Protein 4OOP (pdb70)

Solvent-accessible surface area: 16364 Å² total; per-residue (Å²): 184,99,62,67,0,51,0,70,70,74,41,171,101,5,64,44,3,77,74,27,9,78,56,4,0,2,2,12,1,7,0,5,46,104,41,106,0,52,33,59,21,74,17,92,0,48,0,34,1,4,1,2,2,17,131,26,6,0,0,24,6,0,12,23,30,5,20,0,78,132,75,6,3,9,15,1,11,6,22,19,38,0,40,83,80,21,90,2,22,0,8,0,1,1,16,23,117,65,90,19,116,1,110,118,36,14,52,2,0,21,0,0,0,1,65,2,19,41,15,122,38,67,88,35,125,117,21,107,166,46,132,95,118,180,90,58,64,0,65,0,70,72,76,43,178,96,3,58,65,3,75,56,52,46,118,51,4,0,4,0,22,1,9,0,6,47,100,44,106,0,50,36,57,18,55,9,71,0,50,1,34,1,5,2,4,3,16,136,30,7,0,0,26,5,0,13,59,64,28,24,0,118,125,60,6,3,11,16,0,13,5,21,18,17,0,3,60,60,21,88,2,25,0,8,0,0,1,14,25,112,65,80,19,120,1,110,104,36,36,118,2,0,24,0,0,0,1,63,4,18,43,20,122,40,79,99,32,129,109,29,83,170,38,126,38,18,102,19,25,65,23,70,53,32,110,146,68,61,0,67,0,63,82,76,34,181,106,6,71,42,4,84,74,60,11,84,58,6,0,2,4,13,2,11,1,2,50,98,28,120,0,51,32,55,19,52,7,67,0,49,1,29,4,5,3,2,4,18,128,28,9,0,0,25,8,0,14,68,71,37,25,0,96,147,61,5,3,9,17,1,14,6,24,12,16,2,1,19,32,1,71,3,16,0,2,0,2,1,12,20,115,64,93,37,106,1,132,108,36,54,112,2,0,23,0,0,0,1,66,5,16,32,18,124,41,81,99,30,134,110,11,134

Organism: Arabidopsis thaliana (NCBI:txid3702)

CATH classification: 2.70.40.10

GO terms:
  GO:0000287 magnesium ion binding (F, IDA)
  GO:0042802 identical protein binding (F, IPI)
  GO:0005739 mitochondrion (C, IDA)
  GO:0009507 chloroplast (C, IDA)
  GO:0046104 thymidine metabolic process (P, IMP)
  GO:0006281 DNA repair (P, IMP)

Secondary structure (DSSP, 8-state):
-----EEEESSTT----EESSTT-S-EEEE-SS-EEE-TT-EEEEE--EEEE--TTEEEEEE--HHHHHHH-EEEE--EE-TT--S--EEEEEE-SSS-EEE-TT-EEEEEEEEEEE-PPEEE-S-PPP----/----EEEEESSTT----EE-STT-SEEEEE-SS-EEE-TT-EEEEE--EEEE--TTEEEEEE--HHHHHHH-EEEE--EE-TT--S--EEEEEE-SSS-EEE-TT-EEEEEEEEEEE-PPEEE-S-----SSTT--SSTT--/---EEEEESSTT----EESSTT-S-EEEE-SS-EEE-TT-EEEEE--EEEE--TTEEEEEE--HHHHHHH-EEEE--EE-TT--S--EEEEEE-SSS-EEE-TT-EEEEEEEEEEE-PPPEE-SS--

Sequence (402 aa):
PSPFFKVKKLSEKAVIPTRGSPLSAGYDLSSAVDSKVPARGKALIPTDLSIAVPEGTYARIAPRSGLAWKHSIDVGAGVIDADYRGPVGVILFNHSDADFEVKFGDRIAQLIIEKIVTPDVVEVDDLDETVRGPSPFFKVKKLSEKAVIPTRGSPLSAGYDLSSAVDSKVPARGKALIPTDLSIAVPEGTYARIAPRSGLAWKHSIDVGAGVIDADYRGPVGVILFNHSDADFEVKFGDRIAQLIIEKIVTPDVVEVDDLDETVRGDGGFGSTGVSPFFKVKKLSEKAVIPTRGSPLSAGYDLSSAVDSKVPARGKALIPTDLSIAVPEGTYARIAPRSGLAWKHSIDVGAGVIDADYRGPVGVILFNHSDADFEVKFGDRIAQLIIEKIVTPDVVEVDDLD

Nearest PDB structures (foldseek):
  4oop-assembly1_B  TM=9.960E-01  e=3.495E-22  Arabidopsis thaliana
  2pc5-assembly1_A  TM=9.986E-01  e=9.217E-22  Arabidopsis thaliana
  7dlv-assembly1_A  TM=9.645E-01  e=3.192E-17  Penaeus vannamei
  3f4f-assembly1_C  TM=9.889E-01  e=1.228E-16  Saccharomyces cerevisiae
  6ljj-assembly1_A  TM=9.857E-01  e=5.857E-16  Sus scrofa

B-factor: mean 20.66, std 8.0, range [10.13, 52.8]

Structure (mmCIF, N/CA/C/O backbone):
data_4OOP
#
_entry.id   4OOP
#
_cell.length_a   70.089
_cell.length_b   70.680
_cell.length_c   75.064
_cell.angle_alpha   90.00
_cell.angle_beta   90.00
_cell.angle_gamma   90.00
#
_symmetry.space_group_name_H-M   'P 21 21 21'
#
loop_
_entity.id
_entity.type
_entity.pdbx_description
1 polymer "Deoxyuridine 5'-triphosphate nucleotidohydrolase"
2 non-polymer "2'-DEOXYURIDINE 5'-ALPHA,BETA-IMIDO-TRIPHOSPHATE"
3 non-polymer 'MAGNESIUM ION'
4 water water
#
loop_
_atom_site.group_PDB
_atom_site.id
_atom_site.type_symbol
_atom_site.label_atom_id
_atom_site.label_alt_id
_atom_site.label_comp_id
_atom_site.label_asym_id
_atom_site.label_entity_id
_atom_site.label_seq_id
_atom_site.pdbx_PDB_ins_code
_atom_site.Cartn_x
_atom_site.Cartn_y
_atom_site.Cartn_z
_atom_site.occupancy
_atom_site.B_iso_or_equiv
_atom_site.auth_seq_id
_atom_site.auth_comp_id
_atom_site.auth_asym_id
_atom_site.auth_atom_id
_atom_site.pdbx_PDB_model_num
ATOM 1 N N . PRO A 1 25 ? -40.604 -1.203 13.568 1.00 44.29 25 PRO A N 1
ATOM 2 C CA . PRO A 1 25 ? -40.464 0.136 14.150 1.00 41.74 25 PRO A CA 1
ATOM 3 C C . PRO A 1 25 ? -40.729 1.209 13.101 1.00 40.46 25 PRO A C 1
ATOM 4 O O . PRO A 1 25 ? -40.195 1.125 11.993 1.00 43.47 25 PRO A O 1
ATOM 8 N N . SER A 1 26 ? -41.547 2.199 13.445 1.00 36.66 26 SER A N 1
ATOM 9 C CA . SER A 1 26 ? -41.899 3.260 12.509 1.00 29.07 26 SER A CA 1
ATOM 10 C C . SER A 1 26 ? -40.668 4.042 12.075 1.00 26.54 26 SER A C 1
ATOM 11 O O . SER A 1 26 ? -39.802 4.359 12.894 1.00 27.13 26 SER A O 1
ATOM 14 N N . PRO A 1 27 ? -40.586 4.355 10.778 1.00 20.41 27 PRO A N 1
ATOM 15 C CA . PRO A 1 27 ? -39.433 5.115 10.298 1.00 19.17 27 PRO A CA 1
ATOM 16 C C . PRO A 1 27 ? -39.446 6.523 10.844 1.00 19.34 27 PRO A C 1
ATOM 17 O O . PRO A 1 27 ? -40.480 7.024 11.281 1.00 20.10 27 PRO A O 1
ATOM 21 N N . PHE A 1 28 ? -38.278 7.146 10.822 1.00 15.64 28 PHE A N 1
ATOM 22 C CA . PHE A 1 28 ? -38.108 8.515 11.262 1.00 15.40 28 PHE A CA 1
ATOM 23 C C . PHE A 1 28 ? -37.022 9.199 10.444 1.00 14.52 28 PHE A C 1
ATOM 24 O O . PHE A 1 28 ? -36.242 8.545 9.735 1.00 14.75 28 PHE A O 1
ATOM 32 N N . PHE A 1 29 ? -36.983 10.518 10.562 1.00 14.69 29 PHE A N 1
ATOM 33 C CA . PHE A 1 29 ? -35.964 11.345 9.943 1.00 14.03 29 PHE A CA 1
ATOM 34 C C . PHE A 1 29 ? -35.763 12.496 10.915 1.00 16.46 29 PHE A C 1
ATOM 35 O O . PHE A 1 29 ? -36.570 13.426 10.965 1.00 16.29 29 PHE A O 1
ATOM 43 N N . LYS A 1 30 ? -34.719 12.385 11.731 1.00 14.55 30 LYS A N 1
ATOM 44 C CA . LYS A 1 30 ? -34.390 13.408 12.715 1.00 14.95 30 LYS A CA 1
ATOM 45 C C . LYS A 1 30 ? -33.361 14.359 12.150 1.00 14.07 30 LYS A C 1
ATOM 46 O O . LYS A 1 30 ? -32.395 13.938 11.497 1.00 15.14 30 LYS A O 1
ATOM 52 N N . VAL A 1 31 ? -33.548 15.641 12.421 1.00 13.79 31 VAL A N 1
ATOM 53 C CA . VAL A 1 31 ? -32.695 16.681 11.886 1.00 15.06 31 VAL A CA 1
ATOM 54 C C . VAL A 1 31 ? -32.315 17.664 12.982 1.00 16.78 31 VAL A C 1
ATOM 55 O O . VAL A 1 31 ? -33.174 18.106 13.745 1.00 16.90 31 VAL A O 1
ATOM 59 N N . LYS A 1 32 ? -31.026 17.976 13.073 1.00 15.18 32 LYS A N 1
ATOM 60 C CA . LYS A 1 32 ? -30.532 18.989 13.995 1.00 15.84 32 LYS A CA 1
ATOM 61 C C . LYS A 1 32 ? -29.841 20.092 13.212 1.00 18.36 32 LYS A C 1
ATOM 62 O O . LYS A 1 32 ? -28.924 19.831 12.432 1.00 18.02 32 LYS A O 1
ATOM 68 N N . LYS A 1 33 ? -30.282 21.327 13.406 1.00 17.33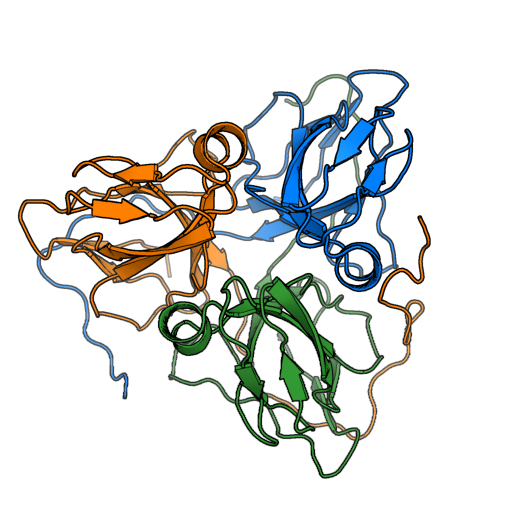 33 LYS A N 1
ATOM 69 C CA . LYS A 1 33 ? -29.639 22.461 12.766 1.00 18.27 33 LYS A CA 1
ATOM 70 C C . LYS A 1 33 ? -28.349 22.797 13.497 1.00 17.80 33 LYS A C 1
ATOM 71 O O . LYS A 1 33 ? -28.333 22.920 14.727 1.00 21.72 33 LYS A O 1
ATOM 77 N N . LEU A 1 34 ? -27.274 22.956 12.740 1.00 16.83 34 LEU A N 1
ATOM 78 C CA . LEU A 1 34 ? -25.985 23.302 13.317 1.00 18.62 34 LEU A CA 1
ATOM 79 C C . LEU A 1 34 ? -25.751 24.815 13.322 1.00 21.91 34 LEU A C 1
ATOM 80 O O . LEU A 1 34 ? -24.841 25.306 13.992 1.00 24.71 34 LEU A O 1
ATOM 85 N N . SER A 1 35 ? -26.575 25.551 12.579 1.00 18.20 35 SER A N 1
ATOM 86 C CA . SER A 1 35 ? -26.495 27.008 12.532 1.00 20.89 35 SER A CA 1
ATOM 87 C C . SER A 1 35 ? -27.853 27.551 12.114 1.00 22.10 35 SER A C 1
ATOM 88 O O . SER A 1 35 ? -28.723 26.784 11.693 1.00 19.98 35 SER A O 1
ATOM 91 N N . GLU A 1 36 ? -28.032 28.866 12.203 1.00 23.56 36 GLU A N 1
ATOM 92 C CA . GLU A 1 36 ? -29.284 29.477 11.752 1.00 26.26 36 GLU A CA 1
ATOM 93 C C . GLU A 1 36 ? -29.379 29.557 10.228 1.00 23.69 36 GLU A C 1
ATOM 94 O O . GLU A 1 36 ? -30.408 29.955 9.686 1.00 25.67 36 GLU A O 1
ATOM 100 N N . LYS A 1 37 ? -28.310 29.159 9.540 1.00 22.35 37 LYS A N 1
ATOM 101 C CA . LYS A 1 37 ? -28.307 29.121 8.080 1.00 21.98 37 LYS A CA 1
ATOM 102 C C . LYS A 1 37 ? -28.858 27.799 7.550 1.00 18.51 37 LYS A C 1
ATOM 103 O O . LYS A 1 37 ? -29.133 27.670 6.361 1.00 20.75 37 LYS A O 1
ATOM 109 N N . ALA A 1 38 ? -29.002 26.817 8.433 1.00 15.54 38 ALA A N 1
ATOM 110 C CA . ALA A 1 38 ? -29.570 25.534 8.032 1.00 15.51 38 ALA A CA 1
ATOM 111 C C . ALA A 1 38 ? -31.053 25.693 7.731 1.00 17.56 38 ALA A C 1
ATOM 112 O O . ALA A 1 38 ? -31.733 26.522 8.337 1.00 19.77 38 ALA A O 1
ATOM 114 N N . VAL A 1 39 ? -31.547 24.883 6.805 1.00 14.74 39 VAL A N 1
ATOM 115 C CA . VAL A 1 39 ? -32.973 24.860 6.468 1.00 16.40 39 VAL A CA 1
ATOM 116 C C . VAL A 1 39 ? -33.524 23.437 6.643 1.00 15.84 39 VAL A C 1
ATOM 117 O O . VAL A 1 39 ? -32.921 22.472 6.179 1.00 14.64 39 VAL A O 1
ATOM 121 N N . ILE A 1 40 ? -34.667 23.297 7.309 1.00 15.79 40 ILE A N 1
ATOM 122 C CA . ILE A 1 40 ? -35.288 21.983 7.429 1.00 13.98 40 ILE A CA 1
ATOM 123 C C . ILE A 1 40 ? -35.628 21.455 6.035 1.00 14.77 40 ILE A C 1
ATOM 124 O O . ILE A 1 40 ? -36.321 22.134 5.270 1.00 17.09 40 ILE A O 1
ATOM 129 N N . PRO A 1 41 ? -35.124 20.256 5.688 1.00 13.05 41 PRO A N 1
ATOM 130 C CA . PRO A 1 41 ? -35.422 19.675 4.371 1.00 13.89 41 PRO A CA 1
ATOM 131 C C . PRO A 1 41 ? -36.914 19.464 4.151 1.00 14.93 41 PRO A C 1
ATOM 132 O O . PRO A 1 41 ? -37.627 19.036 5.060 1.00 16.98 41 PRO A O 1
ATOM 136 N N . THR A 1 42 ? -37.365 19.759 2.937 1.00 17.46 42 THR A N 1
ATOM 137 C CA . THR A 1 42 ? -38.781 19.698 2.604 1.00 18.10 42 THR A CA 1
ATOM 138 C C . THR A 1 42 ? -39.048 18.888 1.350 1.00 16.63 42 THR A C 1
ATOM 139 O O . THR A 1 42 ? -38.254 18.868 0.411 1.00 18.65 42 THR A O 1
ATOM 143 N N . ARG A 1 43 ? -40.219 18.275 1.320 1.00 17.01 43 ARG A N 1
ATOM 144 C CA . ARG A 1 43 ? -40.638 17.531 0.152 1.00 17.35 43 ARG A CA 1
ATOM 145 C C . ARG A 1 43 ? -41.164 18.489 -0.911 1.00 20.26 43 ARG A C 1
ATOM 146 O O . ARG A 1 43 ? -41.927 19.406 -0.605 1.00 20.56 43 ARG A O 1
ATOM 154 N N . GLY A 1 44 ? -40.733 18.288 -2.156 1.00 18.73 44 GLY A N 1
ATOM 155 C CA . GLY A 1 44 ? -41.092 19.173 -3.251 1.00 17.49 44 GLY A CA 1
ATOM 156 C C . GLY A 1 44 ? -42.495 18.949 -3.780 1.00 19.05 44 GLY A C 1
ATOM 157 O O . GLY A 1 44 ? -43.065 19.822 -4.438 1.00 21.12 44 GLY A O 1
ATOM 158 N N . SER A 1 45 ? -43.038 17.767 -3.506 1.00 21.02 45 SER A N 1
ATOM 159 C CA . SER A 1 45 ? -44.415 17.439 -3.845 1.00 21.94 45 SER A CA 1
ATOM 160 C C . SER A 1 45 ? -44.949 16.461 -2.803 1.00 19.54 45 SER A C 1
ATOM 161 O O . SER A 1 45 ? -44.182 15.851 -2.058 1.00 20.58 45 SER A O 1
ATOM 164 N N . PRO A 1 46 ? -46.277 16.322 -2.715 1.00 18.07 46 PRO A N 1
ATOM 165 C CA . PRO A 1 46 ? -46.833 15.485 -1.645 1.00 22.37 46 PRO A CA 1
ATOM 166 C C . PRO A 1 46 ? -46.328 14.037 -1.568 1.00 23.67 46 PRO A C 1
ATOM 167 O O . PRO A 1 46 ? -46.241 13.506 -0.457 1.00 26.85 46 PRO A O 1
ATOM 171 N N . LEU A 1 47 ? -45.984 13.422 -2.698 1.00 18.22 47 LEU A N 1
ATOM 172 C CA . LEU A 1 47 ? -45.497 12.044 -2.701 1.00 23.00 47 LEU A CA 1
ATOM 173 C C . LEU A 1 47 ? -44.066 11.961 -3.204 1.00 18.55 47 LEU A C 1
ATOM 174 O O . LEU A 1 47 ? -43.643 10.921 -3.709 1.00 19.80 47 LEU A O 1
ATOM 179 N N . SER A 1 48 ? -43.328 13.058 -3.066 1.00 17.90 48 SER A N 1
ATOM 180 C CA . SER A 1 48 ? -41.940 13.109 -3.522 1.00 16.52 48 SER A CA 1
ATOM 181 C C . SER A 1 48 ? -41.087 12.025 -2.871 1.00 17.91 48 SER A C 1
ATOM 182 O O . SER A 1 48 ? -41.334 11.624 -1.740 1.00 17.62 48 SER A O 1
ATOM 185 N N . ALA A 1 49 ? -40.074 11.565 -3.595 1.00 13.95 49 ALA A N 1
ATOM 186 C CA . ALA A 1 49 ? -39.168 10.565 -3.065 1.00 16.71 49 ALA A CA 1
ATOM 187 C C . ALA A 1 49 ? -38.288 11.198 -2.023 1.00 14.13 49 ALA A C 1
ATOM 188 O O . ALA A 1 49 ? -37.875 10.529 -1.070 1.00 20.77 49 ALA A O 1
ATOM 190 N N . GLY A 1 50 ? -37.999 12.480 -2.214 1.00 15.98 50 GLY A N 1
ATOM 191 C CA . GLY A 1 50 ? -36.918 13.120 -1.490 1.00 21.60 50 GLY A CA 1
ATOM 192 C C . GLY A 1 50 ? -37.263 14.395 -0.753 1.00 17.69 50 GLY A C 1
ATOM 193 O O . GLY A 1 50 ? -38.342 14.969 -0.922 1.00 17.77 50 GLY A O 1
ATOM 194 N N . TYR A 1 51 ? -36.312 14.833 0.064 1.00 13.77 51 TYR A N 1
ATOM 195 C CA . TYR A 1 51 ? -36.436 16.073 0.819 1.00 14.15 51 TYR A CA 1
ATOM 196 C C . TYR A 1 51 ? -35.371 17.014 0.282 1.00 14.08 51 TYR A C 1
ATOM 197 O O . TYR A 1 51 ? -34.188 16.676 0.277 1.00 14.27 51 TYR A O 1
ATOM 206 N N . ASP A 1 52 ? -35.766 18.198 -0.160 1.00 13.53 52 ASP A N 1
ATOM 207 C CA . ASP A 1 52 ? -34.792 19.111 -0.744 1.00 14.52 52 ASP A CA 1
ATOM 208 C C . ASP A 1 52 ? -33.825 19.680 0.289 1.00 15.09 52 ASP A C 1
ATOM 209 O O . ASP A 1 52 ? -34.226 20.064 1.390 1.00 14.36 52 ASP A O 1
ATOM 214 N N . LEU A 1 53 ? -32.547 19.721 -0.078 1.00 13.43 53 LEU A N 1
ATOM 215 C CA . LEU A 1 53 ? -31.484 20.236 0.783 1.00 12.70 53 LEU A CA 1
ATOM 216 C C . LEU A 1 53 ? -31.026 21.616 0.333 1.00 13.00 53 LEU A C 1
ATOM 217 O O . LEU A 1 53 ? -30.731 21.830 -0.851 1.00 14.98 53 LEU A O 1
ATOM 222 N N . SER A 1 54 ? -30.938 22.547 1.280 1.00 12.89 54 SER A N 1
ATOM 223 C CA . SER A 1 54 ? -30.545 23.918 0.965 1.00 13.00 54 SER A CA 1
ATOM 224 C C . SER A 1 54 ? -29.100 24.208 1.361 1.00 14.90 54 SER A C 1
ATOM 225 O O . SER A 1 54 ? -28.631 23.765 2.407 1.00 16.19 54 SER A O 1
ATOM 228 N N . SER A 1 55 ? -28.413 24.989 0.542 1.00 14.37 55 SER A N 1
ATOM 229 C CA . SER A 1 55 ? -27.074 25.441 0.893 1.00 14.08 55 SER A CA 1
ATOM 230 C C . SER A 1 55 ? -27.102 26.370 2.095 1.00 14.95 55 SER A C 1
ATOM 231 O O . SER A 1 55 ? -27.937 27.267 2.178 1.00 16.17 55 SER A O 1
ATOM 234 N N . ALA A 1 56 ? -26.157 26.169 3.006 1.00 15.28 56 ALA A N 1
ATOM 235 C CA . ALA A 1 56 ? -26.015 27.051 4.153 1.00 14.68 56 ALA A CA 1
ATOM 236 C C . ALA A 1 56 ? -25.020 28.157 3.839 1.00 19.59 56 ALA A C 1
ATOM 237 O O . ALA A 1 56 ? -24.723 28.987 4.696 1.00 22.72 56 ALA A O 1
ATOM 239 N N . VAL A 1 57 ? -24.494 28.170 2.616 1.00 17.28 57 VAL A N 1
ATOM 240 C CA . VAL A 1 57 ? -23.418 29.094 2.260 1.00 18.04 57 VAL A CA 1
ATOM 241 C C . VAL A 1 57 ? -23.589 29.734 0.886 1.00 18.05 57 VAL A C 1
ATOM 242 O O . VAL A 1 57 ? -24.319 29.225 0.030 1.00 17.17 57 VAL A O 1
ATOM 246 N N . ASP A 1 58 ? -22.901 30.856 0.681 1.00 18.85 58 ASP A N 1
ATOM 247 C CA . ASP A 1 58 ? -22.662 31.383 -0.653 1.00 19.12 58 ASP A CA 1
ATOM 248 C C . ASP A 1 58 ? -21.395 30.712 -1.150 1.00 20.26 58 ASP A C 1
ATOM 249 O O . ASP A 1 58 ? -20.370 30.753 -0.479 1.00 22.09 58 ASP A O 1
ATOM 254 N N . SER A 1 59 ? -21.454 30.104 -2.326 1.00 16.80 59 SER A N 1
ATOM 255 C CA . SER A 1 59 ? -20.287 29.422 -2.860 1.00 16.53 59 SER A CA 1
ATOM 256 C C . SER A 1 59 ? -20.416 29.316 -4.364 1.00 17.33 59 SER A C 1
ATOM 257 O O . SER A 1 59 ? -21.177 30.054 -4.989 1.00 17.86 59 SER A O 1
ATOM 260 N N . LYS A 1 60 ? -19.648 28.408 -4.949 1.00 19.26 60 LYS A N 1
ATOM 261 C CA . LYS A 1 60 ? -19.770 28.131 -6.370 1.00 19.42 60 L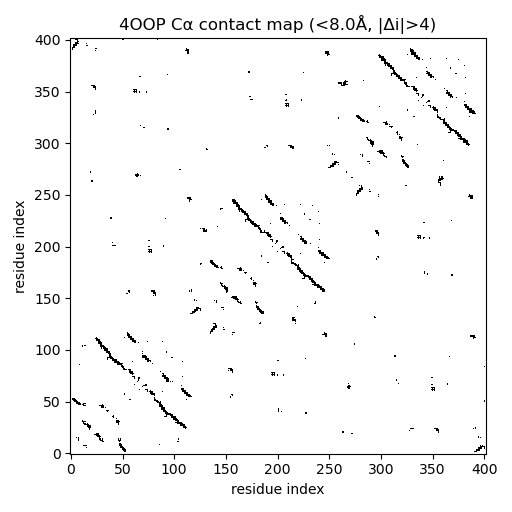YS A CA 1
ATOM 262 C C . LYS A 1 60 ? -19.205 26.764 -6.700 1.00 19.79 60 LYS A C 1
ATOM 263 O O . LYS A 1 60 ? -18.370 26.222 -5.964 1.00 19.00 60 LYS A O 1
ATOM 269 N N . VAL A 1 61 ? -19.680 26.200 -7.804 1.00 14.83 61 VAL A N 1
ATOM 270 C CA . VAL A 1 61 ? -19.087 24.991 -8.346 1.00 16.52 61 VAL A CA 1
ATOM 271 C C . VAL A 1 61 ? -18.411 25.385 -9.646 1.00 15.76 61 VAL A C 1
ATOM 272 O O . VAL A 1 61 ? -19.071 25.739 -10.616 1.00 16.42 61 VAL A O 1
ATOM 276 N N . PRO A 1 62 ? -17.073 25.366 -9.663 1.00 16.42 62 PRO A N 1
ATOM 277 C CA . PRO A 1 62 ? -16.400 25.866 -10.858 1.00 15.61 62 PRO A CA 1
ATOM 278 C C . PRO A 1 62 ? -16.657 24.991 -12.070 1.00 15.55 62 PRO A C 1
ATOM 279 O O . PRO A 1 62 ? -16.868 23.788 -11.926 1.00 14.76 62 PRO A O 1
ATOM 283 N N . ALA A 1 63 ? -16.658 25.604 -13.250 1.00 16.61 63 ALA A N 1
ATOM 284 C CA . ALA A 1 63 ? -16.716 24.859 -14.498 1.00 16.28 63 ALA A CA 1
ATOM 285 C C . ALA A 1 63 ? -15.746 23.690 -14.500 1.00 15.35 63 ALA A C 1
ATOM 286 O O . ALA A 1 63 ? -14.552 23.856 -14.194 1.00 17.06 63 ALA A O 1
ATOM 288 N N . ARG A 1 64 ? -16.260 22.516 -14.867 1.00 16.25 64 ARG A N 1
ATOM 289 C CA . ARG A 1 64 ? -15.461 21.294 -14.957 1.00 15.37 64 ARG A CA 1
ATOM 290 C C . ARG A 1 64 ? -14.804 20.913 -13.641 1.00 16.74 64 ARG A C 1
ATOM 291 O O . ARG A 1 64 ? -13.850 20.134 -13.620 1.00 16.86 64 ARG A O 1
ATOM 299 N N . GLY A 1 65 ? -15.359 21.418 -12.542 1.00 14.14 65 GLY A N 1
ATOM 300 C CA . GLY A 1 65 ? -14.811 21.204 -11.216 1.00 14.68 65 GLY A CA 1
ATOM 301 C C . GLY A 1 65 ? -15.825 20.672 -10.222 1.00 15.90 65 GLY A C 1
ATOM 302 O O . GLY A 1 65 ? -16.812 20.021 -10.592 1.00 14.84 65 GLY A O 1
ATOM 303 N N . LYS A 1 66 ? -15.577 20.945 -8.947 1.00 15.50 66 LYS A N 1
ATOM 304 C CA . LYS A 1 66 ? -16.375 20.377 -7.874 1.00 14.35 66 LYS A CA 1
ATOM 305 C C . LYS A 1 66 ? -16.392 21.322 -6.690 1.00 16.34 66 LYS A C 1
ATOM 306 O O . LYS A 1 66 ? -15.578 22.238 -6.604 1.00 20.06 66 LYS A O 1
ATOM 312 N N . ALA A 1 67 ? -17.343 21.099 -5.790 1.00 14.21 67 ALA A N 1
ATOM 313 C CA . ALA A 1 67 ? -17.394 21.834 -4.533 1.00 14.57 67 ALA A CA 1
ATOM 314 C C . ALA A 1 67 ? -18.085 20.981 -3.497 1.00 14.64 67 ALA A C 1
ATOM 315 O O . ALA A 1 67 ? -18.949 20.169 -3.836 1.00 16.32 67 ALA A O 1
ATOM 317 N N . LEU A 1 68 ? -17.708 21.148 -2.236 1.00 14.43 68 LEU A N 1
ATOM 318 C CA . LEU A 1 68 ? -18.472 20.575 -1.143 1.00 16.20 68 LEU A CA 1
ATOM 319 C C . LEU A 1 68 ? -19.274 21.717 -0.549 1.00 13.12 68 LEU A C 1
ATOM 320 O O . LEU A 1 68 ? -18.727 22.731 -0.103 1.00 16.07 68 LEU A O 1
ATOM 325 N N . ILE A 1 69 ? -20.592 21.560 -0.565 1.00 11.97 69 ILE A N 1
ATOM 326 C CA . ILE A 1 69 ? -21.489 22.601 -0.083 1.00 14.98 69 ILE A CA 1
ATOM 327 C C . ILE A 1 69 ? -22.097 22.168 1.248 1.00 13.34 69 ILE A C 1
ATOM 328 O O . ILE A 1 69 ? -22.827 21.180 1.312 1.00 14.12 69 ILE A O 1
ATOM 333 N N . PRO A 1 70 ? -21.804 22.903 2.323 1.00 14.69 70 PRO A N 1
ATOM 334 C CA . PRO A 1 70 ? -22.387 22.541 3.616 1.00 13.50 70 PRO A CA 1
ATOM 335 C C . PRO A 1 70 ? -23.889 22.813 3.681 1.00 13.40 70 PRO A C 1
ATOM 336 O O . PRO A 1 70 ? -24.375 23.780 3.093 1.00 14.75 70 PRO A O 1
ATOM 340 N N . THR A 1 71 ? -24.604 21.934 4.372 1.00 12.04 71 THR A N 1
ATOM 341 C CA . THR A 1 71 ? -26.014 22.146 4.702 1.00 11.80 71 THR A CA 1
ATOM 342 C C . THR A 1 71 ? -26.207 22.668 6.122 1.00 13.97 71 THR A C 1
ATOM 343 O O . THR A 1 71 ? -27.296 23.134 6.471 1.00 13.96 71 THR A O 1
ATOM 347 N N . ASP A 1 72 ? -25.160 22.574 6.938 1.00 13.07 72 ASP A N 1
ATOM 348 C CA . ASP A 1 72 ? -25.261 22.867 8.368 1.00 13.81 72 ASP A CA 1
ATOM 349 C C . ASP A 1 72 ? -26.354 22.039 9.060 1.00 15.71 72 ASP A C 1
ATOM 350 O O . ASP A 1 72 ? -26.973 22.492 10.034 1.00 15.50 72 ASP A O 1
ATOM 355 N N . LEU A 1 73 ? -26.576 20.826 8.560 1.00 12.52 73 LEU A N 1
ATOM 356 C CA . LEU A 1 73 ? -27.458 19.851 9.189 1.00 13.45 73 LEU A CA 1
ATOM 357 C C . LEU A 1 73 ? -26.697 18.642 9.706 1.00 14.47 73 LEU A C 1
ATOM 358 O O . LEU A 1 73 ? -25.742 18.183 9.077 1.00 14.53 73 LEU A O 1
ATOM 363 N N . SER A 1 74 ? -27.139 18.122 10.842 1.00 14.49 74 SER A N 1
ATOM 364 C CA . SER A 1 74 ? -26.839 16.758 11.223 1.00 14.64 74 SER A CA 1
ATOM 365 C C . SER A 1 74 ? -28.149 15.996 11.251 1.00 15.31 74 SER A C 1
ATOM 366 O O . SER A 1 74 ? -29.210 16.580 11.509 1.00 13.60 74 SER A O 1
ATOM 369 N N . ILE A 1 75 ? -28.099 14.704 10.953 1.00 12.27 75 ILE A N 1
ATOM 370 C CA . ILE A 1 75 ? -29.324 13.930 10.780 1.00 12.67 75 ILE A CA 1
ATOM 371 C C . ILE A 1 75 ? -29.205 12.534 11.361 1.00 14.17 75 ILE A C 1
ATOM 372 O O . ILE A 1 75 ? -28.115 12.084 11.714 1.00 15.34 75 ILE A O 1
ATOM 377 N N . ALA A 1 76 ? -30.347 11.866 11.478 1.00 14.00 76 ALA A N 1
ATOM 378 C CA . ALA A 1 76 ? -30.407 10.457 11.826 1.00 12.32 76 ALA A CA 1
ATOM 379 C C . ALA A 1 76 ? -31.577 9.817 11.101 1.00 14.52 76 ALA A C 1
ATOM 380 O O . ALA A 1 76 ? -32.676 10.384 11.050 1.00 15.52 76 ALA A O 1
ATOM 382 N N . VAL A 1 77 ? -31.332 8.645 10.527 1.00 14.30 77 VAL A N 1
ATOM 383 C CA . VAL A 1 77 ? -32.366 7.851 9.873 1.00 12.61 77 VAL A CA 1
ATOM 384 C C . VAL A 1 77 ? -32.286 6.424 10.437 1.00 12.75 77 VAL A C 1
ATOM 385 O O . VAL A 1 77 ? -31.315 6.085 11.127 1.00 13.33 77 VAL A O 1
ATOM 389 N N . PRO A 1 78 ? -33.304 5.590 10.179 1.00 13.17 78 PRO A N 1
ATOM 390 C CA . PRO A 1 78 ? -33.348 4.307 10.891 1.00 14.14 78 PRO A CA 1
ATOM 391 C C . PRO A 1 78 ? -32.369 3.240 10.402 1.00 14.78 78 PRO A C 1
ATOM 392 O O . PRO A 1 78 ? -31.910 3.244 9.252 1.00 13.24 78 PRO A O 1
ATOM 396 N N . GLU A 1 79 ? -32.022 2.327 11.307 1.00 16.04 79 GLU A N 1
ATOM 397 C CA . GLU A 1 79 ? -31.404 1.072 10.910 1.00 15.73 79 GLU A CA 1
ATOM 398 C C . GLU A 1 79 ? -32.210 0.444 9.769 1.00 15.66 79 GLU A C 1
ATOM 399 O O . GLU A 1 79 ? -33.438 0.433 9.800 1.00 17.50 79 GLU A O 1
ATOM 405 N N . GLY A 1 80 ? -31.501 -0.048 8.756 1.00 15.63 80 GLY A N 1
ATOM 406 C CA . GLY A 1 80 ? -32.133 -0.632 7.589 1.00 15.56 80 GLY A CA 1
ATOM 407 C C . GLY A 1 80 ? -32.390 0.384 6.497 1.00 14.07 80 GLY A C 1
ATOM 408 O O . GLY A 1 80 ? -33.042 0.063 5.503 1.00 12.87 80 GLY A O 1
ATOM 409 N N . THR A 1 81 ? -31.882 1.599 6.687 1.00 14.23 81 THR A N 1
ATOM 410 C CA . THR A 1 81 ? -31.913 2.631 5.653 1.00 13.42 81 THR A CA 1
ATOM 411 C C . THR A 1 81 ? -30.571 3.347 5.595 1.00 13.58 81 THR A C 1
ATOM 412 O O . THR A 1 81 ? -29.716 3.191 6.475 1.00 13.42 81 THR A O 1
ATOM 416 N N . TYR A 1 82 ? -30.379 4.122 4.536 1.00 12.04 82 TYR A N 1
ATOM 417 C CA . TYR A 1 82 ? -29.376 5.175 4.554 1.00 10.13 82 TYR A CA 1
ATOM 418 C C . TYR A 1 82 ? -29.984 6.387 3.875 1.00 12.18 82 TYR A C 1
ATOM 419 O O . TYR A 1 82 ? -31.004 6.275 3.176 1.00 12.48 82 TYR A O 1
ATOM 428 N N . ALA A 1 83 ? -29.366 7.548 4.073 1.00 11.10 83 ALA A N 1
ATOM 429 C CA . ALA A 1 83 ? -29.816 8.756 3.389 1.00 12.59 83 ALA A CA 1
ATOM 430 C C . ALA A 1 83 ? -28.949 8.994 2.168 1.00 12.76 83 ALA A C 1
ATOM 431 O O . ALA A 1 83 ? -27.728 9.167 2.289 1.00 12.55 83 ALA A O 1
ATOM 433 N N . ARG A 1 84 ? -29.579 8.989 0.993 1.00 12.37 84 ARG A N 1
ATOM 434 C CA . ARG A 1 84 ? -28.859 9.235 -0.252 1.00 12.39 84 ARG A CA 1
ATOM 435 C C . ARG A 1 84 ? -29.003 10.676 -0.708 1.00 11.58 84 ARG A C 1
ATOM 436 O O . ARG A 1 84 ? -30.115 11.180 -0.889 1.00 12.51 84 ARG A O 1
ATOM 444 N N . ILE A 1 85 ? -27.876 11.357 -0.878 1.00 11.10 85 ILE A N 1
ATOM 445 C CA . ILE A 1 85 ? -27.902 12.677 -1.500 1.00 11.73 85 ILE A CA 1
ATOM 446 C C . ILE A 1 85 ? -27.972 12.464 -3.003 1.00 12.06 85 ILE A C 1
ATOM 447 O O . ILE A 1 85 ? -27.101 11.807 -3.570 1.00 13.46 85 ILE A O 1
ATOM 452 N N . ALA A 1 86 ? -29.028 12.991 -3.626 1.00 11.97 86 ALA A N 1
ATOM 453 C CA . ALA A 1 86 ? -29.339 12.745 -5.028 1.00 12.74 86 ALA A CA 1
ATOM 454 C C . ALA A 1 86 ? -29.499 14.059 -5.781 1.00 12.91 86 ALA A C 1
ATOM 455 O O . ALA A 1 86 ? -29.867 15.078 -5.197 1.00 11.92 86 ALA A O 1
ATOM 457 N N . PRO A 1 87 ? -29.227 14.047 -7.091 1.00 12.01 87 PRO A N 1
ATOM 458 C CA . PRO A 1 87 ? -29.302 15.283 -7.884 1.00 12.38 87 PRO A CA 1
ATOM 459 C C . PRO A 1 87 ? -30.730 15.696 -8.244 1.00 11.17 87 PRO A C 1
ATOM 460 O O . PRO A 1 87 ? -31.577 14.832 -8.500 1.00 13.77 87 PRO A O 1
ATOM 464 N N . ARG A 1 88 ? -30.981 17.005 -8.241 1.00 11.14 88 ARG A N 1
ATOM 465 C CA . ARG A 1 88 ? -32.205 17.580 -8.807 1.00 13.51 88 ARG A CA 1
ATOM 466 C C . ARG A 1 88 ? -32.096 17.672 -10.328 1.00 11.57 88 ARG A C 1
ATOM 467 O O . ARG A 1 88 ? -31.024 17.931 -10.877 1.00 13.37 88 ARG A O 1
ATOM 475 N N . SER A 1 89 ? -33.219 17.463 -11.014 1.00 12.52 89 SER A N 1
ATOM 476 C CA . SER A 1 89 ? -33.224 17.455 -12.476 1.00 13.17 89 SER A CA 1
ATOM 477 C C . SER A 1 89 ? -33.090 18.834 -13.124 1.00 12.59 89 SER A C 1
ATOM 478 O O . SER A 1 89 ? -32.476 18.961 -14.169 1.00 13.45 89 SER A O 1
ATOM 481 N N . GLY A 1 90 ? -33.668 19.869 -12.510 1.00 12.69 90 GLY A N 1
ATOM 482 C CA . GLY A 1 90 ? -33.492 21.217 -13.019 1.00 14.18 90 GLY A CA 1
ATOM 483 C C . GLY A 1 90 ? -32.034 21.634 -13.076 1.00 13.90 90 GLY A C 1
ATOM 484 O O . GLY A 1 90 ? -31.542 22.105 -14.105 1.00 13.54 90 GLY A O 1
ATOM 485 N N . LEU A 1 91 ? -31.324 21.433 -11.974 1.00 13.86 91 LEU A N 1
ATOM 486 C CA . LEU A 1 91 ? -29.906 21.765 -11.942 1.00 13.40 91 LEU A CA 1
ATOM 487 C C . LEU A 1 91 ? -29.104 20.884 -12.891 1.00 11.29 91 LEU A C 1
ATOM 488 O O . LEU A 1 91 ? -28.131 21.349 -13.494 1.00 12.23 91 LEU A O 1
ATOM 493 N N . ALA A 1 92 ? -29.488 19.615 -13.013 1.00 11.82 92 ALA A N 1
ATOM 494 C CA . ALA A 1 92 ? -28.804 18.713 -13.936 1.00 10.91 92 ALA A CA 1
ATOM 495 C C . ALA A 1 92 ? -28.918 19.206 -15.372 1.00 12.02 92 ALA A C 1
ATOM 496 O O . ALA A 1 92 ? -27.932 19.274 -16.106 1.00 13.56 92 ALA A O 1
ATOM 498 N N . TRP A 1 93 ? -30.132 19.548 -15.789 1.00 12.73 93 TRP A N 1
ATOM 499 C CA . TRP A 1 93 ? -30.312 19.956 -17.167 1.00 13.55 93 TRP A CA 1
ATOM 500 C C . TRP A 1 93 ? -29.855 21.386 -17.454 1.00 13.31 93 TRP A C 1
ATOM 501 O O . TRP A 1 93 ? -29.176 21.647 -18.450 1.00 17.16 93 TRP A O 1
ATOM 512 N N . LYS A 1 94 ? -30.210 22.320 -16.583 1.00 13.55 94 LYS A N 1
ATOM 513 C CA . LYS A 1 94 ? -29.878 23.721 -16.837 1.00 13.68 94 LYS A CA 1
ATOM 514 C C . LYS A 1 94 ? -28.410 24.049 -16.635 1.00 14.60 94 LYS A C 1
ATOM 515 O O . LYS A 1 94 ? -27.877 24.915 -17.321 1.00 17.09 94 LYS A O 1
ATOM 521 N N . HIS A 1 95 ? -27.756 23.354 -15.708 1.00 14.54 95 HIS A N 1
ATOM 522 C CA . HIS A 1 95 ? -26.411 23.750 -15.289 1.00 14.52 95 HIS A CA 1
ATOM 523 C C . HIS A 1 95 ? -25.389 22.601 -15.332 1.00 14.46 95 HIS A C 1
ATOM 524 O O . HIS A 1 95 ? -24.229 22.789 -14.949 1.00 15.00 95 HIS A O 1
ATOM 531 N N . SER A 1 96 ? -25.813 21.417 -15.784 1.00 13.84 96 SER A N 1
ATOM 532 C CA . SER A 1 96 ? -24.933 20.235 -15.844 1.00 13.23 96 SER A CA 1
ATOM 533 C C . SER A 1 96 ? -24.379 19.859 -14.472 1.00 13.88 96 SER A C 1
ATOM 534 O O . SER A 1 96 ? -23.267 19.341 -14.356 1.00 13.17 96 SER A O 1
ATOM 537 N N . ILE A 1 97 ? -25.161 20.113 -13.429 1.00 13.89 97 ILE A N 1
ATOM 538 C CA . ILE A 1 97 ? -24.771 19.755 -12.074 1.00 11.51 97 ILE A CA 1
ATOM 539 C C . ILE A 1 97 ? -25.124 18.305 -11.731 1.00 12.46 97 ILE A C 1
ATOM 540 O O . ILE A 1 97 ? -26.214 17.833 -12.047 1.00 12.35 97 ILE A O 1
ATOM 545 N N . ASP A 1 98 ? -24.185 17.602 -11.102 1.00 11.72 98 ASP A N 1
ATOM 546 C CA . ASP A 1 98 ? -24.424 16.249 -10.635 1.00 11.25 98 ASP A CA 1
ATOM 547 C C . ASP A 1 98 ? -23.915 16.131 -9.204 1.00 12.95 98 ASP A C 1
ATOM 548 O O . ASP A 1 98 ? -23.094 16.934 -8.769 1.00 14.28 98 ASP A O 1
ATOM 553 N N . VAL A 1 99 ? -24.443 15.158 -8.470 1.00 12.64 99 VAL A N 1
ATOM 554 C CA . VAL A 1 99 ? -24.081 14.935 -7.079 1.00 11.54 99 VAL A CA 1
ATOM 555 C C . VAL A 1 99 ? -23.114 13.763 -6.979 1.00 13.07 99 VAL A C 1
ATOM 556 O O . VAL A 1 99 ? -23.429 12.654 -7.411 1.00 15.07 99 VAL A O 1
ATOM 560 N N . GLY A 1 100 ? -21.939 14.005 -6.407 1.00 10.76 100 GLY A N 1
ATOM 561 C CA . GLY A 1 100 ? -20.996 12.935 -6.152 1.00 12.27 100 GLY A CA 1
ATOM 562 C C . GLY A 1 100 ? -21.219 12.351 -4.772 1.00 13.33 100 GLY A C 1
ATOM 563 O O . GLY A 1 100 ? -22.045 12.855 -3.999 1.00 12.97 100 GLY A O 1
ATOM 564 N N . ALA A 1 101 ? -20.485 11.303 -4.498 1.00 12.27 101 ALA A N 1
ATOM 565 C CA . ALA A 1 101 ? -20.567 10.685 -3.198 1.00 12.78 101 ALA A CA 1
ATOM 566 C C . ALA A 1 101 ? -22.014 10.394 -2.771 1.00 11.66 101 ALA A C 1
ATOM 567 O O . ALA A 1 101 ? -22.681 9.702 -3.416 1.00 12.19 101 ALA A O 1
ATOM 569 N N . GLY A 1 102 ? -22.468 10.944 -1.653 1.00 11.84 102 GLY A N 1
ATOM 570 C CA . GLY A 1 102 ? -23.891 10.936 -1.343 1.00 12.00 102 GLY A CA 1
ATOM 571 C C . GLY A 1 102 ? -24.414 9.846 -0.429 1.00 12.05 102 GLY A C 1
ATOM 572 O O . GLY A 1 102 ? -25.625 9.788 -0.194 1.00 12.74 102 GLY A O 1
ATOM 573 N N . VAL A 1 103 ? -23.543 8.986 0.091 1.00 10.76 103 VAL A N 1
ATOM 574 C CA . VAL A 1 103 ? -23.996 7.916 0.974 1.00 11.26 103 VAL A CA 1
ATOM 575 C C . VAL A 1 103 ? -23.882 8.340 2.435 1.00 11.85 103 VAL A C 1
ATOM 576 O O . VAL A 1 103 ? -22.791 8.289 3.008 1.00 14.00 103 VAL A O 1
ATOM 580 N N . ILE A 1 104 ? -25.000 8.761 3.034 1.00 11.85 104 ILE A N 1
ATOM 581 C CA . ILE A 1 104 ? -24.999 9.137 4.456 1.00 12.53 104 ILE A CA 1
ATOM 582 C C . ILE A 1 104 ? -25.450 7.963 5.313 1.00 12.29 104 ILE A C 1
ATOM 583 O O . ILE A 1 104 ? -26.577 7.497 5.210 1.00 12.23 104 ILE A O 1
ATOM 588 N N . ASP A 1 105 ? -24.549 7.467 6.149 1.00 12.32 105 ASP A N 1
ATOM 589 C CA . ASP A 1 105 ? -24.857 6.346 7.016 1.00 12.35 105 ASP A CA 1
ATOM 590 C C . ASP A 1 105 ? -25.889 6.706 8.087 1.00 13.31 105 ASP A C 1
ATOM 591 O O . ASP A 1 105 ? -25.919 7.838 8.588 1.00 13.82 105 ASP A O 1
ATOM 596 N N . ALA A 1 106 ? -26.732 5.740 8.427 1.00 12.55 106 ALA A N 1
ATOM 597 C CA . ALA A 1 106 ? -27.805 5.960 9.391 1.00 12.95 106 ALA A CA 1
ATOM 598 C C . ALA A 1 106 ? -27.288 6.369 10.773 1.00 15.37 106 ALA A C 1
ATOM 599 O O . ALA A 1 106 ? -28.024 6.988 11.544 1.00 15.61 106 ALA A O 1
ATOM 601 N N . ASP A 1 107 ? -26.041 6.016 11.087 1.00 15.14 107 ASP A N 1
ATOM 602 C CA . ASP A 1 107 ? -25.459 6.370 12.384 1.00 16.81 107 ASP A CA 1
ATOM 603 C C . ASP A 1 107 ? -24.462 7.515 12.332 1.00 19.53 107 ASP A C 1
ATOM 604 O O . ASP A 1 107 ? -23.774 7.790 13.313 1.00 18.81 107 ASP A O 1
ATOM 609 N N . TYR A 1 108 ? -24.398 8.196 11.191 1.00 14.27 108 TYR A N 1
ATOM 610 C CA . TYR A 1 108 ? -23.531 9.357 11.030 1.00 12.39 108 TYR A CA 1
ATOM 611 C C . TYR A 1 108 ? -24.128 10.581 11.702 1.00 14.01 108 TYR A C 1
ATOM 612 O O . TYR A 1 108 ? -25.268 10.953 11.426 1.00 14.57 108 TYR A O 1
ATOM 621 N N . ARG A 1 109 ? -23.348 11.216 12.569 1.00 16.05 109 ARG A N 1
ATOM 622 C CA . ARG A 1 109 ? -23.830 12.380 13.307 1.00 16.87 109 ARG A CA 1
ATOM 623 C C . ARG A 1 109 ? -23.013 13.652 13.061 1.00 15.17 109 ARG A C 1
ATOM 624 O O . ARG A 1 109 ? -23.174 14.647 13.781 1.00 18.99 109 ARG A O 1
ATOM 632 N N . GLY A 1 110 ? -22.160 13.640 12.044 1.00 13.09 110 GLY A N 1
ATOM 633 C CA . GLY A 1 110 ? -21.430 14.836 11.660 1.00 14.58 110 GLY A CA 1
ATOM 634 C C . GLY A 1 110 ? -22.225 15.731 10.730 1.00 12.62 110 GLY A C 1
ATOM 635 O O . GLY A 1 110 ? -23.407 15.481 10.465 1.00 13.88 110 GLY A O 1
ATOM 636 N N . PRO A 1 111 ? -21.591 16.785 10.215 1.00 13.43 111 PRO A N 1
ATOM 637 C CA . PRO A 1 111 ? -22.286 17.695 9.306 1.00 13.81 111 PRO A CA 1
ATOM 638 C C . PRO A 1 111 ? -22.513 17.047 7.944 1.00 14.49 111 PRO A C 1
ATOM 639 O O . PRO A 1 111 ? -21.652 16.309 7.470 1.00 14.93 111 PRO A O 1
ATOM 643 N N . VAL A 1 112 ? -23.669 17.294 7.335 1.00 13.17 112 VAL A N 1
ATOM 644 C CA . VAL A 1 112 ? -23.985 16.704 6.041 1.00 12.44 112 VAL A CA 1
ATOM 645 C C . VAL A 1 112 ? -23.563 17.644 4.928 1.00 13.65 112 VAL A C 1
ATOM 646 O O . VAL A 1 112 ? -24.047 18.777 4.837 1.00 14.54 112 VAL A O 1
ATOM 650 N N . GLY A 1 113 ? -22.634 17.180 4.095 1.00 13.76 113 GLY A N 1
ATOM 651 C CA . GLY A 1 113 ? -22.136 17.976 2.990 1.00 12.93 113 GLY A CA 1
ATOM 652 C C . GLY A 1 113 ? -22.593 17.452 1.645 1.00 11.93 113 GLY A C 1
ATOM 653 O O . GLY A 1 113 ? -22.707 16.243 1.446 1.00 14.56 113 GLY A O 1
ATOM 654 N N . VAL A 1 114 ? -22.886 18.366 0.733 1.00 10.87 114 VAL A N 1
ATOM 655 C CA . VAL A 1 114 ? -23.268 17.984 -0.614 1.00 13.78 114 VAL A CA 1
ATOM 656 C C . VAL A 1 114 ? -22.094 18.193 -1.555 1.00 14.32 114 VAL A C 1
ATOM 657 O O . VAL A 1 114 ? -21.562 19.302 -1.663 1.00 15.39 114 VAL A O 1
ATOM 661 N N . ILE A 1 115 ? -21.679 17.123 -2.227 1.00 12.89 115 ILE A N 1
ATOM 662 C CA . ILE A 1 115 ? -20.570 17.216 -3.161 1.00 14.15 115 ILE A CA 1
ATOM 663 C C . ILE A 1 115 ? -21.134 17.321 -4.568 1.00 12.51 115 ILE A C 1
ATOM 664 O O . ILE A 1 115 ? -21.833 16.428 -5.038 1.00 13.22 115 ILE A O 1
ATOM 669 N N . LEU A 1 116 ? -20.857 18.445 -5.211 1.00 13.67 116 LEU A N 1
ATOM 670 C CA . LEU A 1 116 ? -21.378 18.702 -6.544 1.00 12.29 116 LEU A CA 1
ATOM 671 C C . LEU A 1 116 ? -20.256 18.683 -7.564 1.00 13.47 116 LEU A C 1
ATOM 672 O O . LEU A 1 116 ? -19.192 19.260 -7.332 1.00 13.95 116 LEU A O 1
ATOM 677 N N . PHE A 1 117 ? -20.510 18.033 -8.698 1.00 12.09 117 PHE A N 1
ATOM 678 C CA . PHE A 1 117 ? -19.659 18.152 -9.889 1.00 13.66 117 PHE A CA 1
ATOM 679 C C . PHE A 1 117 ? -20.372 19.028 -10.912 1.00 12.69 117 PHE A C 1
ATOM 680 O O . PHE A 1 117 ? -21.598 18.949 -11.072 1.00 13.71 117 PHE A O 1
ATOM 688 N N . ASN A 1 118 ? -19.600 19.828 -11.641 1.00 12.16 118 ASN A N 1
ATOM 689 C CA . ASN A 1 118 ? -20.143 20.681 -12.698 1.00 12.60 118 ASN A CA 1
ATOM 690 C C . ASN A 1 118 ? -19.586 20.222 -14.039 1.00 12.41 118 ASN A C 1
ATOM 691 O O . ASN A 1 118 ? -18.412 20.431 -14.336 1.00 14.77 118 ASN A O 1
ATOM 696 N N . HIS A 1 119 ? -20.440 19.621 -14.844 1.00 12.80 119 HIS A N 1
ATOM 697 C CA . HIS A 1 119 ? -20.035 19.048 -16.108 1.00 13.36 119 HIS A CA 1
ATOM 698 C C . HIS A 1 119 ? -20.263 19.961 -17.281 1.00 16.30 119 HIS A C 1
ATOM 699 O O . HIS A 1 119 ? -20.596 19.535 -18.335 1.00 18.36 119 HIS A O 1
ATOM 706 N N . SER A 1 120 ? -20.032 21.230 -17.055 1.00 15.32 120 SER A N 1
ATOM 707 C CA . SER A 1 120 ? -20.147 22.218 -18.116 1.00 16.38 120 SER A CA 1
ATOM 708 C C . SER A 1 120 ? -18.971 23.173 -18.041 1.00 15.21 120 SER A C 1
ATOM 709 O O . SER A 1 120 ? -18.180 23.139 -17.101 1.00 15.81 120 SER A O 1
ATOM 712 N N . ASP A 1 121 ? -18.895 24.053 -19.031 1.00 19.55 121 ASP A N 1
ATOM 713 C CA . ASP A 1 121 ? -17.843 25.048 -19.087 1.00 19.38 121 ASP A CA 1
ATOM 714 C C . ASP A 1 121 ? -18.236 26.353 -18.405 1.00 19.14 121 ASP A C 1
ATOM 715 O O . ASP A 1 121 ? -17.525 27.345 -18.505 1.00 20.39 121 ASP A O 1
ATOM 720 N N . ALA A 1 122 ? -19.362 26.352 -17.697 1.00 16.93 122 ALA A N 1
ATOM 721 C CA . ALA A 1 122 ? -19.815 27.558 -17.012 1.00 17.21 122 ALA A CA 1
ATOM 722 C C . ALA A 1 122 ? -19.858 27.367 -15.501 1.00 16.70 122 ALA A C 1
ATOM 723 O O . ALA A 1 122 ? -20.426 26.382 -15.029 1.00 17.39 122 ALA A O 1
ATOM 725 N N . ASP A 1 123 ? -19.258 28.296 -14.750 1.00 17.54 123 ASP A N 1
ATOM 726 C CA . ASP A 1 123 ? -19.347 28.271 -13.285 1.00 17.57 123 ASP A CA 1
ATOM 727 C C . ASP A 1 123 ? -20.805 28.276 -12.845 1.00 16.50 123 ASP A C 1
ATOM 728 O O . ASP A 1 123 ? -21.652 28.896 -13.485 1.00 20.85 123 ASP A O 1
ATOM 733 N N . PHE A 1 124 ? -21.086 27.576 -11.752 1.00 14.76 124 PHE A N 1
ATOM 734 C CA . PHE A 1 124 ? -22.429 27.528 -11.180 1.00 17.57 124 PHE A CA 1
ATOM 735 C C . PHE A 1 124 ? -22.443 28.190 -9.812 1.00 15.94 124 PHE A C 1
ATOM 736 O O . PHE A 1 124 ? -21.783 27.735 -8.884 1.00 15.97 124 PHE A O 1
ATOM 744 N N . GLU A 1 125 ? -23.212 29.267 -9.699 1.00 15.20 125 GLU A N 1
ATOM 745 C CA . GLU A 1 125 ? -23.293 30.017 -8.454 1.00 18.04 125 GLU A CA 1
ATOM 746 C C . GLU A 1 125 ? -24.220 29.337 -7.451 1.00 16.93 125 GLU A C 1
ATOM 747 O O . GLU A 1 125 ? -25.301 28.858 -7.804 1.00 20.35 125 GLU A O 1
ATOM 753 N N . VAL A 1 126 ? -23.782 29.279 -6.198 1.00 17.65 126 VAL A N 1
ATOM 754 C CA . VAL A 1 126 ? -24.628 28.821 -5.110 1.00 19.49 126 VAL A CA 1
ATOM 755 C C . VAL A 1 126 ? -24.854 29.945 -4.101 1.00 18.02 126 VAL A C 1
ATOM 756 O O . VAL A 1 126 ? -23.898 30.492 -3.559 1.00 17.98 126 VAL A O 1
ATOM 760 N N . LYS A 1 127 ? -26.116 30.303 -3.885 1.00 19.29 127 LYS A N 1
ATOM 761 C CA . LYS A 1 127 ? -26.485 31.291 -2.865 1.00 20.58 127 LYS A CA 1
ATOM 762 C C . LYS A 1 127 ? -27.045 30.589 -1.636 1.00 17.32 127 LYS A C 1
ATOM 763 O O . LYS A 1 127 ? -27.641 29.517 -1.739 1.00 16.34 127 LYS A O 1
ATOM 769 N N . PHE A 1 128 ? -26.881 31.182 -0.459 1.00 18.29 128 PHE A N 1
ATOM 770 C CA . PHE A 1 128 ? -27.428 30.510 0.710 1.00 19.00 128 PHE A CA 1
ATOM 771 C C . PHE A 1 128 ? -28.939 30.395 0.574 1.00 20.06 128 PHE A C 1
ATOM 772 O O . PHE A 1 128 ? -29.607 31.314 0.093 1.00 21.78 128 PHE A O 1
ATOM 780 N N . GLY A 1 129 ? -29.448 29.221 0.919 1.00 17.37 129 GLY A N 1
ATOM 781 C CA . GLY A 1 129 ? -30.861 28.936 0.774 1.00 17.51 129 GLY A CA 1
ATOM 782 C C . GLY A 1 129 ? -31.233 28.235 -0.518 1.00 18.07 129 GLY A C 1
ATOM 783 O O . GLY A 1 129 ? -32.340 27.711 -0.627 1.00 17.60 129 GLY A O 1
ATOM 784 N N . ASP A 1 130 ? -30.333 28.232 -1.500 1.00 16.27 130 ASP A N 1
ATOM 785 C CA . ASP A 1 130 ? -30.618 27.545 -2.756 1.00 15.53 130 ASP A CA 1
ATOM 786 C C . ASP A 1 130 ? -30.757 26.044 -2.518 1.00 16.55 130 ASP A C 1
ATOM 787 O O . ASP A 1 130 ? -29.942 25.442 -1.823 1.00 15.05 130 ASP A O 1
ATOM 792 N N . ARG A 1 131 ? -31.791 25.438 -3.094 1.00 14.46 131 ARG A N 1
ATOM 793 C CA . ARG A 1 131 ? -31.969 23.990 -2.974 1.00 14.15 131 ARG A CA 1
ATOM 794 C C . ARG A 1 131 ? -31.126 23.279 -4.025 1.00 15.66 131 ARG A C 1
ATOM 795 O O . ARG A 1 131 ? -31.423 23.350 -5.219 1.00 17.86 131 ARG A O 1
ATOM 803 N N . ILE A 1 132 ? -30.056 22.628 -3.575 1.00 14.26 132 ILE A N 1
ATOM 804 C CA . ILE A 1 132 ? -29.007 22.150 -4.475 1.00 13.84 132 ILE A CA 1
ATOM 805 C C . ILE A 1 132 ? -28.913 20.635 -4.609 1.00 14.20 132 ILE A C 1
ATOM 806 O O . ILE A 1 132 ? -28.047 20.127 -5.324 1.00 12.46 132 ILE A O 1
ATOM 811 N N . ALA A 1 133 ? -29.780 19.916 -3.910 1.00 11.81 133 ALA A N 1
ATOM 812 C CA . ALA A 1 133 ? -29.820 18.460 -3.994 1.00 11.98 133 ALA A CA 1
ATOM 813 C C . ALA A 1 133 ? -31.085 17.995 -3.293 1.00 13.74 133 ALA A C 1
ATOM 814 O O . ALA A 1 133 ? -31.822 18.824 -2.776 1.00 13.14 133 ALA A O 1
ATOM 816 N N . GLN A 1 134 ? -31.342 16.690 -3.284 1.00 12.51 134 GLN A N 1
ATOM 817 C CA . GLN A 1 134 ? -32.442 16.134 -2.503 1.00 12.63 134 GLN A CA 1
ATOM 818 C C . GLN A 1 134 ? -31.958 14.898 -1.764 1.00 14.33 134 GLN A C 1
ATOM 819 O O . GLN A 1 134 ? -31.061 14.196 -2.233 1.00 16.33 134 GLN A O 1
ATOM 825 N N . LEU A 1 135 ? -32.553 14.642 -0.609 1.00 12.07 135 LEU A N 1
ATOM 826 C CA . LEU A 1 135 ? -32.167 13.517 0.217 1.00 11.24 135 LEU A CA 1
ATOM 827 C C . LEU A 1 135 ? -33.249 12.457 0.162 1.00 12.28 135 LEU A C 1
ATOM 828 O O . LEU A 1 135 ? -34.420 12.755 0.393 1.00 12.80 135 LEU A O 1
ATOM 833 N N . ILE A 1 136 ? -32.863 11.227 -0.165 1.00 11.91 136 ILE A N 1
ATOM 834 C CA . ILE A 1 136 ? -33.822 10.125 -0.241 1.00 10.56 136 ILE A CA 1
ATOM 835 C C . ILE A 1 136 ? -33.442 9.069 0.788 1.00 11.74 136 ILE A C 1
ATOM 836 O O . ILE A 1 136 ? -32.292 8.635 0.826 1.00 12.69 136 ILE A O 1
ATOM 841 N N . ILE A 1 137 ? -34.394 8.657 1.625 1.00 11.90 137 ILE A N 1
ATOM 842 C CA . ILE A 1 137 ? -34.122 7.647 2.644 1.00 11.64 137 ILE A CA 1
ATOM 843 C C . ILE A 1 137 ? -34.411 6.280 2.047 1.00 12.66 137 ILE A C 1
ATOM 844 O O . ILE A 1 137 ? -35.549 5.820 1.997 1.00 12.93 137 ILE A O 1
ATOM 849 N N . GLU A 1 138 ? -33.344 5.650 1.563 1.00 12.45 138 GLU A N 1
ATOM 850 C CA . GLU A 1 138 ? -33.408 4.398 0.825 1.00 11.23 138 GLU A CA 1
ATOM 851 C C . GLU A 1 138 ? -33.419 3.198 1.762 1.00 12.49 138 GLU A C 1
ATOM 852 O O . GLU A 1 138 ? -32.596 3.111 2.676 1.00 12.91 138 GLU A O 1
ATOM 858 N N . LYS A 1 139 ? -34.315 2.249 1.515 1.00 12.73 139 LYS A N 1
ATOM 859 C CA . LYS A 1 139 ? -34.322 1.001 2.265 1.00 13.41 139 LYS A CA 1
ATOM 860 C C . LYS A 1 139 ? -33.260 0.036 1.751 1.00 13.46 139 LYS A C 1
ATOM 861 O O . LYS A 1 139 ? -33.090 -0.147 0.533 1.00 12.34 139 LYS A O 1
ATOM 867 N N . ILE A 1 140 ? -32.548 -0.584 2.691 1.00 12.41 140 ILE A N 1
ATOM 868 C CA . ILE A 1 140 ? -31.468 -1.515 2.386 1.00 12.18 140 ILE A CA 1
ATOM 869 C C . ILE A 1 140 ? -31.509 -2.716 3.312 1.00 13.09 140 ILE A C 1
ATOM 870 O O . ILE A 1 140 ? -32.288 -2.747 4.269 1.00 13.45 140 ILE A O 1
ATOM 875 N N . VAL A 1 141 ? -30.651 -3.694 3.023 1.00 13.00 141 VAL A N 1
ATOM 876 C CA . VAL A 1 141 ? -30.348 -4.761 3.974 1.00 13.01 141 VAL A CA 1
ATOM 877 C C . VAL A 1 141 ? -28.849 -4.735 4.237 1.00 12.25 141 VAL A C 1
ATOM 878 O O . VAL A 1 141 ? -28.068 -4.325 3.380 1.00 13.95 141 VAL A O 1
ATOM 882 N N . THR A 1 142 ? -28.448 -5.141 5.440 1.00 14.56 142 THR A N 1
ATOM 883 C CA . THR A 1 142 ? -27.025 -5.154 5.803 1.00 15.45 142 THR A CA 1
ATOM 884 C C . THR A 1 142 ? -26.625 -6.470 6.470 1.00 17.23 142 THR A C 1
ATOM 885 O O . THR A 1 142 ? -26.144 -6.481 7.607 1.00 18.06 142 THR A O 1
ATOM 889 N N . PRO A 1 143 ? -26.792 -7.586 5.753 1.00 14.52 143 PRO A N 1
ATOM 890 C CA . PRO A 1 143 ? -26.421 -8.885 6.326 1.00 17.63 143 PRO A CA 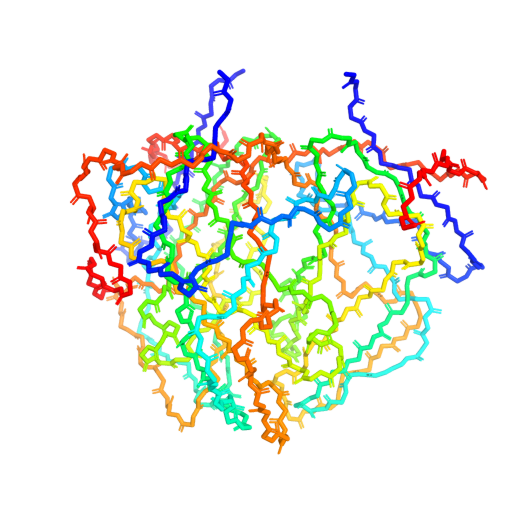1
ATOM 891 C C . PRO A 1 143 ? -24.922 -9.015 6.531 1.00 18.06 143 PRO A C 1
ATOM 892 O O . PRO A 1 143 ? -24.129 -8.324 5.893 1.00 18.57 143 PRO A O 1
ATOM 896 N N . ASP A 1 144 ? -24.536 -9.901 7.436 1.00 17.89 144 ASP A N 1
ATOM 897 C CA . ASP A 1 144 ? -23.124 -10.154 7.665 1.00 17.62 144 ASP A CA 1
ATOM 898 C C . ASP A 1 144 ? -22.528 -10.846 6.449 1.00 17.48 144 ASP A C 1
ATOM 899 O O . ASP A 1 144 ? -23.039 -11.876 6.011 1.00 21.30 144 ASP A O 1
ATOM 904 N N . VAL A 1 145 ? -21.456 -10.277 5.902 1.00 16.78 145 VAL A N 1
ATOM 905 C CA . VAL A 1 145 ? -20.843 -10.817 4.695 1.00 18.12 145 VAL A CA 1
ATOM 906 C C . VAL A 1 145 ? -20.142 -12.145 4.983 1.00 17.05 145 VAL A C 1
ATOM 907 O O . VAL A 1 145 ? -19.506 -12.312 6.025 1.00 16.97 145 VAL A O 1
ATOM 911 N N . VAL A 1 146 ? -20.298 -13.102 4.075 1.00 18.67 146 VAL A N 1
ATOM 912 C CA . VAL A 1 146 ? -19.654 -14.403 4.231 1.00 18.76 146 VAL A CA 1
ATOM 913 C C . VAL A 1 146 ? -18.920 -14.807 2.954 1.00 21.91 146 VAL A C 1
ATOM 914 O O . VAL A 1 146 ? -19.467 -14.696 1.856 1.00 20.37 146 VAL A O 1
ATOM 918 N N . GLU A 1 147 ? -17.670 -15.238 3.089 1.00 18.11 147 GLU A N 1
ATOM 919 C CA . GLU A 1 147 ? -16.946 -15.821 1.965 1.00 18.04 147 GLU A CA 1
ATOM 920 C C . GLU A 1 147 ? -17.365 -17.279 1.782 1.00 20.76 147 GLU A C 1
ATOM 921 O O . GLU A 1 147 ? -17.468 -18.033 2.752 1.00 21.80 147 GLU A O 1
ATOM 927 N N . VAL A 1 148 ? -17.616 -17.665 0.534 1.00 21.88 148 VAL A N 1
ATOM 928 C CA . VAL A 1 148 ? -17.979 -19.044 0.207 1.00 23.23 148 VAL A CA 1
ATOM 929 C C . VAL A 1 148 ? -17.080 -19.588 -0.896 1.00 21.99 148 VAL A C 1
ATOM 930 O O . VAL A 1 148 ? -16.451 -18.829 -1.638 1.00 20.34 148 VAL A O 1
ATOM 934 N N . ASP A 1 149 ? -17.004 -20.911 -0.997 1.00 27.47 149 ASP A N 1
ATOM 935 C CA . ASP A 1 149 ? -16.223 -21.530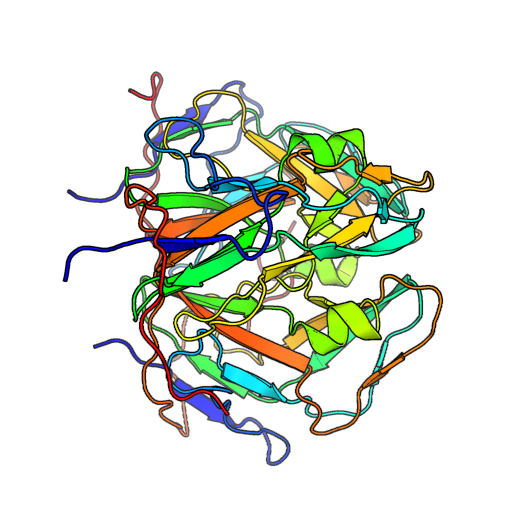 -2.059 1.00 29.02 149 ASP A CA 1
ATOM 936 C C . ASP A 1 149 ? -17.031 -21.626 -3.350 1.00 29.46 149 ASP A C 1
ATOM 937 O O . ASP A 1 149 ? -16.472 -21.622 -4.447 1.00 34.22 149 ASP A O 1
ATOM 942 N N . ASP A 1 150 ? -18.348 -21.705 -3.206 1.00 29.91 150 ASP A N 1
ATOM 943 C CA . ASP A 1 150 ? -19.239 -21.790 -4.357 1.00 31.22 150 ASP A CA 1
ATOM 944 C C . ASP A 1 150 ? -20.563 -21.069 -4.119 1.00 31.67 150 ASP A C 1
ATOM 945 O O . ASP A 1 150 ? -21.214 -21.253 -3.090 1.00 31.65 150 ASP A O 1
ATOM 950 N N . LEU A 1 151 ? -20.952 -20.253 -5.092 1.00 30.47 151 LEU A N 1
ATOM 951 C CA . LEU A 1 151 ? -22.225 -19.554 -5.058 1.00 29.10 151 LEU A CA 1
ATOM 952 C C . LEU A 1 151 ? -23.288 -20.416 -5.713 1.00 28.65 151 LEU A C 1
ATOM 953 O O . LEU A 1 151 ? -22.977 -21.266 -6.547 1.00 33.43 151 LEU A O 1
ATOM 958 N N . ASP A 1 152 ? -24.543 -20.193 -5.344 1.00 27.77 152 ASP A N 1
ATOM 959 C CA . ASP A 1 152 ? -25.630 -20.886 -6.012 1.00 31.36 152 ASP A CA 1
ATOM 960 C C . ASP A 1 152 ? -25.662 -20.425 -7.467 1.00 31.26 152 ASP A C 1
ATOM 961 O O . ASP A 1 152 ? -25.326 -19.277 -7.774 1.00 30.36 152 ASP A O 1
ATOM 966 N N . GLU A 1 153 ? -26.027 -21.335 -8.361 1.00 27.98 153 GLU A N 1
ATOM 967 C CA . GLU A 1 153 ? -26.047 -21.048 -9.794 1.00 24.72 153 GLU A CA 1
ATOM 968 C C . GLU A 1 153 ? -27.384 -20.445 -10.210 1.00 26.82 153 GLU A C 1
ATOM 969 O O . GLU A 1 153 ? -28.419 -20.735 -9.612 1.00 26.40 153 GLU A O 1
ATOM 975 N N . THR A 1 154 ? -27.353 -19.608 -11.242 1.00 25.96 154 THR A N 1
ATOM 976 C CA . THR A 1 154 ? -28.563 -18.964 -11.736 1.00 26.91 154 THR A CA 1
ATOM 977 C C . THR A 1 154 ? -28.622 -19.081 -13.244 1.00 24.83 154 THR A C 1
ATOM 978 O O . THR A 1 154 ? -27.587 -19.151 -13.905 1.00 26.99 154 THR A O 1
ATOM 982 N N . VAL A 1 155 ? -29.837 -19.091 -13.786 1.00 23.78 155 VAL A N 1
ATOM 983 C CA . VAL A 1 155 ? -30.016 -19.060 -15.229 1.00 29.29 155 VAL A CA 1
ATOM 984 C C . VAL A 1 155 ? -30.027 -17.617 -15.693 1.00 36.09 155 VAL A C 1
ATOM 985 O O . VAL A 1 155 ? -31.026 -16.911 -15.523 1.00 36.12 155 VAL A O 1
ATOM 989 N N . ARG A 1 156 ? -28.925 -17.171 -16.280 1.00 34.43 156 ARG A N 1
ATOM 990 C CA . ARG A 1 156 ? -28.852 -15.794 -16.746 1.00 36.57 156 ARG A CA 1
ATOM 991 C C . ARG A 1 156 ? -28.261 -15.704 -18.153 1.00 40.28 156 ARG A C 1
ATOM 992 O O . ARG A 1 156 ? -27.050 -15.859 -18.348 1.00 41.59 156 ARG A O 1
ATOM 1000 N N . GLY A 1 157 ? -29.130 -15.450 -19.128 1.00 40.09 157 GLY A N 1
ATOM 1001 C CA . GLY A 1 157 ? -28.739 -15.421 -20.524 1.00 31.19 157 GLY A CA 1
ATOM 1002 C C . GLY A 1 157 ? -28.756 -16.809 -21.138 1.00 32.11 157 GLY A C 1
ATOM 1003 O O . GLY A 1 157 ? -28.162 -17.752 -20.604 1.00 33.96 157 GLY A O 1
ATOM 1004 N N . PRO B 1 25 ? -37.187 -14.914 3.263 1.00 47.52 25 PRO B N 1
ATOM 1005 C CA . PRO B 1 25 ? -36.052 -15.430 4.037 1.00 46.10 25 PRO B CA 1
ATOM 1006 C C . PRO B 1 25 ? -35.155 -14.328 4.587 1.00 46.43 25 PRO B C 1
ATOM 1007 O O . PRO B 1 25 ? -35.298 -13.165 4.206 1.00 45.22 25 PRO B O 1
ATOM 1011 N N . SER B 1 26 ? -34.250 -14.706 5.485 1.00 38.32 26 SER B N 1
ATOM 1012 C CA . SER B 1 26 ? -33.230 -13.801 5.996 1.00 37.96 26 SER B CA 1
ATOM 1013 C C . SER B 1 26 ? -32.353 -13.302 4.855 1.00 30.36 26 SER B C 1
ATOM 1014 O O . SER B 1 26 ? -31.986 -14.076 3.970 1.00 33.35 26 SER B O 1
ATOM 1017 N N . PRO B 1 27 ? -32.013 -12.003 4.868 1.00 28.30 27 PRO B N 1
ATOM 1018 C CA . PRO B 1 27 ? -31.118 -11.502 3.822 1.00 23.72 27 PRO B CA 1
ATOM 1019 C C . PRO B 1 27 ? -29.728 -12.094 3.969 1.00 23.32 27 PRO B C 1
ATOM 1020 O O . PRO B 1 27 ? -29.369 -12.588 5.041 1.00 24.08 27 PRO B O 1
ATOM 1024 N N . PHE B 1 28 ? -28.957 -12.048 2.891 1.00 20.09 28 PHE B N 1
ATOM 1025 C CA . PHE B 1 28 ? -27.609 -12.586 2.896 1.00 18.99 28 PHE B CA 1
ATOM 1026 C C . PHE B 1 28 ? -26.748 -11.795 1.934 1.00 17.79 28 PHE B C 1
ATOM 1027 O O . PHE B 1 28 ? -27.267 -11.069 1.072 1.00 18.82 28 PHE B O 1
ATOM 1035 N N . PHE B 1 29 ? -25.437 -11.948 2.085 1.00 19.59 29 PHE B N 1
ATOM 1036 C CA . PHE B 1 29 ? -24.456 -11.391 1.168 1.00 16.54 29 PHE B CA 1
ATOM 1037 C C . PHE B 1 29 ? -23.302 -12.376 1.140 1.00 16.82 29 PHE B C 1
ATOM 1038 O O . PHE B 1 29 ? -22.523 -12.455 2.090 1.00 16.93 29 PHE B O 1
ATOM 1046 N N . LYS B 1 30 ? -23.215 -13.139 0.058 1.00 17.67 30 LYS B N 1
ATOM 1047 C CA . LYS B 1 30 ? -22.178 -14.151 -0.099 1.00 17.22 30 LYS B CA 1
ATOM 1048 C C . LYS B 1 30 ? -21.182 -13.715 -1.165 1.00 16.91 30 LYS B C 1
ATOM 1049 O O . LYS B 1 30 ? -21.573 -13.215 -2.224 1.00 18.49 30 LYS B O 1
ATOM 1055 N N . VAL B 1 31 ? -19.893 -13.900 -0.888 1.00 17.52 31 VAL B N 1
ATOM 1056 C CA . VAL B 1 31 ? -18.854 -13.547 -1.849 1.00 16.78 31 VAL B CA 1
ATOM 1057 C C . VAL B 1 31 ? -17.928 -14.716 -2.120 1.00 19.04 31 VAL B C 1
ATOM 1058 O O . VAL B 1 31 ? -17.609 -15.486 -1.213 1.00 19.69 31 VAL B O 1
ATOM 1062 N N . LYS B 1 32 ? -17.525 -14.853 -3.377 1.00 16.97 32 LYS B N 1
ATOM 1063 C CA . LYS B 1 32 ? -16.554 -15.863 -3.784 1.00 18.35 32 LYS B CA 1
ATOM 1064 C C . LYS B 1 32 ? -15.342 -15.195 -4.395 1.00 17.44 32 LYS B C 1
ATOM 1065 O O . LYS B 1 32 ? -15.463 -14.403 -5.332 1.00 18.91 32 LYS B O 1
ATOM 1071 N N . LYS B 1 33 ? -14.164 -15.501 -3.861 1.00 18.39 33 LYS B N 1
ATOM 1072 C CA . LYS B 1 33 ? -12.941 -14.914 -4.378 1.00 16.72 33 LYS B CA 1
ATOM 1073 C C . LYS B 1 33 ? -12.512 -15.618 -5.664 1.00 17.25 33 LYS B C 1
ATOM 1074 O O . LYS B 1 33 ? -12.503 -16.852 -5.731 1.00 23.27 33 LYS B O 1
ATOM 1080 N N . LEU B 1 34 ? -12.159 -14.827 -6.674 1.00 16.80 34 LEU B N 1
ATOM 1081 C CA . LEU B 1 34 ? -11.740 -15.362 -7.971 1.00 18.47 34 LEU B CA 1
ATOM 1082 C C . LEU B 1 34 ? -10.225 -15.374 -8.122 1.00 21.10 34 LEU B C 1
ATOM 1083 O O . LEU B 1 34 ? -9.698 -15.929 -9.086 1.00 22.60 34 LEU B O 1
ATOM 1088 N N . SER B 1 35 ? -9.535 -14.744 -7.175 1.00 19.35 35 SER B N 1
ATOM 1089 C CA . SER B 1 35 ? -8.080 -14.798 -7.084 1.00 21.43 35 SER B CA 1
ATOM 1090 C C . SER B 1 35 ? -7.692 -14.456 -5.660 1.00 20.21 35 SER B C 1
ATOM 1091 O O . SER B 1 35 ? -8.533 -14.015 -4.881 1.00 21.08 35 SER B O 1
ATOM 1094 N N . GLU B 1 36 ? -6.421 -14.662 -5.326 1.00 24.14 36 GLU B N 1
ATOM 1095 C CA . GLU B 1 36 ? -5.882 -14.296 -4.019 1.00 25.36 36 GLU B CA 1
ATOM 1096 C C . GLU B 1 36 ? -5.946 -12.798 -3.749 1.00 20.78 36 GLU B C 1
ATOM 1097 O O . GLU B 1 36 ? -5.898 -12.365 -2.592 1.00 21.45 36 GLU B O 1
ATOM 1103 N N . LYS B 1 37 ? -6.030 -12.010 -4.818 1.00 18.96 37 LYS B N 1
ATOM 1104 C CA . LYS B 1 37 ? -5.990 -10.556 -4.710 1.00 22.45 37 LYS B CA 1
ATOM 1105 C C . LYS B 1 37 ? -7.326 -9.980 -4.256 1.00 18.34 37 LYS B C 1
ATOM 1106 O O . LYS B 1 37 ? -7.386 -8.838 -3.811 1.00 19.70 37 LYS B O 1
ATOM 1112 N N . ALA B 1 38 ? -8.386 -10.774 -4.365 1.00 16.65 38 ALA B N 1
ATOM 1113 C CA . ALA B 1 38 ? -9.700 -10.327 -3.914 1.00 15.73 38 ALA B CA 1
ATOM 1114 C C . ALA B 1 38 ? -9.701 -10.088 -2.400 1.00 18.56 38 ALA B C 1
ATOM 1115 O O . ALA B 1 38 ? -9.003 -10.775 -1.657 1.00 18.08 38 ALA B O 1
ATOM 1117 N N . VAL B 1 39 ? -10.483 -9.104 -1.959 1.00 16.12 39 VAL B N 1
ATOM 1118 C CA . VAL B 1 39 ? -10.628 -8.782 -0.543 1.00 14.64 39 VAL B CA 1
ATOM 1119 C C . VAL B 1 39 ? -12.094 -8.877 -0.164 1.00 15.74 39 VAL B C 1
ATOM 1120 O O . VAL B 1 39 ? -12.966 -8.367 -0.886 1.00 16.22 39 VAL B O 1
ATOM 1124 N N . ILE B 1 40 ? -12.376 -9.540 0.950 1.00 16.26 40 ILE B N 1
ATOM 1125 C CA . ILE B 1 40 ? -13.743 -9.585 1.462 1.00 15.09 40 ILE B CA 1
ATOM 1126 C C . ILE B 1 40 ? -14.240 -8.163 1.693 1.00 15.92 40 ILE B C 1
ATOM 1127 O O . ILE B 1 40 ? -13.591 -7.373 2.373 1.00 15.80 40 ILE B O 1
ATOM 1132 N N . PRO B 1 41 ? -15.399 -7.826 1.113 1.00 15.90 41 PRO B N 1
ATOM 1133 C CA . PRO B 1 41 ? -15.956 -6.486 1.326 1.00 15.55 41 PRO B CA 1
ATOM 1134 C C . PRO B 1 41 ? -16.143 -6.175 2.808 1.00 16.76 41 PRO B C 1
ATOM 1135 O O . PRO B 1 41 ? -16.473 -7.064 3.582 1.00 19.72 41 PRO B O 1
ATOM 1139 N N . THR B 1 42 ? -15.945 -4.920 3.188 1.00 16.76 42 THR B N 1
ATOM 1140 C CA . THR B 1 42 ? -15.865 -4.532 4.589 1.00 18.27 42 THR B CA 1
ATOM 1141 C C . THR B 1 42 ? -16.887 -3.456 4.985 1.00 16.91 42 THR B C 1
ATOM 1142 O O . THR B 1 42 ? -16.874 -2.364 4.433 1.00 19.12 42 THR B O 1
ATOM 1146 N N . ARG B 1 43 ? -17.747 -3.763 5.960 1.00 19.74 43 ARG B N 1
ATOM 1147 C CA . ARG B 1 43 ? -18.667 -2.774 6.535 1.00 21.68 43 ARG B CA 1
ATOM 1148 C C . ARG B 1 43 ? -17.920 -1.584 7.131 1.00 25.30 43 ARG B C 1
ATOM 1149 O O . ARG B 1 43 ? -16.752 -1.689 7.492 1.00 23.82 43 ARG B O 1
ATOM 1157 N N . GLY B 1 44 ? -18.611 -0.459 7.259 1.00 24.82 44 GLY B N 1
ATOM 1158 C CA . GLY B 1 44 ? -18.100 0.669 8.018 1.00 26.73 44 GLY B CA 1
ATOM 1159 C C . GLY B 1 44 ? -18.702 0.629 9.410 1.00 26.51 44 GLY B C 1
ATOM 1160 O O . GLY B 1 44 ? -18.656 -0.409 10.077 1.00 26.00 44 GLY B O 1
ATOM 1161 N N . SER B 1 45 ? -19.276 1.749 9.842 1.00 22.89 45 SER B N 1
ATOM 1162 C CA . SER B 1 45 ? -19.995 1.810 11.116 1.00 22.98 45 SER B CA 1
ATOM 1163 C C . SER B 1 45 ? -21.086 0.721 11.195 1.00 26.17 45 SER B C 1
ATOM 1164 O O . SER B 1 45 ? -21.473 0.150 10.181 1.00 23.25 45 SER B O 1
ATOM 1167 N N . PRO B 1 46 ? -21.562 0.396 12.405 1.00 21.22 46 PRO B N 1
ATOM 1168 C CA . PRO B 1 46 ? -22.548 -0.696 12.532 1.00 21.57 46 PRO B CA 1
ATOM 1169 C C . PRO B 1 46 ? -23.878 -0.496 11.789 1.00 24.20 46 PRO B C 1
ATOM 1170 O O . PRO B 1 46 ? -24.499 -1.480 11.387 1.00 23.46 46 PRO B O 1
ATOM 1174 N N . LEU B 1 47 ? -24.324 0.742 11.626 1.00 20.73 47 LEU B N 1
ATOM 1175 C CA . LEU B 1 47 ? -25.553 0.988 10.870 1.00 20.51 47 LEU B CA 1
ATOM 1176 C C . LEU B 1 47 ? -25.215 1.466 9.472 1.00 19.95 47 LEU B C 1
ATOM 1177 O O . LEU B 1 47 ? -26.097 1.921 8.742 1.00 18.82 47 LEU B O 1
ATOM 1182 N N . SER B 1 48 ? -23.946 1.342 9.092 1.00 19.52 48 SER B N 1
ATOM 1183 C CA . SER B 1 48 ? -23.477 1.831 7.800 1.00 18.91 48 SER B CA 1
ATOM 1184 C C . SER B 1 48 ? -24.156 1.142 6.635 1.00 18.03 48 SER B C 1
ATOM 1185 O O . SER B 1 48 ? -24.602 -0.003 6.729 1.00 21.71 48 SER B O 1
ATOM 1188 N N . ALA B 1 49 ? -24.219 1.865 5.533 1.00 16.35 49 ALA B N 1
ATOM 1189 C CA . ALA B 1 49 ? -24.988 1.453 4.380 1.00 16.92 49 ALA B CA 1
ATOM 1190 C C . ALA B 1 49 ? -24.303 0.371 3.589 1.00 19.17 49 ALA B C 1
ATOM 1191 O O . ALA B 1 49 ? -24.967 -0.483 2.991 1.00 24.40 49 ALA B O 1
ATOM 1193 N N . GLY B 1 50 ? -22.980 0.424 3.572 1.00 21.17 50 GLY B N 1
ATOM 1194 C CA . GLY B 1 50 ? -22.242 -0.257 2.534 1.00 21.34 50 GLY B CA 1
ATOM 1195 C C . GLY B 1 50 ? -21.114 -1.139 2.995 1.00 21.13 50 GLY B C 1
ATOM 1196 O O . GLY B 1 50 ? -20.762 -1.194 4.181 1.00 24.95 50 GLY B O 1
ATOM 1197 N N . TYR B 1 51 ? -20.551 -1.832 2.015 1.00 12.10 51 TYR B N 1
ATOM 1198 C CA . TYR B 1 51 ? -19.404 -2.705 2.199 1.00 11.84 51 TYR B CA 1
ATOM 1199 C C . TYR B 1 51 ? -18.323 -2.195 1.260 1.00 14.62 51 TYR B C 1
ATOM 1200 O O . TYR B 1 51 ? -18.537 -2.137 0.046 1.00 14.06 51 TYR B O 1
ATOM 1209 N N . ASP B 1 52 ? -17.166 -1.805 1.800 1.00 13.94 52 ASP B N 1
ATOM 1210 C CA . ASP B 1 52 ? -16.117 -1.250 0.952 1.00 13.64 52 ASP B CA 1
ATOM 1211 C C . ASP B 1 52 ? -15.520 -2.312 0.035 1.00 13.69 52 ASP B C 1
ATOM 1212 O O . ASP B 1 52 ? -15.204 -3.421 0.469 1.00 15.07 52 ASP B O 1
ATOM 1217 N N . LEU B 1 53 ? -15.380 -1.959 -1.241 1.00 13.91 53 LEU B N 1
ATOM 1218 C CA . LEU B 1 53 ? -14.802 -2.853 -2.240 1.00 16.24 53 LEU B CA 1
ATOM 1219 C C . LEU B 1 53 ? -13.370 -2.467 -2.512 1.00 12.93 53 LEU B C 1
ATOM 1220 O O . LEU B 1 53 ? -13.069 -1.286 -2.677 1.00 13.89 53 LEU B O 1
ATOM 1225 N N . SER B 1 54 ? -12.493 -3.463 -2.585 1.00 13.08 54 SER B N 1
ATOM 1226 C CA . SER B 1 54 ? -11.076 -3.218 -2.851 1.00 14.65 54 SER B CA 1
ATOM 1227 C C . SER B 1 54 ? -10.672 -3.630 -4.258 1.00 14.40 54 SER B C 1
ATOM 1228 O O . SER B 1 54 ? -11.173 -4.622 -4.791 1.00 15.60 54 SER B O 1
ATOM 1231 N N . SER B 1 55 ? -9.745 -2.875 -4.837 1.00 15.90 55 SER B N 1
ATOM 1232 C CA . SER B 1 55 ? -9.181 -3.225 -6.130 1.00 13.42 55 SER B CA 1
ATOM 1233 C C . SER B 1 55 ? -8.350 -4.494 -6.039 1.00 15.78 55 SER B C 1
ATOM 1234 O O . SER B 1 55 ? -7.537 -4.650 -5.122 1.00 15.37 55 SER B O 1
ATOM 1237 N N . ALA B 1 56 ? -8.519 -5.378 -7.017 1.00 14.32 56 ALA B N 1
ATOM 1238 C CA . ALA B 1 56 ? -7.668 -6.567 -7.127 1.00 15.87 56 ALA B CA 1
ATOM 1239 C C . ALA B 1 56 ? -6.475 -6.324 -8.043 1.00 20.38 56 ALA B C 1
ATOM 1240 O O . ALA B 1 56 ? -5.698 -7.246 -8.308 1.00 22.76 56 ALA B O 1
ATOM 1242 N N . VAL B 1 57 ? -6.332 -5.098 -8.537 1.00 17.24 57 VAL B N 1
ATOM 1243 C CA . VAL B 1 57 ? -5.245 -4.773 -9.463 1.00 20.49 57 VAL B CA 1
ATOM 1244 C C . VAL B 1 57 ? -4.537 -3.458 -9.150 1.00 19.32 57 VAL B C 1
ATOM 1245 O O . VAL B 1 57 ? -5.074 -2.596 -8.453 1.00 16.95 57 VAL B O 1
ATOM 1249 N N . ASP B 1 58 ? -3.317 -3.314 -9.673 1.00 18.64 58 ASP B N 1
ATOM 1250 C CA . ASP B 1 58 ? -2.708 -2.004 -9.854 1.00 18.11 58 ASP B CA 1
ATOM 1251 C C . ASP B 1 58 ? -3.251 -1.461 -11.164 1.00 20.78 58 ASP B C 1
ATOM 1252 O O . ASP B 1 58 ? -3.183 -2.132 -12.192 1.00 24.26 58 ASP B O 1
ATOM 1257 N N . SER B 1 59 ? -3.786 -0.250 -11.136 1.00 18.95 59 SER B N 1
ATOM 1258 C CA . SER B 1 59 ? -4.314 0.363 -12.341 1.00 19.91 59 SER B CA 1
ATOM 1259 C C . SER B 1 59 ? -4.298 1.871 -12.157 1.00 20.20 59 SER B C 1
ATOM 1260 O O . SER B 1 59 ? -3.641 2.392 -11.259 1.00 20.71 59 SER B O 1
ATOM 1263 N N . LYS B 1 60 ? -5.004 2.576 -13.027 1.00 18.93 60 LYS B N 1
ATOM 1264 C CA . LYS B 1 60 ? -5.178 4.000 -12.848 1.00 18.54 60 LYS B CA 1
ATOM 1265 C C . LYS B 1 60 ? -6.457 4.410 -13.539 1.00 20.00 60 LYS B C 1
ATOM 1266 O O . LYS B 1 60 ? -6.943 3.718 -14.434 1.00 23.42 60 LYS B O 1
ATOM 1272 N N . VAL B 1 61 ? -7.004 5.536 -13.111 1.00 18.42 61 VAL B N 1
ATOM 1273 C CA . VAL B 1 61 ? -8.123 6.129 -13.809 1.00 16.10 61 VAL B CA 1
ATOM 1274 C C . VAL B 1 61 ? -7.608 7.420 -14.424 1.00 15.55 61 VAL B C 1
ATOM 1275 O O . VAL B 1 61 ? -7.287 8.368 -13.701 1.00 15.03 61 VAL B O 1
ATOM 1279 N N . PRO B 1 62 ? -7.499 7.454 -15.758 1.00 15.16 62 PRO B N 1
ATOM 1280 C CA . PRO B 1 62 ? -6.904 8.613 -16.431 1.00 14.62 62 PRO B CA 1
ATOM 1281 C C . PRO B 1 62 ? -7.691 9.891 -16.181 1.00 15.50 62 PRO B C 1
ATOM 1282 O O . PRO B 1 62 ? -8.912 9.827 -16.017 1.00 12.17 62 PRO B O 1
ATOM 1286 N N . ALA B 1 63 ? -6.990 11.022 -16.135 1.00 15.49 63 ALA B N 1
ATOM 1287 C CA . ALA B 1 63 ? -7.618 12.335 -16.052 1.00 15.38 63 ALA B CA 1
ATOM 1288 C C . ALA B 1 63 ? -8.711 12.475 -17.101 1.00 13.52 63 ALA B C 1
ATOM 1289 O O . ALA B 1 63 ? -8.496 12.166 -18.274 1.00 17.26 63 ALA B O 1
ATOM 1291 N N . ARG B 1 64 ? -9.880 12.929 -16.660 1.00 13.43 64 ARG B N 1
ATOM 1292 C CA . ARG B 1 64 ? -11.042 13.150 -17.523 1.00 14.31 64 ARG B CA 1
ATOM 1293 C C . ARG B 1 64 ? -11.420 11.886 -18.273 1.00 14.61 64 ARG B C 1
ATOM 1294 O O . ARG B 1 64 ? -12.018 11.950 -19.350 1.00 16.93 64 ARG B O 1
ATOM 1302 N N . GLY B 1 65 ? -11.081 10.741 -17.692 1.00 13.66 65 GLY B N 1
ATOM 1303 C CA . GLY B 1 65 ? -11.358 9.462 -18.311 1.00 13.39 65 GLY B CA 1
ATOM 1304 C C . GLY B 1 65 ? -12.038 8.461 -17.400 1.00 14.32 65 GLY B C 1
ATOM 1305 O O . GLY B 1 65 ? -12.765 8.828 -16.464 1.00 14.08 65 GLY B O 1
ATOM 1306 N N . LYS B 1 66 ? -11.805 7.182 -17.677 1.00 14.29 66 LYS B N 1
ATOM 1307 C CA . LYS B 1 66 ? -12.519 6.122 -16.986 1.00 14.22 66 LYS B CA 1
ATOM 1308 C C . LYS B 1 66 ? -11.673 4.867 -16.894 1.00 15.82 66 LYS B C 1
ATOM 1309 O O . LYS B 1 66 ? -10.693 4.705 -17.617 1.00 17.50 66 LYS B O 1
ATOM 1315 N N . ALA B 1 67 ? -12.058 3.976 -15.995 1.00 13.84 67 ALA B N 1
ATOM 1316 C CA . ALA B 1 67 ? -11.391 2.694 -15.893 1.00 17.80 67 ALA B CA 1
ATOM 1317 C C . ALA B 1 67 ? -12.350 1.656 -15.367 1.00 15.80 67 ALA B C 1
ATOM 1318 O O . ALA B 1 67 ? -13.285 1.974 -14.634 1.00 15.79 67 ALA B O 1
ATOM 1320 N N . LEU B 1 68 ? -12.120 0.411 -15.753 1.00 16.24 68 LEU B N 1
ATOM 1321 C CA . LEU B 1 68 ? -12.846 -0.720 -15.208 1.00 14.64 68 LEU B CA 1
ATOM 1322 C C . LEU B 1 68 ? -11.895 -1.427 -14.242 1.00 16.57 68 LEU B C 1
ATOM 1323 O O . LEU B 1 68 ? -10.862 -1.973 -14.658 1.00 20.65 68 LEU B O 1
ATOM 1328 N N . ILE B 1 69 ? -12.225 -1.398 -12.952 1.00 15.82 69 ILE B N 1
ATOM 1329 C CA . ILE B 1 69 ? -11.360 -1.969 -11.924 1.00 15.55 69 ILE B CA 1
ATOM 1330 C C . ILE B 1 69 ? -11.966 -3.275 -11.397 1.00 14.98 69 ILE B C 1
ATOM 1331 O O . ILE B 1 69 ? -13.030 -3.277 -10.785 1.00 16.12 69 ILE B O 1
ATOM 1336 N N . PRO B 1 70 ? -11.296 -4.408 -11.647 1.00 14.44 70 PRO B N 1
ATOM 1337 C CA . PRO B 1 70 ? -11.826 -5.677 -11.144 1.00 14.75 70 PRO B CA 1
ATOM 1338 C C . PRO B 1 70 ? -11.696 -5.806 -9.631 1.00 14.94 70 PRO B C 1
ATOM 1339 O O . PRO B 1 70 ? -10.701 -5.347 -9.061 1.00 15.12 70 PRO B O 1
ATOM 1343 N N . THR B 1 71 ? -12.689 -6.428 -9.004 1.00 13.65 71 THR B N 1
ATOM 1344 C CA . THR B 1 71 ? -12.629 -6.786 -7.590 1.00 14.88 71 THR B CA 1
ATOM 1345 C C . THR B 1 71 ? -12.199 -8.243 -7.442 1.00 16.15 71 THR B C 1
ATOM 1346 O O . THR B 1 71 ? -11.837 -8.676 -6.351 1.00 15.82 71 THR B O 1
ATOM 1350 N N . ASP B 1 72 ? -12.268 -8.998 -8.538 1.00 16.32 72 ASP B N 1
ATOM 1351 C CA . ASP B 1 72 ? -12.042 -10.443 -8.508 1.00 16.63 72 ASP B CA 1
ATOM 1352 C C . ASP B 1 72 ? -12.967 -11.128 -7.512 1.00 17.26 72 ASP B C 1
ATOM 1353 O O . ASP B 1 72 ? -12.584 -12.110 -6.869 1.00 17.11 72 ASP B O 1
ATOM 1358 N N . LEU B 1 73 ? -14.183 -10.597 -7.385 1.00 14.40 73 LEU B N 1
ATOM 1359 C CA . LEU B 1 73 ? -15.235 -11.242 -6.613 1.00 13.97 73 LEU B CA 1
ATOM 1360 C C . LEU B 1 73 ? -16.410 -11.559 -7.508 1.00 15.97 73 LEU B C 1
ATOM 1361 O O . LEU B 1 73 ? -16.721 -10.789 -8.420 1.00 14.68 73 LEU B O 1
ATOM 1366 N N . SER B 1 74 ? -17.053 -12.687 -7.230 1.00 15.37 74 SER B N 1
ATOM 1367 C CA . SER B 1 74 ? -18.433 -12.916 -7.637 1.00 15.77 74 SER B CA 1
ATOM 1368 C C . SER B 1 74 ? -19.271 -12.883 -6.369 1.00 15.54 74 SER B C 1
ATOM 1369 O O . SER B 1 74 ? -18.788 -13.220 -5.275 1.00 16.90 74 SER B O 1
ATOM 1372 N N . ILE B 1 75 ? -20.520 -12.450 -6.499 1.00 15.48 75 ILE B N 1
ATOM 1373 C CA . ILE B 1 75 ? -21.374 -12.288 -5.334 1.00 15.55 75 ILE B CA 1
ATOM 1374 C C . ILE B 1 75 ? -22.781 -12.830 -5.531 1.00 15.93 75 ILE B C 1
ATOM 1375 O O . ILE B 1 75 ? -23.197 -13.124 -6.651 1.00 17.45 75 ILE B O 1
ATOM 1380 N N . ALA B 1 76 ? -23.504 -12.948 -4.428 1.00 15.70 76 ALA B N 1
ATOM 1381 C CA . ALA B 1 76 ? -24.929 -13.245 -4.454 1.00 15.80 76 ALA B CA 1
ATOM 1382 C C . ALA B 1 76 ? -25.627 -12.415 -3.387 1.00 16.61 76 ALA B C 1
ATOM 1383 O O . ALA B 1 76 ? -25.167 -12.349 -2.245 1.00 17.97 76 ALA B O 1
ATOM 1385 N N . VAL B 1 77 ? -26.725 -11.762 -3.778 1.00 16.29 77 VAL B N 1
ATOM 1386 C CA . VAL B 1 77 ? -27.569 -10.997 -2.868 1.00 15.69 77 VAL B CA 1
ATOM 1387 C C . VAL B 1 77 ? -29.022 -11.448 -3.108 1.00 16.88 77 VAL B C 1
ATOM 1388 O O . VAL B 1 77 ? -29.294 -12.109 -4.112 1.00 18.92 77 VAL B O 1
ATOM 1392 N N . PRO B 1 78 ? -29.950 -11.136 -2.186 1.00 16.96 78 PRO B N 1
ATOM 1393 C CA . PRO B 1 78 ? -31.280 -11.763 -2.297 1.00 17.66 78 PRO B CA 1
ATOM 1394 C C . PRO B 1 78 ? -32.178 -11.213 -3.390 1.00 19.31 78 PRO B C 1
ATOM 1395 O O . PRO B 1 78 ? -32.050 -10.064 -3.810 1.00 18.49 78 PRO B O 1
ATOM 1399 N N . GLU B 1 79 ? -33.105 -12.055 -3.838 1.00 20.05 79 GLU B N 1
ATOM 1400 C CA . GLU B 1 79 ? -34.209 -11.600 -4.669 1.00 21.18 79 GLU B CA 1
ATOM 1401 C C . GLU B 1 79 ? -34.919 -10.471 -3.935 1.00 17.31 79 GLU B C 1
ATOM 1402 O O . GLU B 1 79 ? -35.098 -10.533 -2.725 1.00 20.49 79 GLU B O 1
ATOM 1408 N N . GLY B 1 80 ? -35.312 -9.435 -4.667 1.00 18.58 80 GLY B N 1
ATOM 1409 C CA . GLY B 1 80 ? -35.935 -8.288 -4.045 1.00 17.89 80 GLY B CA 1
ATOM 1410 C C . GLY B 1 80 ? -34.934 -7.219 -3.658 1.00 14.96 80 GLY B C 1
ATOM 1411 O O . GLY B 1 80 ? -35.297 -6.212 -3.041 1.00 15.36 80 GLY B O 1
ATOM 1412 N N . THR B 1 81 ? -33.672 -7.460 -4.000 1.00 15.89 81 THR B N 1
ATOM 1413 C CA . THR B 1 81 ? -32.606 -6.470 -3.813 1.00 14.28 81 THR B CA 1
ATOM 1414 C C . THR B 1 81 ? -31.721 -6.420 -5.053 1.00 15.09 81 THR B C 1
ATOM 1415 O O . THR B 1 81 ? -31.837 -7.251 -5.948 1.00 15.28 81 THR B O 1
ATOM 1419 N N . TYR B 1 82 ? -30.840 -5.429 -5.108 1.00 12.73 82 TYR B N 1
ATOM 1420 C CA . TYR B 1 82 ? -29.697 -5.475 -6.002 1.00 13.09 82 TYR B CA 1
ATOM 1421 C C . TYR B 1 82 ? -28.509 -4.880 -5.265 1.00 11.46 82 TYR B C 1
ATOM 1422 O O . TYR B 1 82 ? -28.679 -4.228 -4.232 1.00 12.24 82 TYR B O 1
ATOM 1431 N N . ALA B 1 83 ? -27.306 -5.142 -5.763 1.00 12.02 83 ALA B N 1
ATOM 1432 C CA . ALA B 1 83 ? -26.112 -4.570 -5.161 1.00 12.38 83 ALA B CA 1
ATOM 1433 C C . ALA B 1 83 ? -25.701 -3.366 -5.981 1.00 14.13 83 ALA B C 1
ATOM 1434 O O . ALA B 1 83 ? -25.422 -3.490 -7.176 1.00 13.75 83 ALA B O 1
ATOM 1436 N N . ARG B 1 84 ? -25.698 -2.195 -5.345 1.00 11.72 84 ARG B N 1
ATOM 1437 C CA . ARG B 1 84 ? -25.332 -0.968 -6.017 1.00 10.64 84 ARG B CA 1
ATOM 1438 C C . ARG B 1 84 ? -23.880 -0.639 -5.709 1.00 11.70 84 ARG B C 1
ATOM 1439 O O . ARG B 1 84 ? -23.512 -0.524 -4.541 1.00 12.99 84 ARG B O 1
ATOM 1447 N N . ILE B 1 85 ? -23.059 -0.478 -6.740 1.00 12.11 85 ILE B N 1
ATOM 1448 C CA . ILE B 1 85 ? -21.712 0.051 -6.523 1.00 12.70 85 ILE B CA 1
ATOM 1449 C C . ILE B 1 85 ? -21.832 1.566 -6.384 1.00 12.91 85 ILE B C 1
ATOM 1450 O O . ILE B 1 85 ? -22.308 2.236 -7.298 1.00 13.65 85 ILE B O 1
ATOM 1455 N N . ALA B 1 86 ? -21.429 2.094 -5.232 1.00 12.25 86 ALA B N 1
ATOM 1456 C CA . ALA B 1 86 ? -21.658 3.505 -4.915 1.00 11.51 86 ALA B CA 1
ATOM 1457 C C . ALA B 1 86 ? -20.344 4.181 -4.577 1.00 12.50 86 ALA B C 1
ATOM 1458 O O . ALA B 1 86 ? -19.395 3.521 -4.145 1.00 13.07 86 ALA B O 1
ATOM 1460 N N . PRO B 1 87 ? -20.267 5.499 -4.791 1.00 12.48 87 PRO B N 1
ATOM 1461 C CA . PRO B 1 87 ? -19.000 6.204 -4.545 1.00 12.31 87 PRO B CA 1
ATOM 1462 C C . PRO B 1 87 ? -18.681 6.486 -3.077 1.00 13.12 87 PRO B C 1
ATOM 1463 O O . PRO B 1 87 ? -19.560 6.732 -2.261 1.00 13.43 87 PRO B O 1
ATOM 1467 N N . ARG B 1 88 ? -17.394 6.430 -2.757 1.00 11.76 88 ARG B N 1
ATOM 1468 C CA . ARG B 1 8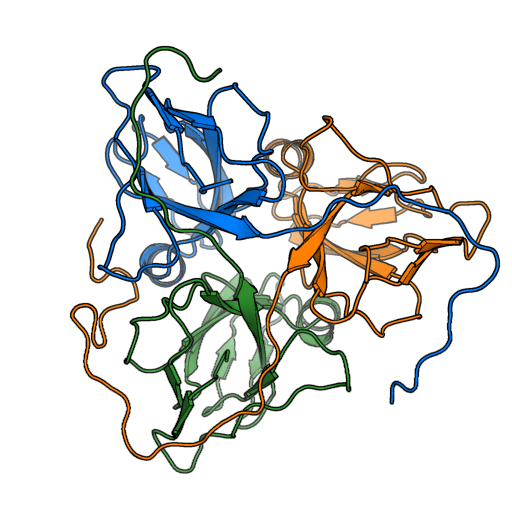8 ? -16.925 6.876 -1.442 1.00 14.77 88 ARG B CA 1
ATOM 1469 C C . ARG B 1 88 ? -16.739 8.390 -1.429 1.00 14.09 88 ARG B C 1
ATOM 1470 O O . ARG B 1 88 ? -16.339 8.986 -2.429 1.00 14.70 88 ARG B O 1
ATOM 1478 N N . SER B 1 89 ? -16.994 9.024 -0.290 1.00 13.27 89 SER B N 1
ATOM 1479 C CA . SER B 1 89 ? -16.910 10.477 -0.237 1.00 14.11 89 SER B CA 1
ATOM 1480 C C . SER B 1 89 ? -15.487 11.020 -0.324 1.00 12.78 89 SER B C 1
ATOM 1481 O O . SER B 1 89 ? -15.263 12.036 -0.964 1.00 14.33 89 SER B O 1
ATOM 1484 N N . GLY B 1 90 ? -14.540 10.361 0.338 1.00 13.45 90 GLY B N 1
ATOM 1485 C CA . GLY B 1 90 ? -13.159 10.807 0.301 1.00 16.92 90 GLY B CA 1
ATOM 1486 C C . GLY B 1 90 ? -12.657 10.915 -1.122 1.00 13.42 90 GLY B C 1
ATOM 1487 O O . GLY B 1 90 ? -12.146 11.955 -1.547 1.00 16.44 90 GLY B O 1
ATOM 1488 N N . LEU B 1 91 ? -12.828 9.843 -1.881 1.00 13.13 91 LEU B N 1
ATOM 1489 C CA . LEU B 1 91 ? -12.364 9.857 -3.263 1.00 12.38 91 LEU B CA 1
ATOM 1490 C C . LEU B 1 91 ? -13.066 10.889 -4.127 1.00 13.25 91 LEU B C 1
ATOM 1491 O O . LEU B 1 91 ? -12.474 11.409 -5.064 1.00 12.69 91 LEU B O 1
ATOM 1496 N N . ALA B 1 92 ? -14.333 11.176 -3.821 1.00 11.91 92 ALA B N 1
ATOM 1497 C CA . ALA B 1 92 ? -15.075 12.206 -4.539 1.00 13.93 92 ALA B CA 1
ATOM 1498 C C . ALA B 1 92 ? -14.486 13.602 -4.368 1.00 13.68 92 ALA B C 1
ATOM 1499 O O . ALA B 1 92 ? -14.198 14.281 -5.346 1.00 15.29 92 ALA B O 1
ATOM 1501 N N . TRP B 1 93 ? -14.317 14.061 -3.131 1.00 13.79 93 TRP B N 1
ATOM 1502 C CA . TRP B 1 93 ? -13.793 15.428 -2.971 1.00 15.64 93 TRP B CA 1
ATOM 1503 C C . TRP B 1 93 ? -12.277 15.531 -3.184 1.00 16.21 93 TRP B C 1
ATOM 1504 O O . TRP B 1 93 ? -11.779 16.562 -3.635 1.00 19.84 93 TRP B O 1
ATOM 1515 N N . LYS B 1 94 ? -11.548 14.465 -2.876 1.00 16.04 94 LYS B N 1
ATOM 1516 C CA . LYS B 1 94 ? -10.088 14.511 -2.964 1.00 17.16 94 LYS B CA 1
ATOM 1517 C C . LYS B 1 94 ? -9.588 14.269 -4.387 1.00 19.92 94 LYS B C 1
ATOM 1518 O O . LYS B 1 94 ? -8.589 14.864 -4.816 1.00 19.61 94 LYS B O 1
ATOM 1524 N N . HIS B 1 95 ? -10.268 13.394 -5.123 1.00 17.64 95 HIS B N 1
ATOM 1525 C CA . HIS B 1 95 ? -9.795 12.982 -6.449 1.00 18.56 95 HIS B CA 1
ATOM 1526 C C . HIS B 1 95 ? -10.801 13.197 -7.585 1.00 17.21 95 HIS B C 1
ATOM 1527 O O . HIS B 1 95 ? -10.512 12.885 -8.743 1.00 17.76 95 HIS B O 1
ATOM 1534 N N . SER B 1 96 ? -11.979 13.723 -7.262 1.00 14.40 96 SER B N 1
ATOM 1535 C CA . SER B 1 96 ? -13.058 13.890 -8.235 1.00 15.34 96 SER B CA 1
ATOM 1536 C C . SER B 1 96 ? -13.500 12.568 -8.858 1.00 14.11 96 SER B C 1
ATOM 1537 O O . SER B 1 96 ? -13.929 12.525 -10.016 1.00 16.27 96 SER B O 1
ATOM 1540 N N . ILE B 1 97 ? -13.409 11.496 -8.081 1.00 13.13 97 ILE B N 1
ATOM 1541 C CA . ILE B 1 97 ? -13.802 10.171 -8.554 1.00 13.69 97 ILE B CA 1
ATOM 1542 C C . ILE B 1 97 ? -15.304 9.927 -8.365 1.00 13.80 97 ILE B C 1
ATOM 1543 O O . ILE B 1 97 ? -15.869 10.217 -7.302 1.00 11.72 97 ILE B O 1
ATOM 1548 N N . ASP B 1 98 ? -15.955 9.410 -9.403 1.00 12.81 98 ASP B N 1
ATOM 1549 C CA . ASP B 1 98 ? -17.343 8.975 -9.288 1.00 12.38 98 ASP B CA 1
ATOM 1550 C C . ASP B 1 98 ? -17.466 7.560 -9.841 1.00 12.09 98 ASP B C 1
ATOM 1551 O O . ASP B 1 98 ? -16.601 7.095 -10.582 1.00 12.57 98 ASP B O 1
ATOM 1556 N N . VAL B 1 99 ? -18.533 6.870 -9.454 1.00 12.54 99 VAL B N 1
ATOM 1557 C CA . VAL B 1 99 ? -18.785 5.509 -9.912 1.00 11.29 99 VAL B CA 1
ATOM 1558 C C . VAL B 1 99 ? -19.808 5.539 -11.025 1.00 13.17 99 VAL B C 1
ATOM 1559 O O . VAL B 1 99 ? -20.904 6.087 -10.861 1.00 14.27 99 VAL B O 1
ATOM 1563 N N . GLY B 1 100 ? -19.446 4.960 -12.163 1.00 12.67 100 GLY B N 1
ATOM 1564 C CA . GLY B 1 100 ? -20.397 4.818 -13.257 1.00 12.37 100 GLY B CA 1
ATOM 1565 C C . GLY B 1 100 ? -21.102 3.478 -13.166 1.00 13.35 100 GLY B C 1
ATOM 1566 O O . GLY B 1 100 ? -20.748 2.644 -12.329 1.00 12.39 100 GLY B O 1
ATOM 1567 N N . ALA B 1 101 ? -22.088 3.282 -14.016 1.00 12.19 101 ALA B N 1
ATOM 1568 C CA . ALA B 1 101 ? -22.818 2.018 -14.038 1.00 12.31 101 ALA B CA 1
ATOM 1569 C C . ALA B 1 101 ? -23.310 1.609 -12.654 1.00 12.16 101 ALA B C 1
ATOM 1570 O O . ALA B 1 101 ? -24.005 2.344 -12.073 1.00 12.34 101 ALA B O 1
ATOM 1572 N N . GLY B 1 102 ? -22.921 0.452 -12.162 1.00 13.20 102 GLY B N 1
ATOM 1573 C CA . GLY B 1 102 ? -23.094 0.141 -10.754 1.00 12.70 102 GLY B CA 1
ATOM 1574 C C . GLY B 1 102 ? -24.256 -0.734 -10.336 1.00 13.42 102 GLY B C 1
ATOM 1575 O O . GLY B 1 102 ? -24.428 -1.011 -9.149 1.00 12.70 102 GLY B O 1
ATOM 1576 N N . VAL B 1 103 ? -25.066 -1.174 -11.291 1.00 12.83 103 VAL B N 1
ATOM 1577 C CA . VAL B 1 103 ? -26.212 -2.009 -10.970 1.00 11.62 103 VAL B CA 1
ATOM 1578 C C . VAL B 1 103 ? -25.874 -3.491 -11.082 1.00 14.26 103 VAL B C 1
ATOM 1579 O O . VAL B 1 103 ? -25.812 -4.037 -12.181 1.00 17.21 103 VAL B O 1
ATOM 1583 N N . ILE B 1 104 ? -25.626 -4.136 -9.944 1.00 13.17 104 ILE B N 1
ATOM 1584 C CA . ILE B 1 104 ? -25.329 -5.564 -9.937 1.00 13.69 104 ILE B CA 1
ATOM 1585 C C . ILE B 1 104 ? -26.604 -6.336 -9.621 1.00 13.65 104 ILE B C 1
ATOM 1586 O O . ILE B 1 104 ? -27.140 -6.264 -8.513 1.00 14.29 104 ILE B O 1
ATOM 1591 N N . ASP B 1 105 ? -27.084 -7.096 -10.596 1.00 15.20 105 ASP B N 1
ATOM 1592 C CA . ASP B 1 105 ? -28.333 -7.826 -10.416 1.00 16.45 105 ASP B CA 1
ATOM 1593 C C . ASP B 1 105 ? -28.172 -8.973 -9.413 1.00 15.14 105 ASP B C 1
ATOM 1594 O O . ASP B 1 105 ? -27.090 -9.545 -9.293 1.00 15.62 105 ASP B O 1
ATOM 1599 N N . ALA B 1 106 ? -29.250 -9.300 -8.702 1.00 15.64 106 ALA B N 1
ATOM 1600 C CA . ALA B 1 106 ? -29.227 -10.364 -7.694 1.00 14.26 106 ALA B CA 1
ATOM 1601 C C . ALA B 1 106 ? -28.902 -11.742 -8.271 1.00 18.66 106 ALA B C 1
ATOM 1602 O O . ALA B 1 106 ? -28.471 -12.633 -7.536 1.00 19.80 106 ALA B O 1
ATOM 1604 N N . ASP B 1 107 ? -29.126 -11.923 -9.568 1.00 17.34 107 ASP B N 1
ATOM 1605 C CA . ASP B 1 107 ? -28.786 -13.189 -10.216 1.00 18.94 107 ASP B CA 1
ATOM 1606 C C . ASP B 1 107 ? -27.480 -13.164 -11.002 1.00 19.89 107 ASP B C 1
ATOM 1607 O O . ASP B 1 107 ? -27.160 -14.124 -11.701 1.00 21.30 107 ASP B O 1
ATOM 1612 N N . TYR B 1 108 ? -26.712 -12.085 -10.879 1.00 17.31 108 TYR B N 1
ATOM 1613 C CA . TYR B 1 108 ? -25.432 -11.999 -11.560 1.00 17.27 108 TYR B CA 1
ATOM 1614 C C . TYR B 1 108 ? -24.331 -12.729 -10.801 1.00 18.38 108 TYR B C 1
ATOM 1615 O O . TYR B 1 108 ? -24.070 -12.431 -9.634 1.00 17.55 108 TYR B O 1
ATOM 1624 N N . ARG B 1 109 ? -23.687 -13.679 -11.470 1.00 17.66 109 ARG B N 1
ATOM 1625 C CA . ARG B 1 109 ? -22.658 -14.500 -10.827 1.00 19.12 109 ARG B CA 1
ATOM 1626 C C . ARG B 1 109 ? -21.303 -14.370 -11.510 1.00 21.77 109 ARG B C 1
ATOM 1627 O O . ARG B 1 109 ? -20.389 -15.154 -11.237 1.00 21.16 109 ARG B O 1
ATOM 1635 N N . GLY B 1 110 ? -21.163 -13.382 -12.387 1.00 16.56 110 GLY B N 1
ATOM 1636 C CA . GLY B 1 110 ? -19.888 -13.091 -13.023 1.00 16.50 110 GLY B CA 1
ATOM 1637 C C . GLY B 1 110 ? -18.966 -12.249 -12.156 1.00 16.04 110 GLY B C 1
ATOM 1638 O O . GLY B 1 110 ? -19.273 -11.965 -11.005 1.00 17.37 110 GLY B O 1
ATOM 1639 N N . PRO B 1 111 ? -17.818 -11.851 -12.703 1.00 16.29 111 PRO B N 1
ATOM 1640 C CA . PRO B 1 111 ? -16.900 -10.998 -11.938 1.00 17.90 111 PRO B CA 1
ATOM 1641 C C . PRO B 1 111 ? -17.472 -9.596 -11.772 1.00 16.95 111 PRO B C 1
ATOM 1642 O O . PRO B 1 111 ? -18.030 -9.048 -12.723 1.00 18.03 111 PRO B O 1
ATOM 1646 N N . VAL B 1 112 ? -17.336 -9.031 -10.575 1.00 14.59 112 VAL B N 1
ATOM 1647 C CA . VAL B 1 112 ? -17.867 -7.705 -10.286 1.00 14.81 112 VAL B CA 1
ATOM 1648 C C . VAL B 1 112 ? -16.799 -6.654 -10.584 1.00 14.19 112 VAL B C 1
ATOM 1649 O O . VAL B 1 112 ? -15.729 -6.650 -9.970 1.00 16.50 112 VAL B O 1
ATOM 1653 N N . GLY B 1 113 ? -17.085 -5.784 -11.551 1.00 13.71 113 GLY B N 1
ATOM 1654 C CA . GLY B 1 113 ? -16.177 -4.719 -11.927 1.00 15.18 113 GLY B CA 1
ATOM 1655 C C . GLY B 1 113 ? -16.693 -3.370 -11.477 1.00 14.47 113 GLY B C 1
ATOM 1656 O O . GLY B 1 113 ? -17.910 -3.133 -11.453 1.00 14.06 113 GLY B O 1
ATOM 1657 N N . VAL B 1 114 ? -15.765 -2.495 -11.107 1.00 14.50 114 VAL B N 1
ATOM 1658 C CA . VAL B 1 114 ? -16.097 -1.137 -10.697 1.00 13.79 114 VAL B CA 1
ATOM 1659 C C . VAL B 1 114 ? -15.713 -0.186 -11.814 1.00 13.41 114 VAL B C 1
ATOM 1660 O O . VAL B 1 114 ? -14.553 -0.141 -12.214 1.00 14.21 114 VAL B O 1
ATOM 1664 N N . ILE B 1 115 ? -16.691 0.549 -12.343 1.00 12.41 115 ILE B N 1
ATOM 1665 C CA . ILE B 1 115 ? -16.405 1.575 -13.332 1.00 12.80 115 ILE B CA 1
ATOM 1666 C C . ILE B 1 115 ? -16.234 2.900 -12.630 1.00 13.57 115 ILE B C 1
ATOM 1667 O O . ILE B 1 115 ? -17.140 3.354 -11.945 1.00 13.77 115 ILE B O 1
ATOM 1672 N N . LEU B 1 116 ? -15.048 3.487 -12.767 1.00 13.17 116 LEU B N 1
ATOM 1673 C CA . LEU B 1 116 ? -14.773 4.794 -12.192 1.00 11.27 116 LEU B CA 1
ATOM 1674 C C . LEU B 1 116 ? -14.607 5.843 -13.273 1.00 12.37 116 LEU B C 1
ATOM 1675 O O . LEU B 1 116 ? -13.907 5.618 -14.273 1.00 13.17 116 LEU B O 1
ATOM 1680 N N . PHE B 1 117 ? -15.230 6.998 -13.058 1.00 11.33 117 PHE B N 1
ATOM 1681 C CA . PHE B 1 117 ? -14.968 8.184 -13.860 1.00 11.54 117 PHE B CA 1
ATOM 1682 C C . PHE B 1 117 ? -14.089 9.118 -13.039 1.00 13.27 117 PHE B C 1
ATOM 1683 O O . PHE B 1 117 ? -14.296 9.268 -11.831 1.00 12.79 117 PHE B O 1
ATOM 1691 N N . ASN B 1 118 ? -13.127 9.748 -13.700 1.00 12.80 118 ASN B N 1
ATOM 1692 C CA . ASN B 1 118 ? -12.225 10.709 -13.066 1.00 12.60 118 ASN B CA 1
ATOM 1693 C C . ASN B 1 118 ? -12.550 12.096 -13.611 1.00 13.94 118 ASN B C 1
ATOM 1694 O O . ASN B 1 118 ? -12.183 12.426 -14.743 1.00 15.06 118 ASN B O 1
ATOM 1699 N N . HIS B 1 119 ? -13.217 12.902 -12.820 1.00 11.68 119 HIS B N 1
ATOM 1700 C CA . HIS B 1 119 ? -13.634 14.217 -13.255 1.00 13.82 119 HIS B CA 1
ATOM 1701 C C . HIS B 1 119 ? -12.649 15.307 -12.898 1.00 16.26 119 HIS B C 1
ATOM 1702 O O . HIS B 1 119 ? -13.024 16.379 -12.646 1.00 22.17 119 HIS B O 1
ATOM 1709 N N . SER B 1 120 ? -11.397 14.955 -12.836 1.00 17.21 120 SER B N 1
ATOM 1710 C CA . SER B 1 120 ? -10.318 15.900 -12.578 1.00 16.48 120 SER B CA 1
ATOM 1711 C C . SER B 1 120 ? -9.311 15.847 -13.705 1.00 16.95 120 SER B C 1
ATOM 1712 O O . SER B 1 120 ? -9.394 14.996 -14.587 1.00 15.02 120 SER B O 1
ATOM 1715 N N . ASP B 1 121 ? -8.332 16.746 -13.649 1.00 16.63 121 ASP B N 1
ATOM 1716 C CA . ASP B 1 121 ? -7.296 16.819 -14.671 1.00 15.45 121 ASP B CA 1
ATOM 1717 C C . ASP B 1 121 ? -5.996 16.141 -14.232 1.00 16.50 121 ASP B C 1
ATOM 1718 O O . ASP B 1 121 ? -4.934 16.428 -14.776 1.00 14.99 121 ASP B O 1
ATOM 1723 N N . ALA B 1 122 ? -6.074 15.250 -13.246 1.00 14.88 122 ALA B N 1
ATOM 1724 C CA . ALA B 1 122 ? -4.908 14.464 -12.845 1.00 17.05 122 ALA B CA 1
ATOM 1725 C C . ALA B 1 122 ? -5.257 12.979 -12.814 1.00 16.13 122 ALA B C 1
ATOM 1726 O O . ALA B 1 122 ? -6.353 12.628 -12.381 1.00 17.31 122 ALA B O 1
ATOM 1728 N N . ASP B 1 123 ? -4.351 12.107 -13.260 1.00 17.54 123 ASP B N 1
ATOM 1729 C CA . ASP B 1 123 ? -4.605 10.666 -13.178 1.00 16.82 123 ASP B CA 1
ATOM 1730 C C . ASP B 1 123 ? -4.783 10.254 -11.718 1.00 20.23 123 ASP B C 1
ATOM 1731 O O . ASP B 1 123 ? -4.139 10.817 -10.831 1.00 20.97 123 ASP B O 1
ATOM 1736 N N . PHE B 1 124 ? -5.647 9.270 -11.469 1.00 16.74 124 PHE B N 1
ATOM 1737 C CA . PHE B 1 124 ? -5.834 8.710 -10.130 1.00 17.42 124 PHE B CA 1
ATOM 1738 C C . PHE B 1 124 ? -5.230 7.311 -10.079 1.00 16.66 124 PHE B C 1
ATOM 1739 O O . PHE B 1 124 ? -5.656 6.418 -10.808 1.00 17.83 124 PHE B O 1
ATOM 1747 N N . GLU B 1 125 ? -4.211 7.126 -9.243 1.00 18.14 125 GLU B N 1
ATOM 1748 C CA . GLU B 1 125 ? -3.573 5.825 -9.126 1.00 18.28 125 GLU B CA 1
ATOM 1749 C C . GLU B 1 125 ? -4.368 4.874 -8.237 1.00 17.16 125 GLU B C 1
ATOM 1750 O O . GLU B 1 125 ? -4.840 5.257 -7.171 1.00 19.30 125 GLU B O 1
ATOM 1756 N N . VAL B 1 126 ? -4.486 3.628 -8.679 1.00 16.68 126 VAL B N 1
ATOM 1757 C CA . VAL B 1 126 ? -5.121 2.579 -7.904 1.00 15.74 126 VAL B CA 1
ATOM 1758 C C . VAL B 1 126 ? -4.090 1.485 -7.645 1.00 16.99 126 VAL B C 1
ATOM 1759 O O . VAL B 1 126 ? -3.499 0.951 -8.579 1.00 19.24 126 VAL B O 1
ATOM 1763 N N . LYS B 1 127 ? -3.869 1.158 -6.378 1.00 16.52 127 LYS B N 1
ATOM 1764 C CA . LYS B 1 127 ? -2.957 0.077 -6.010 1.00 18.20 127 LYS B CA 1
ATOM 1765 C C . LYS B 1 127 ? -3.802 -1.102 -5.558 1.00 16.81 127 LYS B C 1
ATOM 1766 O O . LYS B 1 127 ? -4.895 -0.908 -5.028 1.00 15.95 127 LYS B O 1
ATOM 1772 N N . PHE B 1 128 ? -3.325 -2.331 -5.734 1.00 16.86 128 PHE B N 1
ATOM 1773 C CA . PHE B 1 128 ? -4.175 -3.426 -5.293 1.00 18.97 128 PHE B CA 1
ATOM 1774 C C . PHE B 1 128 ? -4.407 -3.359 -3.783 1.00 20.30 128 PHE B C 1
ATOM 1775 O O . PHE B 1 128 ? -3.509 -3.002 -3.006 1.00 19.90 128 PHE B O 1
ATOM 1783 N N . GLY B 1 129 ? -5.649 -3.619 -3.395 1.00 17.02 129 GLY B N 1
ATOM 1784 C CA . GLY B 1 129 ? -6.070 -3.523 -2.013 1.00 18.60 129 GLY B CA 1
ATOM 1785 C C . GLY B 1 129 ? -6.707 -2.185 -1.673 1.00 15.12 129 GLY B C 1
ATOM 1786 O O . GLY B 1 129 ? -7.323 -2.042 -0.623 1.00 18.80 129 GLY B O 1
ATOM 1787 N N . ASP B 1 130 ? -6.557 -1.196 -2.549 1.00 14.73 130 ASP B N 1
ATOM 1788 C CA . ASP B 1 130 ? -7.133 0.127 -2.294 1.00 17.00 130 ASP B CA 1
ATOM 1789 C C . ASP B 1 130 ? -8.661 0.063 -2.334 1.00 16.24 130 ASP B C 1
ATOM 1790 O O . ASP B 1 130 ? -9.225 -0.561 -3.226 1.00 15.05 130 ASP B O 1
ATOM 1795 N N . ARG B 1 131 ? -9.332 0.702 -1.376 1.00 15.64 131 ARG B N 1
ATOM 1796 C CA . ARG B 1 131 ? -10.803 0.734 -1.350 1.00 17.92 131 ARG B CA 1
ATOM 1797 C C . ARG B 1 131 ? -11.328 1.802 -2.303 1.00 20.02 131 ARG B C 1
ATOM 1798 O O . ARG B 1 131 ? -11.106 2.994 -2.078 1.00 22.41 131 ARG B O 1
ATOM 1806 N N . ILE B 1 132 ? -12.021 1.373 -3.363 1.00 14.01 132 ILE B N 1
ATOM 1807 C CA . ILE B 1 132 ? -12.341 2.247 -4.490 1.00 15.02 132 ILE B CA 1
ATOM 1808 C C . ILE B 1 132 ? -13.831 2.568 -4.638 1.00 14.08 132 ILE B C 1
ATOM 1809 O O . ILE B 1 132 ? -14.209 3.388 -5.468 1.00 14.15 132 ILE B O 1
ATOM 1814 N N . ALA B 1 133 ? -14.662 1.905 -3.845 1.00 12.46 133 ALA B N 1
ATOM 1815 C CA . ALA B 1 133 ? -16.116 2.097 -3.896 1.00 10.92 133 ALA B CA 1
ATOM 1816 C C . ALA B 1 133 ? -16.757 1.402 -2.707 1.00 12.96 133 ALA B C 1
ATOM 1817 O O . ALA B 1 133 ? -16.068 0.752 -1.915 1.00 13.04 133 ALA B O 1
ATOM 1819 N N . GLN B 1 134 ? -18.076 1.526 -2.572 1.00 11.24 134 GLN B N 1
ATOM 1820 C CA . GLN B 1 134 ? -18.794 0.813 -1.525 1.00 12.15 134 GLN B CA 1
ATOM 1821 C C . GLN B 1 134 ? -20.064 0.219 -2.100 1.00 13.59 134 GLN B C 1
ATOM 1822 O O . GLN B 1 134 ? -20.790 0.880 -2.843 1.00 16.83 134 GLN B O 1
ATOM 1828 N N . LEU B 1 135 ? -20.313 -1.035 -1.757 1.00 11.33 135 LEU B N 1
ATOM 1829 C CA . LEU B 1 135 ? -21.461 -1.774 -2.265 1.00 11.42 135 LEU B CA 1
ATOM 1830 C C . LEU B 1 135 ? -22.615 -1.655 -1.280 1.00 13.16 135 LEU B C 1
ATOM 1831 O O . LEU B 1 135 ? -22.445 -1.904 -0.080 1.00 13.08 135 LEU B O 1
ATOM 1836 N N . ILE B 1 136 ? -23.799 -1.309 -1.787 1.00 11.18 136 ILE B N 1
ATOM 1837 C CA . ILE B 1 136 ? -24.987 -1.142 -0.966 1.00 10.89 136 ILE B CA 1
ATOM 1838 C C . ILE B 1 136 ? -26.053 -2.077 -1.490 1.00 11.67 136 ILE B C 1
ATOM 1839 O O . ILE B 1 136 ? -26.372 -2.073 -2.683 1.00 12.74 136 ILE B O 1
ATOM 1844 N N . ILE B 1 137 ? -26.634 -2.869 -0.603 1.00 12.07 137 ILE B N 1
ATOM 1845 C CA . ILE B 1 137 ? -27.651 -3.812 -1.019 1.00 12.06 137 ILE B CA 1
ATOM 1846 C C . ILE B 1 137 ? -29.012 -3.150 -0.849 1.00 11.40 137 ILE B C 1
ATOM 1847 O O . ILE B 1 137 ? -29.585 -3.112 0.244 1.00 12.97 137 ILE B O 1
ATOM 1852 N N . GLU B 1 138 ? -29.499 -2.607 -1.960 1.00 12.05 138 GLU B N 1
ATOM 1853 C CA . GLU B 1 138 ? -30.714 -1.792 -2.000 1.00 12.17 138 GLU B CA 1
ATOM 1854 C C . GLU B 1 138 ? -31.961 -2.652 -2.127 1.00 14.01 138 GLU B C 1
ATOM 1855 O O . GLU B 1 138 ? -32.001 -3.566 -2.948 1.00 14.46 138 GLU B O 1
ATOM 1861 N N . LYS B 1 139 ? -32.999 -2.331 -1.361 1.00 13.00 139 LYS B N 1
ATOM 1862 C CA . LYS B 1 139 ? -34.274 -3.025 -1.490 1.00 13.12 139 LYS B CA 1
ATOM 1863 C C . LYS B 1 139 ? -35.078 -2.413 -2.624 1.00 12.92 139 LYS B C 1
ATOM 1864 O O . LYS B 1 139 ? -35.153 -1.176 -2.748 1.00 13.19 139 LYS B O 1
ATOM 1870 N N . ILE B 1 140 ? -35.701 -3.284 -3.423 1.00 12.41 140 ILE B N 1
ATOM 1871 C CA . ILE B 1 140 ? -36.486 -2.875 -4.585 1.00 12.79 140 ILE B CA 1
ATOM 1872 C C . ILE B 1 140 ? -37.756 -3.713 -4.691 1.00 14.37 140 ILE B C 1
ATOM 1873 O O . ILE B 1 140 ? -37.923 -4.699 -3.975 1.00 15.53 140 ILE B O 1
ATOM 1878 N N . VAL B 1 141 ? -38.651 -3.300 -5.584 1.00 15.19 141 VAL B N 1
ATOM 1879 C CA . VAL B 1 141 ? -39.746 -4.171 -6.016 1.00 14.24 141 VAL B CA 1
ATOM 1880 C C . VAL B 1 141 ? -39.616 -4.423 -7.514 1.00 15.78 141 VAL B C 1
ATOM 1881 O O . VAL B 1 141 ? -39.058 -3.599 -8.249 1.00 13.99 141 VAL B O 1
ATOM 1885 N N . THR B 1 142 ? -40.124 -5.564 -7.970 1.00 17.28 142 THR B N 1
ATOM 1886 C CA . THR B 1 142 ? -40.065 -5.909 -9.387 1.00 18.94 142 THR B CA 1
ATOM 1887 C C . THR B 1 142 ? -41.400 -6.450 -9.901 1.00 17.67 142 THR B C 1
ATOM 1888 O O . THR B 1 142 ? -41.467 -7.574 -10.382 1.00 20.42 142 THR B O 1
ATOM 1892 N N . PRO B 1 143 ? -42.458 -5.635 -9.822 1.00 18.47 143 PRO B N 1
ATOM 1893 C CA . PRO B 1 143 ? -43.754 -6.120 -10.304 1.00 21.17 143 PRO B CA 1
ATOM 1894 C C . PRO B 1 143 ? -43.800 -6.253 -11.822 1.00 20.18 143 PRO B C 1
ATOM 1895 O O . PRO B 1 143 ? -42.971 -5.704 -12.549 1.00 20.56 143 PRO B O 1
ATOM 1899 N N . ASP B 1 144 ? -44.789 -6.992 -12.308 1.00 24.11 144 ASP B N 1
ATOM 1900 C CA . ASP B 1 144 ? -45.026 -7.043 -13.738 1.00 27.34 144 ASP B CA 1
ATOM 1901 C C . ASP B 1 144 ? -45.539 -5.684 -14.179 1.00 22.38 144 ASP B C 1
ATOM 1902 O O . ASP B 1 144 ? -46.301 -5.043 -13.467 1.00 25.91 144 ASP B O 1
ATOM 1907 N N . VAL B 1 145 ? -45.109 -5.233 -15.348 1.00 23.42 145 VAL B N 1
ATOM 1908 C CA . VAL B 1 145 ? -45.597 -3.966 -15.858 1.00 22.29 145 VAL B CA 1
ATOM 1909 C C . VAL B 1 145 ? -47.073 -4.078 -16.232 1.00 22.14 145 VAL B C 1
ATOM 1910 O O . VAL B 1 145 ? -47.475 -5.026 -16.901 1.00 24.63 145 VAL B O 1
ATOM 1914 N N . VAL B 1 146 ? -47.878 -3.129 -15.761 1.00 20.88 146 VAL B N 1
ATOM 1915 C CA . VAL B 1 146 ? -49.264 -3.014 -16.200 1.00 20.19 146 VAL B CA 1
ATOM 1916 C C . VAL B 1 146 ? -49.416 -1.794 -17.096 1.00 24.91 146 VAL B C 1
ATOM 1917 O O . VAL B 1 146 ? -49.259 -0.649 -16.654 1.00 22.33 146 VAL B O 1
ATOM 1921 N N . GLU B 1 147 ? -49.724 -2.039 -18.364 1.00 23.28 147 GLU B N 1
ATOM 1922 C CA . GLU B 1 147 ? -49.939 -0.945 -19.296 1.00 24.26 147 GLU B CA 1
ATOM 1923 C C . GLU B 1 147 ? -51.352 -0.392 -19.133 1.00 26.38 147 GLU B C 1
ATOM 1924 O O . GLU B 1 147 ? -52.330 -1.146 -19.045 1.00 24.95 147 GLU B O 1
ATOM 1930 N N . VAL B 1 148 ? -51.448 0.930 -19.052 1.00 24.12 148 VAL B N 1
ATOM 1931 C CA . VAL B 1 148 ? -52.717 1.603 -18.829 1.00 20.76 148 VAL B CA 1
ATOM 1932 C C . VAL B 1 148 ? -52.941 2.666 -19.907 1.00 24.36 148 VAL B C 1
ATOM 1933 O O . VAL B 1 148 ? -51.989 3.112 -20.563 1.00 24.40 148 VAL B O 1
ATOM 1937 N N . ASP B 1 149 ? -54.202 3.049 -20.106 1.00 27.75 149 ASP B N 1
ATOM 1938 C CA . ASP B 1 149 ? -54.544 4.116 -21.040 1.00 26.68 149 ASP B CA 1
ATOM 1939 C C . ASP B 1 149 ? -54.520 5.469 -20.344 1.00 25.56 149 ASP B C 1
ATOM 1940 O O . ASP B 1 149 ? -54.299 6.503 -20.974 1.00 30.39 149 ASP B O 1
ATOM 1945 N N . ASP B 1 150 ? -54.741 5.455 -19.036 1.00 25.42 150 ASP B N 1
ATOM 1946 C CA . ASP B 1 150 ? -54.706 6.675 -18.246 1.00 30.21 150 ASP B CA 1
ATOM 1947 C C . ASP B 1 150 ? -54.127 6.407 -16.872 1.00 28.09 150 ASP B C 1
ATOM 1948 O O . ASP B 1 150 ? -54.315 5.331 -16.302 1.00 28.12 150 ASP B O 1
ATOM 1953 N N . LEU B 1 151 ? -53.425 7.402 -16.347 1.00 26.27 151 LEU B N 1
ATOM 1954 C CA . LEU B 1 151 ? -52.901 7.352 -14.997 1.00 24.32 151 LEU B CA 1
ATOM 1955 C C . LEU B 1 151 ? -53.701 8.325 -14.147 1.00 27.36 151 LEU B C 1
ATOM 1956 O O . LEU B 1 151 ? -54.396 9.185 -14.686 1.00 28.85 151 LEU B O 1
ATOM 1961 N N . ASP B 1 152 ? -53.608 8.193 -12.826 1.00 26.09 152 ASP B N 1
ATOM 1962 C CA . ASP B 1 152 ? -54.254 9.135 -11.918 1.00 27.30 152 ASP B CA 1
ATOM 1963 C C . ASP B 1 152 ? -53.605 10.508 -12.024 1.00 28.65 152 ASP B C 1
ATOM 1964 O O . ASP B 1 152 ? -52.448 10.628 -12.442 1.00 28.88 152 ASP B O 1
ATOM 1969 N N . GLU B 1 153 ? -54.344 11.540 -11.631 1.00 24.14 153 GLU B N 1
ATOM 1970 C CA . GLU B 1 153 ? -53.822 12.897 -11.617 1.00 22.25 153 GLU B CA 1
ATOM 1971 C C . GLU B 1 153 ? -53.387 13.271 -10.209 1.00 23.77 153 GLU B C 1
ATOM 1972 O O . GLU B 1 153 ? -54.039 12.910 -9.231 1.00 24.51 153 GLU B O 1
ATOM 1978 N N . THR B 1 154 ? -52.280 13.996 -10.114 1.00 19.45 154 THR B N 1
ATOM 1979 C CA . THR B 1 154 ? -51.712 14.368 -8.829 1.00 20.40 154 THR B CA 1
ATOM 1980 C C . THR B 1 154 ? -51.441 15.867 -8.750 1.00 19.61 154 THR B C 1
ATOM 1981 O O . THR B 1 154 ? -51.553 16.586 -9.740 1.00 20.75 154 THR B O 1
ATOM 1985 N N . VAL B 1 155 ? -51.070 16.329 -7.560 1.00 23.90 155 VAL B N 1
ATOM 1986 C CA . VAL B 1 155 ? -50.627 17.707 -7.368 1.00 21.90 155 VAL B CA 1
ATOM 1987 C C . VAL B 1 155 ? -49.395 18.051 -8.211 1.00 23.13 155 VAL B C 1
ATOM 1988 O O . VAL B 1 155 ? -49.350 19.097 -8.866 1.00 24.48 155 VAL B O 1
ATOM 1992 N N . ARG B 1 156 ? -48.397 17.172 -8.202 1.00 20.48 156 ARG B N 1
ATOM 1993 C CA . ARG B 1 156 ? -47.194 17.406 -8.999 1.00 21.31 156 ARG B CA 1
ATOM 1994 C C . ARG B 1 156 ? -47.528 17.481 -10.482 1.00 21.35 156 ARG B C 1
ATOM 1995 O O . ARG B 1 156 ? -46.986 18.314 -11.212 1.00 22.04 156 ARG B O 1
ATOM 2003 N N . GLY B 1 157 ? -48.436 16.612 -10.915 1.00 20.02 157 GLY B N 1
ATOM 2004 C CA . GLY B 1 157 ? -48.789 16.516 -12.320 1.00 20.07 157 GLY B CA 1
ATOM 2005 C C . GLY B 1 157 ? -47.566 16.306 -13.199 1.00 22.07 157 GLY B C 1
ATOM 2006 O O . GLY B 1 157 ? -46.780 15.380 -12.978 1.00 19.21 157 GLY B O 1
ATOM 2007 N N . ASP B 1 158 ? -47.410 17.181 -14.189 1.00 23.19 158 ASP B N 1
ATOM 2008 C CA . ASP B 1 158 ? -46.307 17.108 -15.136 1.00 22.51 158 ASP B CA 1
ATOM 2009 C C . ASP B 1 158 ? -45.126 17.967 -14.703 1.00 21.24 158 ASP B C 1
ATOM 2010 O O . ASP B 1 158 ? -44.176 18.151 -15.465 1.00 21.82 158 ASP B O 1
ATOM 2015 N N . GLY B 1 159 ? -45.177 18.488 -13.481 1.00 19.87 159 GLY B N 1
ATOM 2016 C CA . GLY B 1 159 ? -44.090 19.305 -12.974 1.00 21.42 159 GLY B CA 1
ATOM 2017 C C . GLY B 1 159 ? -42.802 18.517 -12.801 1.00 22.47 159 GLY B C 1
ATOM 2018 O O . GLY B 1 159 ? -42.788 17.436 -12.208 1.00 21.31 159 GLY B O 1
ATOM 2019 N N . GLY B 1 160 ? -41.713 19.062 -13.324 1.00 18.42 160 GLY B N 1
ATOM 2020 C CA . GLY B 1 160 ? -40.414 18.447 -13.147 1.00 20.04 160 GLY B CA 1
ATOM 2021 C C . GLY B 1 160 ? -39.346 19.390 -13.646 1.00 20.11 160 GLY B C 1
ATOM 2022 O O . GLY B 1 160 ? -39.647 20.515 -14.048 1.00 23.32 160 GLY B O 1
ATOM 2023 N N . PHE B 1 161 ? -38.098 18.936 -13.625 1.00 19.30 161 PHE B N 1
ATOM 2024 C CA . PHE B 1 161 ? -36.985 19.734 -14.130 1.00 18.80 161 PHE B CA 1
ATOM 2025 C C . PHE B 1 161 ? -36.969 21.167 -13.599 1.00 20.57 161 PHE B C 1
ATOM 2026 O O . PHE B 1 161 ? -36.797 22.127 -14.351 1.00 22.96 161 PHE B O 1
ATOM 2034 N N . GLY B 1 162 ? -37.152 21.294 -12.289 1.00 19.62 162 GLY B N 1
ATOM 2035 C CA . GLY B 1 162 ? -37.005 22.572 -11.615 1.00 20.96 162 GLY B CA 1
ATOM 2036 C C . GLY B 1 162 ? -38.314 23.290 -11.351 1.00 23.56 162 GLY B C 1
ATOM 2037 O O . GLY B 1 162 ? -38.315 24.471 -11.012 1.00 26.36 162 GLY B O 1
ATOM 2038 N N . SER B 1 163 ? -39.427 22.579 -11.493 1.00 19.63 163 SER B N 1
ATOM 2039 C CA . SER B 1 163 ? -40.745 23.203 -11.386 1.00 23.17 163 SER B CA 1
ATOM 2040 C C . SER B 1 163 ? -41.014 23.809 -10.011 1.00 25.01 163 SER B C 1
ATOM 2041 O O . SER B 1 163 ? -41.790 24.759 -9.891 1.00 26.35 163 SER B O 1
ATOM 2044 N N . THR B 1 164 ? -40.370 23.273 -8.977 1.00 22.19 164 THR B N 1
ATOM 2045 C CA . THR B 1 164 ? -40.558 23.791 -7.625 1.00 21.12 164 THR B CA 1
ATOM 2046 C C . THR B 1 164 ? -39.570 24.906 -7.269 1.00 24.83 164 THR B C 1
ATOM 2047 O O . THR B 1 164 ? -39.552 25.384 -6.132 1.00 27.94 164 THR B O 1
ATOM 2051 N N . GLY B 1 165 ? -38.754 25.316 -8.237 1.00 22.66 165 GLY B N 1
ATOM 2052 C CA . GLY B 1 165 ? -37.950 26.516 -8.090 1.00 25.14 165 GLY B CA 1
ATOM 2053 C C . GLY B 1 165 ? -36.543 26.321 -7.558 1.00 23.69 165 GLY B C 1
ATOM 2054 O O . GLY B 1 165 ? -36.134 25.208 -7.224 1.00 25.33 165 GLY B O 1
ATOM 2055 N N . VAL B 1 166 ? -35.815 27.432 -7.474 1.00 27.84 166 VAL B N 1
ATOM 2056 C CA . VAL B 1 166 ? -34.426 27.462 -7.032 1.00 30.31 166 VAL B CA 1
ATOM 2057 C C . VAL B 1 166 ? -34.315 27.266 -5.526 1.00 27.55 166 VAL B C 1
ATOM 2058 O O . VAL B 1 166 ? -33.425 26.565 -5.055 1.00 24.78 166 VAL B O 1
ATOM 2062 N N . SER C 1 26 ? -50.109 -4.815 -2.920 1.00 43.27 26 SER C N 1
ATOM 2063 C CA . SER C 1 26 ? -49.065 -5.291 -3.827 1.00 37.50 26 SER C CA 1
ATOM 2064 C C . SER C 1 26 ? -48.429 -4.152 -4.608 1.00 36.67 26 SER C C 1
ATOM 2065 O O . SER C 1 26 ? -49.124 -3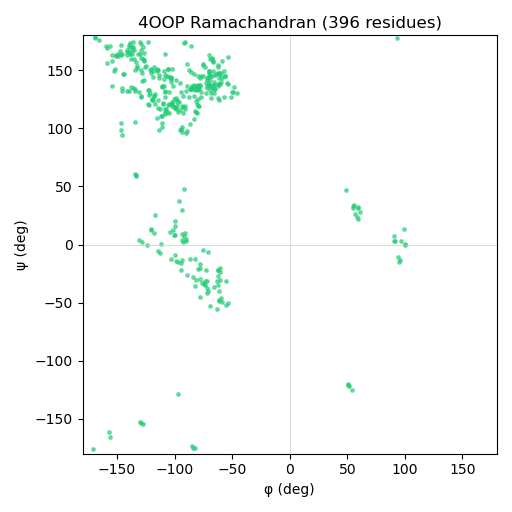.238 -5.052 1.00 33.83 26 SER C O 1
ATOM 2068 N N . PRO C 1 27 ? -47.098 -4.206 -4.786 1.00 27.69 27 PRO C N 1
ATOM 2069 C CA . PRO C 1 27 ? -46.438 -3.186 -5.605 1.00 25.83 27 PRO C CA 1
ATOM 2070 C C . PRO C 1 27 ? -46.950 -3.229 -7.033 1.00 25.19 27 PRO C C 1
ATOM 2071 O O . PRO C 1 27 ? -47.416 -4.271 -7.500 1.00 26.27 27 PRO C O 1
ATOM 2075 N N . PHE C 1 28 ? -46.865 -2.095 -7.714 1.00 23.18 28 PHE C N 1
ATOM 2076 C CA . PHE C 1 28 ? -47.282 -2.008 -9.103 1.00 24.86 28 PHE C CA 1
ATOM 2077 C C . PHE C 1 28 ? -46.314 -1.146 -9.895 1.00 25.10 28 PHE C C 1
ATOM 2078 O O . PHE C 1 28 ? -45.499 -0.422 -9.325 1.00 21.98 28 PHE C O 1
ATOM 2086 N N . PHE C 1 29 ? -46.413 -1.235 -11.214 1.00 20.98 29 PHE C N 1
ATOM 2087 C CA . PHE C 1 29 ? -45.639 -0.403 -12.122 1.00 20.31 29 PHE C CA 1
ATOM 2088 C C . PHE C 1 29 ? -46.561 -0.155 -13.309 1.00 21.24 29 PHE C C 1
ATOM 2089 O O . PHE C 1 29 ? -46.649 -0.979 -14.221 1.00 21.80 29 PHE C O 1
ATOM 2097 N N . LYS C 1 30 ? -47.267 0.971 -13.259 1.00 20.71 30 LYS C N 1
ATOM 2098 C CA . LYS C 1 30 ? -48.189 1.369 -14.316 1.00 21.08 30 LYS C CA 1
ATOM 2099 C C . LYS C 1 30 ? -47.464 2.221 -15.358 1.00 19.14 30 LYS C C 1
ATOM 2100 O O . LYS C 1 30 ? -46.724 3.150 -15.021 1.00 19.39 30 LYS C O 1
ATOM 2106 N N . VAL C 1 31 ? -47.660 1.873 -16.626 1.00 19.61 31 VAL C N 1
ATOM 2107 C CA . VAL C 1 31 ? -47.001 2.556 -17.730 1.00 18.14 31 VAL C CA 1
ATOM 2108 C C . VAL C 1 31 ? -48.013 2.974 -18.786 1.00 18.05 31 VAL C C 1
ATOM 2109 O O . VAL C 1 31 ? -48.795 2.148 -19.270 1.00 20.83 31 VAL C O 1
ATOM 2113 N N . LYS C 1 32 ? -47.986 4.254 -19.141 1.00 17.87 32 LYS C N 1
ATOM 2114 C CA . LYS C 1 32 ? -48.796 4.789 -20.230 1.00 18.17 32 LYS C CA 1
ATOM 2115 C C . LYS C 1 32 ? -47.900 5.174 -21.408 1.00 19.01 32 LYS C C 1
ATOM 2116 O O . LYS C 1 32 ? -46.990 5.990 -21.258 1.00 19.99 32 LYS C O 1
ATOM 2122 N N . LYS C 1 33 ? -48.143 4.588 -22.577 1.00 19.22 33 LYS C N 1
ATOM 2123 C CA . LYS C 1 33 ? -47.455 5.009 -23.790 1.00 18.05 33 LYS C CA 1
ATOM 2124 C C . LYS C 1 33 ? -47.979 6.358 -24.260 1.00 20.59 33 LYS C C 1
ATOM 2125 O O . LYS C 1 33 ? -49.196 6.557 -24.375 1.00 21.78 33 LYS C O 1
ATOM 2131 N N . LEU C 1 34 ? -47.063 7.278 -24.541 1.00 18.26 34 LEU C N 1
ATOM 2132 C CA . LEU C 1 34 ? -47.446 8.617 -24.977 1.00 19.15 34 LEU C CA 1
ATOM 2133 C C . LEU C 1 34 ? -47.454 8.705 -26.496 1.00 23.64 34 LEU C C 1
ATOM 2134 O O . LEU C 1 34 ? -48.002 9.646 -27.069 1.00 23.64 34 LEU C O 1
ATOM 2139 N N . SER C 1 35 ? -46.826 7.727 -27.138 1.00 20.76 35 SER C N 1
ATOM 2140 C CA . SER C 1 35 ? -46.814 7.636 -28.589 1.00 18.84 35 SER C CA 1
ATOM 2141 C C . SER C 1 35 ? -46.489 6.219 -29.006 1.00 21.73 35 SER C C 1
ATOM 2142 O O . SER C 1 35 ? -46.116 5.394 -28.177 1.00 24.03 35 SER C O 1
ATOM 2145 N N . GLU C 1 36 ? -46.622 5.944 -30.299 1.00 24.09 36 GLU C N 1
ATOM 2146 C CA . GLU C 1 36 ? -46.273 4.635 -30.842 1.00 29.19 36 GLU C CA 1
ATOM 2147 C C . GLU C 1 36 ? -44.761 4.396 -30.867 1.00 27.81 36 GLU C C 1
ATOM 2148 O O . GLU C 1 36 ? -44.301 3.298 -31.184 1.00 31.25 36 GLU C O 1
ATOM 2154 N N . LYS C 1 37 ? -43.983 5.417 -30.528 1.00 24.98 37 LYS C N 1
ATOM 2155 C CA . LYS C 1 37 ? -42.535 5.258 -30.474 1.00 23.81 37 LYS C CA 1
ATOM 2156 C C . LYS C 1 37 ? -42.123 4.578 -29.174 1.00 23.29 37 LYS C C 1
ATOM 2157 O O . LYS C 1 37 ? -41.039 4.009 -29.082 1.00 26.89 37 LYS C O 1
ATOM 2163 N N . ALA C 1 38 ? -42.992 4.643 -28.173 1.00 20.62 38 ALA C N 1
ATOM 2164 C CA . ALA C 1 38 ? -42.665 4.113 -26.854 1.00 19.36 38 ALA C CA 1
ATOM 2165 C C . ALA C 1 38 ? -42.602 2.589 -26.822 1.00 23.30 38 ALA C C 1
ATOM 2166 O O . ALA C 1 38 ? -43.322 1.899 -27.547 1.00 24.43 38 ALA C O 1
ATOM 2168 N N . VAL C 1 39 ? -41.728 2.075 -25.964 1.00 20.04 39 VAL C N 1
ATOM 2169 C CA . VAL C 1 39 ? -41.551 0.646 -25.777 1.00 20.88 39 VAL C CA 1
ATOM 2170 C C . VAL C 1 39 ? -41.819 0.313 -24.314 1.00 21.84 39 VAL C C 1
ATOM 2171 O O . VAL C 1 39 ? -41.292 0.980 -23.415 1.00 17.73 39 VAL C O 1
ATOM 2175 N N . ILE C 1 40 ? -42.653 -0.692 -24.057 1.00 18.36 40 ILE C N 1
ATOM 2176 C CA . ILE C 1 40 ? -42.881 -1.104 -22.678 1.00 19.84 40 ILE C CA 1
ATOM 2177 C C . ILE C 1 40 ? -41.557 -1.596 -22.116 1.00 18.41 40 ILE C C 1
ATOM 2178 O O . ILE C 1 40 ? -40.908 -2.439 -22.720 1.00 20.35 40 ILE C O 1
ATOM 2183 N N . PRO C 1 41 ? -41.137 -1.041 -20.969 1.00 17.14 41 PRO C N 1
ATOM 2184 C CA . PRO C 1 41 ? -39.854 -1.462 -20.395 1.00 18.17 41 PRO C CA 1
ATOM 2185 C C . PRO C 1 41 ? -39.828 -2.951 -20.046 1.00 20.73 41 PRO C C 1
ATOM 2186 O O . PRO C 1 41 ? -40.844 -3.500 -19.614 1.00 22.90 41 PRO C O 1
ATOM 2190 N N . THR C 1 42 ? -38.673 -3.584 -20.247 1.00 20.11 42 THR C N 1
ATOM 2191 C CA . THR C 1 42 ? -38.491 -4.999 -19.942 1.00 24.51 42 THR C CA 1
ATOM 2192 C C . THR C 1 42 ? -37.262 -5.217 -19.068 1.00 19.77 42 THR C C 1
ATOM 2193 O O . THR C 1 42 ? -36.276 -4.496 -19.176 1.00 21.92 42 THR C O 1
ATOM 2197 N N . ARG C 1 43 ? -37.326 -6.226 -18.210 1.00 26.90 43 ARG C N 1
ATOM 2198 C CA . ARG C 1 43 ? -36.166 -6.591 -17.405 1.00 24.34 43 ARG C CA 1
ATOM 2199 C C . ARG C 1 43 ? -35.212 -7.482 -18.216 1.00 31.80 43 ARG C C 1
ATOM 2200 O O . ARG C 1 43 ? -35.649 -8.421 -18.883 1.00 35.38 43 ARG C O 1
ATOM 2208 N N . GLY C 1 44 ? -33.917 -7.170 -18.175 1.00 26.26 44 GLY C N 1
ATOM 2209 C CA . GLY C 1 44 ? -32.940 -7.823 -19.033 1.00 29.13 44 GLY C CA 1
ATOM 2210 C C . GLY C 1 44 ? -32.636 -9.254 -18.636 1.00 33.18 44 GLY C C 1
ATOM 2211 O O . GLY C 1 44 ? -32.161 -10.053 -19.449 1.00 37.14 44 GLY C O 1
ATOM 2212 N N . SER C 1 45 ? -32.904 -9.574 -17.376 1.00 33.03 45 SER C N 1
ATOM 2213 C CA . SER C 1 45 ? -32.661 -10.909 -16.844 1.00 33.18 45 SER C CA 1
ATOM 2214 C C . SER C 1 45 ? -33.746 -11.186 -15.805 1.00 25.88 45 SER C C 1
ATOM 2215 O O . SER C 1 45 ? -34.403 -10.252 -15.348 1.00 31.15 45 SER C O 1
ATOM 2218 N N . PRO C 1 46 ? -33.946 -12.460 -15.423 1.00 24.42 46 PRO C N 1
ATOM 2219 C CA . PRO C 1 46 ? -35.019 -12.831 -14.485 1.00 23.80 46 PRO C CA 1
ATOM 2220 C C . PRO C 1 46 ? -35.065 -12.093 -13.139 1.00 31.86 46 PRO C C 1
ATOM 2221 O O . PRO C 1 46 ? -36.143 -11.630 -12.766 1.00 32.15 46 PRO C O 1
ATOM 2225 N N . LEU C 1 47 ? -33.949 -12.013 -12.412 1.00 27.01 47 LEU C N 1
ATOM 2226 C CA . LEU C 1 47 ? -33.933 -11.339 -11.111 1.00 27.88 47 LEU C CA 1
ATOM 2227 C C . LEU C 1 47 ? -33.379 -9.933 -11.239 1.00 22.43 47 LEU C C 1
ATOM 2228 O O . LEU C 1 47 ? -33.007 -9.309 -10.230 1.00 23.16 47 LEU C O 1
ATOM 2233 N N . SER C 1 48 ? -33.314 -9.434 -12.468 1.00 20.57 48 SER C N 1
ATOM 2234 C CA . SER C 1 48 ? -32.709 -8.139 -12.713 1.00 21.52 48 SER C CA 1
ATOM 2235 C C . SER C 1 48 ? -33.426 -7.040 -11.959 1.00 19.68 48 SER C C 1
ATOM 2236 O O . SER C 1 48 ? -34.643 -7.090 -11.739 1.00 21.68 48 SER C O 1
ATOM 2239 N N . ALA C 1 49 ? -32.647 -6.044 -11.569 1.00 18.41 49 ALA C N 1
ATOM 2240 C CA . ALA C 1 49 ? -33.160 -4.931 -10.804 1.00 19.46 49 ALA C CA 1
ATOM 2241 C C . ALA C 1 49 ? -33.972 -4.004 -11.687 1.00 18.47 49 ALA C C 1
ATOM 2242 O O . ALA C 1 49 ? -34.950 -3.415 -11.236 1.00 22.34 49 ALA C O 1
ATOM 2244 N N . GLY C 1 50 ? -33.557 -3.876 -12.943 1.00 16.28 50 GLY C N 1
ATOM 2245 C CA . GLY C 1 50 ? -33.991 -2.764 -13.764 1.00 20.52 50 GLY C CA 1
ATOM 2246 C C . GLY C 1 50 ? -34.846 -3.113 -14.962 1.00 18.14 50 GLY C C 1
ATOM 2247 O O . GLY C 1 50 ? -34.715 -4.184 -15.562 1.00 18.25 50 GLY C O 1
ATOM 2248 N N . TYR C 1 51 ? -35.708 -2.173 -15.318 1.00 13.93 51 TYR C N 1
ATOM 2249 C CA . TYR C 1 51 ? -36.511 -2.290 -16.526 1.00 14.71 51 TYR C CA 1
ATOM 2250 C C . TYR C 1 51 ? -35.838 -1.394 -17.562 1.00 16.02 51 TYR C C 1
ATOM 2251 O O . TYR C 1 51 ? -35.725 -0.190 -17.360 1.00 14.48 51 TYR C O 1
ATOM 2260 N N . ASP C 1 52 ? -35.382 -1.970 -18.671 1.00 15.10 52 ASP C N 1
ATOM 2261 C CA . ASP C 1 52 ? -34.696 -1.176 -19.682 1.00 17.50 52 ASP C CA 1
ATOM 2262 C C . ASP C 1 52 ? -35.613 -0.146 -20.345 1.00 16.80 52 ASP C C 1
ATOM 2263 O O . ASP C 1 52 ? -36.772 -0.436 -20.667 1.00 18.33 52 ASP C O 1
ATOM 2268 N N . LEU C 1 53 ? -35.081 1.060 -20.519 1.00 14.93 53 LEU C N 1
ATOM 2269 C CA . LEU C 1 53 ? -35.796 2.175 -21.135 1.00 13.90 53 LEU C CA 1
ATOM 2270 C C . LEU C 1 53 ? -35.221 2.448 -22.499 1.00 14.09 53 LEU C C 1
ATOM 2271 O O . LEU C 1 53 ? -34.014 2.574 -22.642 1.00 14.35 53 LEU C O 1
ATOM 2276 N N . SER C 1 54 ? -36.104 2.560 -23.492 1.00 18.10 54 SER C N 1
ATOM 2277 C CA . SER C 1 54 ? -35.691 2.769 -24.876 1.00 17.71 54 SER C CA 1
ATOM 2278 C C . SER C 1 54 ? -35.897 4.224 -25.309 1.00 17.35 54 SER C C 1
ATOM 2279 O O . SER C 1 54 ? -36.879 4.865 -24.940 1.00 17.23 54 SER C O 1
ATOM 2282 N N . SER C 1 55 ? -34.971 4.726 -26.117 1.00 16.71 55 SER C N 1
ATOM 2283 C CA . SER C 1 55 ? -35.081 6.076 -26.657 1.00 16.95 55 SER C CA 1
ATOM 2284 C C . SER C 1 55 ? -36.170 6.173 -27.715 1.00 16.13 55 SER C C 1
ATOM 2285 O O . SER C 1 55 ? -36.278 5.302 -28.587 1.00 17.27 55 SER C O 1
ATOM 2288 N N . ALA C 1 56 ? -36.955 7.242 -27.639 1.00 15.50 56 ALA C N 1
ATOM 2289 C CA . ALA C 1 56 ? -37.983 7.533 -28.633 1.00 16.20 56 ALA C CA 1
ATOM 2290 C C . ALA C 1 56 ? -37.440 8.391 -29.768 1.00 21.89 56 ALA C C 1
ATOM 2291 O O . ALA C 1 56 ? -38.207 8.789 -30.650 1.00 20.53 56 ALA C O 1
ATOM 2293 N N . VAL C 1 57 ? -36.141 8.695 -29.748 1.00 18.55 57 VAL C N 1
ATOM 2294 C CA . VAL C 1 57 ? -35.548 9.567 -30.770 1.00 17.59 57 VAL C CA 1
ATOM 2295 C C . VAL C 1 57 ? -34.114 9.207 -31.152 1.00 18.07 57 VAL C C 1
ATOM 2296 O O . VAL C 1 57 ? -33.435 8.473 -30.437 1.00 18.16 57 VAL C O 1
ATOM 2300 N N . ASP C 1 58 ? -33.660 9.742 -32.283 1.00 19.15 58 ASP C N 1
ATOM 2301 C CA . ASP C 1 58 ? -32.231 9.816 -32.583 1.00 19.76 58 ASP C CA 1
ATOM 2302 C C . ASP C 1 58 ? -31.695 11.057 -31.877 1.00 20.21 58 ASP C C 1
ATOM 2303 O O . ASP C 1 58 ? -32.300 12.130 -31.975 1.00 21.78 58 ASP C O 1
ATOM 2308 N N . SER C 1 59 ? -30.554 10.947 -31.198 1.00 18.43 59 SER C N 1
ATOM 2309 C CA . SER C 1 59 ? -29.970 12.130 -30.577 1.00 17.99 59 SER C CA 1
ATOM 2310 C C . SER C 1 59 ? -28.460 12.067 -30.380 1.00 20.48 59 SER C C 1
ATOM 2311 O O . SER C 1 59 ? -27.906 11.053 -29.941 1.00 21.73 59 SER C O 1
ATOM 2314 N N . LYS C 1 60 ? -27.801 13.174 -30.695 1.00 18.41 60 LYS C N 1
ATOM 2315 C CA . LYS C 1 60 ? -26.384 13.324 -30.429 1.00 18.48 60 LYS C CA 1
ATOM 2316 C C . LYS C 1 60 ? -26.185 13.626 -28.948 1.00 18.71 60 LYS C C 1
ATOM 2317 O O . LYS C 1 60 ? -26.930 14.398 -28.353 1.00 18.63 60 LYS C O 1
ATOM 2323 N N . VAL C 1 61 ? -25.199 12.981 -28.341 1.00 17.13 61 VAL C N 1
ATOM 2324 C CA . VAL C 1 61 ? -24.778 13.348 -27.001 1.00 17.46 61 VAL C CA 1
ATOM 2325 C C . VAL C 1 61 ? -23.369 13.885 -27.165 1.00 15.11 61 VAL C C 1
ATOM 2326 O O . VAL C 1 61 ? -22.409 13.113 -27.289 1.00 15.16 61 VAL C O 1
ATOM 2330 N N . PRO C 1 62 ? -23.232 15.217 -27.214 1.00 15.66 62 PRO C N 1
ATOM 2331 C CA . PRO C 1 62 ? -21.942 15.832 -27.545 1.00 16.59 62 PRO C CA 1
ATOM 2332 C C . PRO C 1 62 ? -20.863 15.482 -26.528 1.00 14.83 62 PRO C C 1
ATOM 2333 O O . PRO C 1 62 ? -21.152 15.303 -25.341 1.00 15.43 62 PRO C O 1
ATOM 2337 N N . ALA C 1 63 ? -19.630 15.379 -27.004 1.00 15.71 63 ALA C N 1
ATOM 2338 C CA . ALA C 1 63 ? -18.482 15.200 -26.125 1.00 15.58 63 ALA C CA 1
ATOM 2339 C C . ALA C 1 63 ? -18.502 16.235 -25.011 1.00 13.87 63 ALA C C 1
ATOM 2340 O O . ALA C 1 63 ? -18.686 17.421 -25.269 1.00 15.26 63 ALA C O 1
ATOM 2342 N N . ARG C 1 64 ? -18.322 15.770 -23.773 1.00 14.13 64 ARG C N 1
ATOM 2343 C CA . ARG C 1 64 ? -18.287 16.637 -22.592 1.00 14.77 64 ARG C CA 1
ATOM 2344 C C . ARG C 1 64 ? -19.569 17.439 -22.432 1.00 15.38 64 ARG C C 1
ATOM 2345 O O . ARG C 1 64 ? -19.588 18.490 -21.789 1.00 17.18 64 ARG C O 1
ATOM 2353 N N . GLY C 1 65 ? -20.642 16.918 -23.016 1.00 14.51 65 GLY C N 1
ATOM 2354 C CA . GLY C 1 65 ? -21.932 17.568 -22.966 1.00 14.09 65 GLY C CA 1
ATOM 2355 C C . GLY C 1 65 ? -23.027 16.627 -22.506 1.00 13.29 65 GLY C C 1
ATOM 2356 O O . GLY C 1 65 ? -22.775 15.647 -21.800 1.00 14.69 65 GLY C O 1
ATOM 2357 N N . LYS C 1 66 ? -24.250 16.912 -22.934 1.00 14.02 66 LYS C N 1
ATOM 2358 C CA . LYS C 1 66 ? -25.416 16.210 -22.417 1.00 13.04 66 LYS C CA 1
ATOM 2359 C C . LYS C 1 66 ? -26.559 16.206 -23.415 1.00 14.09 66 LYS C C 1
ATOM 2360 O O . LYS C 1 66 ? -26.579 16.990 -24.364 1.00 16.66 66 LYS C O 1
ATOM 2366 N N . ALA C 1 67 ? -27.502 15.306 -23.185 1.00 12.71 67 ALA C N 1
ATOM 2367 C CA . ALA C 1 67 ? -28.715 15.224 -23.991 1.00 14.38 67 ALA C CA 1
ATOM 2368 C C . ALA C 1 67 ? -29.866 14.823 -23.087 1.00 15.39 67 ALA C C 1
ATOM 2369 O O . ALA C 1 67 ? -29.689 14.080 -22.118 1.00 15.78 67 ALA C O 1
ATOM 2371 N N . LEU C 1 68 ? -31.054 15.326 -23.404 1.00 15.21 68 LEU C N 1
ATOM 2372 C CA . LEU C 1 68 ? -32.261 14.940 -22.698 1.00 16.64 68 LEU C CA 1
ATOM 2373 C C . LEU C 1 68 ? -33.049 14.070 -23.659 1.00 16.96 68 LEU C C 1
ATOM 2374 O O . LEU C 1 68 ? -33.494 14.539 -24.713 1.00 20.29 68 LEU C O 1
ATOM 2379 N N . ILE C 1 69 ? -33.169 12.788 -23.324 1.00 15.12 69 ILE C N 1
ATOM 2380 C CA . ILE C 1 69 ? -33.763 11.817 -24.233 1.00 16.09 69 ILE C CA 1
ATOM 2381 C C . ILE C 1 69 ? -35.173 11.438 -23.784 1.00 15.24 69 ILE C C 1
ATOM 2382 O O . ILE C 1 69 ? -35.348 10.933 -22.693 1.00 15.16 69 ILE C O 1
ATOM 2387 N N . PRO C 1 70 ? -36.188 11.664 -24.636 1.00 16.03 70 PRO C N 1
ATOM 2388 C CA . PRO C 1 70 ? -37.558 11.235 -24.329 1.00 15.83 70 PRO C CA 1
ATOM 2389 C C . PRO C 1 70 ? -37.738 9.727 -24.425 1.00 14.98 70 PRO C C 1
ATOM 2390 O O . PRO C 1 70 ? -37.137 9.110 -25.295 1.00 14.67 70 PRO C O 1
ATOM 2394 N N . THR C 1 71 ? -38.552 9.161 -23.538 1.00 12.99 71 THR C N 1
ATOM 2395 C CA . THR C 1 71 ? -38.943 7.754 -23.597 1.00 14.30 71 THR C CA 1
ATOM 2396 C C . THR C 1 71 ? -40.366 7.635 -24.137 1.00 15.79 71 THR C C 1
ATOM 2397 O O . THR C 1 71 ? -40.824 6.542 -24.472 1.00 16.37 71 THR C O 1
ATOM 2401 N N . ASP C 1 72 ? -41.061 8.765 -24.197 1.00 14.70 72 ASP C N 1
ATOM 2402 C CA . ASP C 1 72 ? -42.489 8.789 -24.538 1.00 15.95 72 ASP C CA 1
ATOM 2403 C C . ASP C 1 72 ? -43.335 7.893 -23.629 1.00 17.43 72 ASP C C 1
ATOM 2404 O O . ASP C 1 72 ? -44.341 7.317 -24.052 1.00 16.89 72 ASP C O 1
ATOM 2409 N N . LEU C 1 73 ? -42.930 7.792 -22.369 1.00 15.82 73 LEU C N 1
ATOM 2410 C CA . LEU C 1 73 ? -43.695 7.078 -21.364 1.00 14.81 73 LEU C CA 1
ATOM 2411 C C . LEU C 1 73 ? -44.073 8.006 -20.228 1.00 15.61 73 LEU C C 1
ATOM 2412 O O . LEU C 1 73 ? -43.311 8.910 -19.874 1.00 16.00 73 LEU C O 1
ATOM 2417 N N . SER C 1 74 ? -45.234 7.750 -19.640 1.00 15.55 74 SER C N 1
ATOM 2418 C CA . SER C 1 74 ? -45.557 8.251 -18.310 1.00 16.41 74 SER C CA 1
ATOM 2419 C C . SER C 1 74 ? -45.795 7.048 -17.423 1.00 18.55 74 SER C C 1
ATOM 2420 O O . SER C 1 74 ? -46.234 5.996 -17.900 1.00 17.87 74 SER C O 1
ATOM 2423 N N . ILE C 1 75 ? -45.487 7.187 -16.138 1.00 15.58 75 ILE C N 1
ATOM 2424 C CA . ILE C 1 75 ? -45.557 6.048 -15.229 1.00 17.30 75 ILE C CA 1
ATOM 2425 C C . ILE C 1 75 ? -46.188 6.393 -13.886 1.00 15.75 75 ILE C C 1
ATOM 2426 O O . ILE C 1 75 ? -46.305 7.563 -13.512 1.00 17.32 75 ILE C O 1
ATOM 2431 N N . ALA C 1 76 ? -46.572 5.353 -13.154 1.00 16.63 76 ALA C N 1
ATOM 2432 C CA . ALA C 1 76 ? -46.910 5.488 -11.750 1.00 17.01 76 ALA C CA 1
ATOM 2433 C C . ALA C 1 76 ? -46.298 4.308 -11.000 1.00 18.23 76 ALA C C 1
ATOM 2434 O O . ALA C 1 76 ? -46.373 3.170 -11.455 1.00 17.14 76 ALA C O 1
ATOM 2436 N N . VAL C 1 77 ? -45.680 4.600 -9.861 1.00 18.50 77 VAL C N 1
ATOM 2437 C CA . VAL C 1 77 ? -45.181 3.575 -8.959 1.00 16.25 77 VAL C CA 1
ATOM 2438 C C . VAL C 1 77 ? -45.766 3.871 -7.582 1.00 18.16 77 VAL C C 1
ATOM 2439 O O . VAL C 1 77 ? -46.309 4.965 -7.359 1.00 19.99 77 VAL C O 1
ATOM 2443 N N . PRO C 1 78 ? -45.699 2.900 -6.661 1.00 20.62 78 PRO C N 1
ATOM 2444 C CA . PRO C 1 78 ? -46.410 3.078 -5.387 1.00 20.68 78 PRO C CA 1
ATOM 2445 C C . PRO C 1 78 ? -45.785 4.078 -4.420 1.00 23.67 78 PRO C C 1
ATOM 2446 O O . PRO C 1 78 ? -44.567 4.303 -4.435 1.00 18.45 78 PRO C O 1
ATOM 2450 N N . GLU C 1 79 ? -46.625 4.671 -3.575 1.00 22.12 79 GLU C N 1
ATOM 2451 C CA . GLU C 1 79 ? -46.142 5.419 -2.427 1.00 24.26 79 GLU C CA 1
ATOM 2452 C C . GLU C 1 79 ? -45.211 4.481 -1.658 1.00 25.22 79 GLU C C 1
ATOM 2453 O O . GLU C 1 79 ? -45.479 3.285 -1.527 1.00 24.19 79 GLU C O 1
ATOM 2459 N N . GLY C 1 80 ? -44.093 5.010 -1.185 1.00 21.54 80 GLY C N 1
ATOM 2460 C CA . GLY C 1 80 ? -43.098 4.170 -0.538 1.00 21.21 80 GLY C CA 1
ATOM 2461 C C . GLY C 1 80 ? -42.045 3.617 -1.486 1.00 16.43 80 GLY C C 1
ATOM 2462 O O . GLY C 1 80 ? -41.182 2.822 -1.083 1.00 16.98 80 GLY C O 1
ATOM 2463 N N . THR C 1 81 ? -42.126 4.020 -2.754 1.00 16.81 81 THR C N 1
ATOM 2464 C CA . THR C 1 81 ? -41.065 3.758 -3.722 1.00 15.03 81 THR C CA 1
ATOM 2465 C C . THR C 1 81 ? -40.833 5.008 -4.549 1.00 14.90 81 THR C C 1
ATOM 2466 O O . THR C 1 81 ? -41.594 5.968 -4.471 1.00 15.51 81 THR C O 1
ATOM 2470 N N . TYR C 1 82 ? -39.763 4.995 -5.334 1.00 13.80 82 TYR C N 1
ATOM 2471 C CA . TYR C 1 82 ? -39.637 5.923 -6.439 1.00 12.30 82 TYR C CA 1
ATOM 2472 C C . TYR C 1 82 ? -38.993 5.144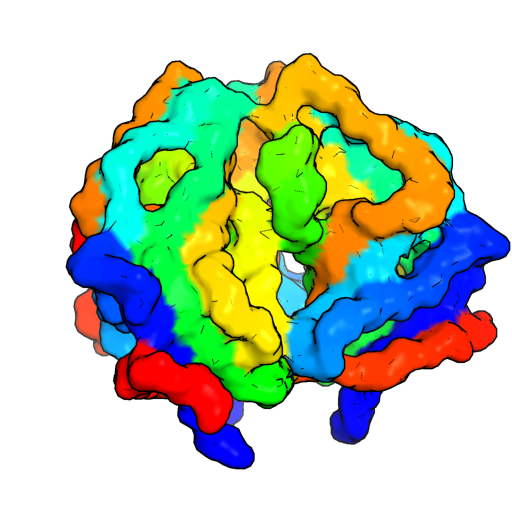 -7.563 1.00 13.15 82 TYR C C 1
ATOM 2473 O O . TYR C 1 82 ? -38.484 4.040 -7.351 1.00 13.59 82 TYR C O 1
ATOM 2482 N N . ALA C 1 83 ? -39.044 5.701 -8.765 1.00 12.20 83 ALA C N 1
ATOM 2483 C CA . ALA C 1 83 ? -38.408 5.083 -9.910 1.00 13.07 83 ALA C CA 1
ATOM 2484 C C . ALA C 1 83 ? -37.089 5.782 -10.159 1.00 13.00 83 ALA C C 1
ATOM 2485 O O . ALA C 1 83 ? -37.065 6.979 -10.447 1.00 13.49 83 ALA C O 1
ATOM 2487 N N . ARG C 1 84 ? -35.993 5.036 -10.064 1.00 11.66 84 ARG C N 1
ATOM 2488 C CA . ARG C 1 84 ? -34.682 5.612 -10.323 1.00 12.06 84 ARG C CA 1
ATOM 2489 C C . ARG C 1 84 ? -34.246 5.285 -11.738 1.00 12.76 84 ARG C C 1
ATOM 2490 O O . ARG C 1 84 ? -34.229 4.114 -12.136 1.00 13.75 84 ARG C O 1
ATOM 2498 N N . ILE C 1 85 ? -33.904 6.318 -12.499 1.00 11.89 85 ILE C N 1
ATOM 2499 C CA . ILE C 1 85 ? -33.283 6.107 -13.801 1.00 10.85 85 ILE C CA 1
ATOM 2500 C C . ILE C 1 85 ? -31.806 5.831 -13.560 1.00 12.88 85 ILE C C 1
ATOM 2501 O O . ILE C 1 85 ? -31.075 6.724 -13.116 1.00 12.22 85 ILE C O 1
ATOM 2506 N N . ALA C 1 86 ? -31.380 4.604 -13.860 1.00 11.92 86 ALA C N 1
ATOM 2507 C CA . ALA C 1 86 ? -30.016 4.143 -13.568 1.00 11.00 86 ALA C CA 1
ATOM 2508 C C . ALA C 1 86 ? -29.233 3.832 -14.839 1.00 11.90 86 ALA C C 1
ATOM 2509 O O . ALA C 1 86 ? -29.803 3.449 -15.859 1.00 13.63 86 ALA C O 1
ATOM 2511 N N . PRO C 1 87 ? -27.917 3.994 -14.790 1.00 13.27 87 PRO C N 1
ATOM 2512 C CA . PRO C 1 87 ? -27.092 3.779 -15.981 1.00 13.75 87 PRO C CA 1
ATOM 2513 C C . PRO C 1 87 ? -26.897 2.304 -16.326 1.00 14.59 87 PRO C C 1
ATOM 2514 O O . PRO C 1 87 ? -26.809 1.463 -15.432 1.00 16.37 87 PRO C O 1
ATOM 2518 N N . ARG C 1 88 ? -26.841 2.001 -17.621 1.00 13.83 88 ARG C N 1
ATOM 2519 C CA . ARG C 1 88 ? -26.483 0.669 -18.087 1.00 16.62 88 ARG C CA 1
ATOM 2520 C C . ARG C 1 88 ? -24.969 0.565 -18.168 1.00 13.84 88 ARG C C 1
ATOM 2521 O O . ARG C 1 88 ? -24.294 1.553 -18.441 1.00 14.83 88 ARG C O 1
ATOM 2529 N N . SER C 1 89 ? -24.433 -0.632 -17.940 1.00 16.01 89 SER C N 1
ATOM 2530 C CA . SER C 1 89 ? -22.983 -0.790 -17.876 1.00 16.86 89 SER C CA 1
ATOM 2531 C C . SER C 1 89 ? -22.289 -0.657 -19.227 1.00 14.78 89 SER C C 1
ATOM 2532 O O . SER C 1 89 ? -21.204 -0.099 -19.309 1.00 15.00 89 SER C O 1
ATOM 2535 N N . GLY C 1 90 ? -22.910 -1.159 -20.294 1.00 14.45 90 GLY C N 1
ATOM 2536 C CA . GLY C 1 90 ? -22.297 -1.069 -21.609 1.00 14.29 90 GLY C CA 1
ATOM 2537 C C . GLY C 1 90 ? -22.063 0.360 -22.073 1.00 13.50 90 GLY C C 1
ATOM 2538 O O . GLY C 1 90 ? -20.978 0.707 -22.530 1.00 14.50 90 GLY C O 1
ATOM 2539 N N . LEU C 1 91 ? -23.081 1.203 -21.942 1.00 14.07 91 LEU C N 1
ATOM 2540 C CA . LEU C 1 91 ? -22.947 2.603 -22.331 1.00 15.85 91 LEU C CA 1
ATOM 2541 C C . LEU C 1 91 ? -21.895 3.327 -21.504 1.00 12.63 91 LEU C C 1
ATOM 2542 O O . LEU C 1 91 ? -21.180 4.190 -22.009 1.00 14.94 91 LEU C O 1
ATOM 2547 N N . ALA C 1 92 ? -21.780 2.959 -20.232 1.00 14.20 92 ALA C N 1
ATOM 2548 C CA . ALA C 1 92 ? -20.798 3.592 -19.365 1.00 13.97 92 ALA C CA 1
ATOM 2549 C C . ALA C 1 92 ? -19.398 3.187 -19.779 1.00 14.41 92 ALA C C 1
ATOM 2550 O O . ALA C 1 92 ? -18.548 4.033 -20.018 1.00 15.38 92 ALA C O 1
ATOM 2552 N N . TRP C 1 93 ? -19.173 1.879 -19.880 1.00 14.24 93 TRP C N 1
ATOM 2553 C CA . TRP C 1 93 ? -17.835 1.368 -20.157 1.00 15.71 93 TRP C CA 1
ATOM 2554 C C . TRP C 1 93 ? -17.392 1.640 -21.590 1.00 16.58 93 TRP C C 1
ATOM 2555 O O . TRP C 1 93 ? -16.241 2.013 -21.828 1.00 18.34 93 TRP C O 1
ATOM 2566 N N . LYS C 1 94 ? -18.299 1.460 -22.548 1.00 13.96 94 LYS C N 1
ATOM 2567 C CA . LYS C 1 94 ? -17.924 1.629 -23.950 1.00 17.70 94 LYS C CA 1
ATOM 2568 C C . LYS C 1 94 ? -17.914 3.085 -24.397 1.00 17.84 94 LYS C C 1
ATOM 2569 O O . LYS C 1 94 ? -17.119 3.468 -25.256 1.00 20.50 94 LYS C O 1
ATOM 2575 N N . HIS C 1 95 ? -18.772 3.909 -23.808 1.00 15.99 95 HIS C N 1
ATOM 2576 C CA . HIS C 1 95 ? -19.018 5.231 -24.374 1.00 16.26 95 HIS C CA 1
ATOM 2577 C C . HIS C 1 95 ? -18.941 6.364 -23.367 1.00 16.10 95 HIS C C 1
ATOM 2578 O O . HIS C 1 95 ? -19.199 7.516 -23.714 1.00 19.35 95 HIS C O 1
ATOM 2585 N N . SER C 1 96 ? -18.577 6.032 -22.128 1.00 14.09 96 SER C N 1
ATOM 2586 C CA . SER C 1 96 ? -18.455 7.023 -21.052 1.00 14.69 96 SER C CA 1
ATOM 2587 C C . SER C 1 96 ? -19.764 7.750 -20.741 1.00 15.27 96 SER C C 1
ATOM 2588 O O . SER C 1 96 ? -19.752 8.894 -20.281 1.00 15.95 96 SER C O 1
ATOM 2591 N N . ILE C 1 97 ? -20.883 7.086 -20.987 1.00 14.79 97 ILE C N 1
ATOM 2592 C CA . ILE C 1 97 ? -22.188 7.690 -20.760 1.00 13.50 97 ILE C CA 1
ATOM 2593 C C . ILE C 1 97 ? -22.609 7.474 -19.316 1.00 16.80 97 ILE C C 1
ATOM 2594 O O . ILE C 1 97 ? -22.486 6.363 -18.786 1.00 15.59 97 ILE C O 1
ATOM 2599 N N . ASP C 1 98 ? -23.093 8.537 -18.670 1.00 12.28 98 ASP C N 1
ATOM 2600 C CA . ASP C 1 98 ? -23.677 8.408 -17.347 1.00 13.52 98 ASP C CA 1
ATOM 2601 C C . ASP C 1 98 ? -25.068 9.031 -17.352 1.00 12.61 98 ASP C C 1
ATOM 2602 O O . ASP C 1 98 ? -25.390 9.870 -18.199 1.00 14.47 98 ASP C O 1
ATOM 2607 N N . VAL C 1 99 ? -25.897 8.606 -16.409 1.00 11.52 99 VAL C N 1
ATOM 2608 C CA . VAL C 1 99 ? -27.236 9.150 -16.250 1.00 11.96 99 VAL C CA 1
ATOM 2609 C C . VAL C 1 99 ? -27.243 10.240 -15.174 1.00 12.30 99 VAL C C 1
ATOM 2610 O O . VAL C 1 99 ? -26.835 10.004 -14.030 1.00 15.94 99 VAL C O 1
ATOM 2614 N N . GLY C 1 100 ? -27.670 11.439 -15.552 1.00 11.96 100 GLY C N 1
ATOM 2615 C CA . GLY C 1 100 ? -27.865 12.508 -14.590 1.00 13.07 100 GLY C CA 1
ATOM 2616 C C . GLY C 1 100 ? -29.243 12.459 -13.953 1.00 11.25 100 GLY C C 1
ATOM 2617 O O . GLY C 1 100 ? -30.107 11.686 -14.382 1.00 12.49 100 GLY C O 1
ATOM 2618 N N . ALA C 1 101 ? -29.437 13.264 -12.939 1.00 11.76 101 ALA C N 1
ATOM 2619 C CA . ALA C 1 101 ? -30.715 13.357 -12.289 1.00 11.26 101 ALA C CA 1
ATOM 2620 C C . ALA C 1 101 ? -31.259 11.994 -11.923 1.00 13.26 101 ALA C C 1
ATOM 2621 O O . ALA C 1 101 ? -30.662 11.321 -11.156 1.00 13.06 101 ALA C O 1
ATOM 2623 N N . GLY C 1 102 ? -32.426 11.635 -12.445 1.00 12.17 102 GLY C N 1
ATOM 2624 C CA . GLY C 1 102 ? -32.863 10.255 -12.342 1.00 12.09 102 GLY C CA 1
ATOM 2625 C C . GLY C 1 102 ? -33.872 9.911 -11.256 1.00 10.81 102 GLY C C 1
ATOM 2626 O O . GLY C 1 102 ? -34.259 8.744 -11.118 1.00 12.38 102 GLY C O 1
ATOM 2627 N N . VAL C 1 103 ? -34.300 10.905 -10.482 1.00 11.96 103 VAL C N 1
ATOM 2628 C CA . VAL C 1 103 ? -35.261 10.641 -9.420 1.00 11.52 103 VAL C CA 1
ATOM 2629 C C . VAL C 1 103 ? -36.697 10.907 -9.892 1.00 13.57 103 VAL C C 1
ATOM 2630 O O . VAL C 1 103 ? -37.143 12.053 -9.932 1.00 15.85 103 VAL C O 1
ATOM 2634 N N . ILE C 1 104 ? -37.404 9.846 -10.267 1.00 11.67 104 ILE C N 1
ATOM 2635 C CA . ILE C 1 104 ? -38.806 9.981 -10.682 1.00 13.99 104 ILE C CA 1
ATOM 2636 C C . ILE C 1 104 ? -39.739 9.768 -9.492 1.00 13.28 104 ILE C C 1
ATOM 2637 O O . ILE C 1 104 ? -39.829 8.667 -8.947 1.00 14.21 104 ILE C O 1
ATOM 2642 N N . ASP C 1 105 ? -40.425 10.831 -9.094 1.00 12.93 105 ASP C N 1
ATOM 2643 C CA . ASP C 1 105 ? -41.322 10.789 -7.949 1.00 15.32 105 ASP C CA 1
ATOM 2644 C C . ASP C 1 105 ? -42.540 9.936 -8.248 1.00 14.38 105 ASP C C 1
ATOM 2645 O O . ASP C 1 105 ? -43.014 9.899 -9.382 1.00 14.03 105 ASP C O 1
ATOM 2650 N N . ALA C 1 106 ? -43.042 9.255 -7.226 1.00 15.59 106 ALA C N 1
ATOM 2651 C CA . ALA C 1 106 ? -44.214 8.392 -7.373 1.00 14.85 106 ALA C CA 1
ATOM 2652 C C . ALA C 1 106 ? -45.457 9.154 -7.821 1.00 15.72 106 ALA C C 1
ATOM 2653 O O . ALA C 1 106 ? -46.397 8.546 -8.315 1.00 18.96 106 ALA C O 1
ATOM 2655 N N . ASP C 1 107 ? -45.470 10.470 -7.625 1.00 16.34 107 ASP C N 1
ATOM 2656 C CA . ASP C 1 107 ? -46.600 11.285 -8.070 1.00 17.44 107 ASP C CA 1
ATOM 2657 C C . ASP C 1 107 ? -46.353 12.019 -9.393 1.00 15.11 107 ASP C C 1
ATOM 2658 O O . ASP C 1 107 ? -47.161 12.842 -9.798 1.00 15.60 107 ASP C O 1
ATOM 2663 N N . TYR C 1 108 ? -45.249 11.731 -10.077 1.00 13.91 108 TYR C N 1
ATOM 2664 C CA . TYR C 1 108 ? -44.990 12.376 -11.361 1.00 13.28 108 TYR C CA 1
ATOM 2665 C C . TYR C 1 108 ? -45.780 11.732 -12.482 1.00 14.74 108 TYR C C 1
ATOM 2666 O O . TYR C 1 108 ? -45.690 10.525 -12.707 1.00 16.12 108 TYR C O 1
ATOM 2675 N N . ARG C 1 109 ? -46.539 12.556 -13.198 1.00 15.26 109 ARG C N 1
ATOM 2676 C CA . ARG C 1 109 ? -47.369 12.062 -14.294 1.00 15.46 109 ARG C CA 1
ATOM 2677 C C . ARG C 1 109 ? -46.983 12.656 -15.643 1.00 17.51 109 ARG C C 1
ATOM 2678 O O . ARG C 1 109 ? -47.689 12.483 -16.638 1.00 17.63 109 ARG C O 1
ATOM 2686 N N . GLY C 1 110 ? -45.853 13.352 -15.681 1.00 16.37 110 GLY C N 1
ATOM 2687 C CA . GLY C 1 110 ? -45.362 13.895 -16.929 1.00 15.16 110 GLY C CA 1
ATOM 2688 C C . GLY C 1 110 ? -44.573 12.863 -17.718 1.00 14.80 110 GLY C C 1
ATOM 2689 O O . GLY C 1 110 ? -44.495 11.692 -17.344 1.00 14.19 110 GLY C O 1
ATOM 2690 N N . PRO C 1 111 ? -43.989 13.293 -18.834 1.00 15.91 111 PRO C N 1
ATOM 2691 C CA . PRO C 1 111 ? -43.168 12.388 -19.649 1.00 16.42 111 PRO C CA 1
ATOM 2692 C C . PRO C 1 111 ? -41.840 12.079 -18.961 1.00 14.57 111 PRO C C 1
ATOM 2693 O O . PRO C 1 111 ? -41.190 12.996 -18.445 1.00 15.26 111 PRO C O 1
ATOM 2697 N N . VAL C 1 112 ? -41.447 10.810 -18.945 1.00 14.24 112 VAL C N 1
ATOM 2698 C CA . VAL C 1 112 ? -40.166 10.425 -18.346 1.00 12.32 112 VAL C CA 1
ATOM 2699 C C . VAL C 1 112 ? -39.003 10.714 -19.288 1.00 15.51 112 VAL C C 1
ATOM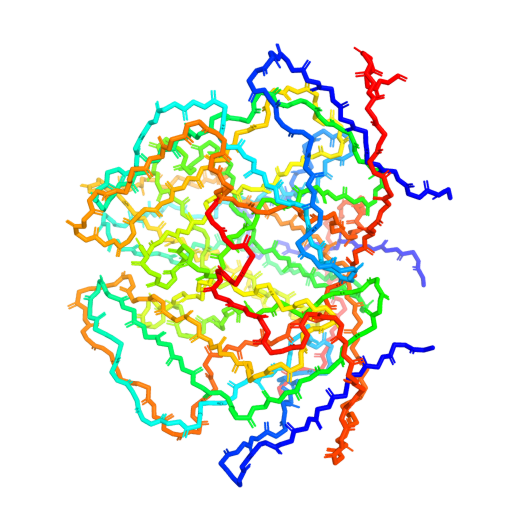 2700 O O . VAL C 1 112 ? -38.946 10.183 -20.395 1.00 15.87 112 VAL C O 1
ATOM 2704 N N . GLY C 1 113 ? -38.085 11.579 -18.851 1.00 12.69 113 GLY C N 1
ATOM 2705 C CA . GLY C 1 113 ? -36.946 11.946 -19.677 1.00 13.51 113 GLY C CA 1
ATOM 2706 C C . GLY C 1 113 ? -35.658 11.441 -19.065 1.00 13.25 113 GLY C C 1
ATOM 2707 O O . GLY C 1 113 ? -35.538 11.387 -17.851 1.00 14.25 113 GLY C O 1
ATOM 2708 N N . VAL C 1 114 ? -34.709 11.061 -19.911 1.00 13.22 114 VAL C N 1
ATOM 2709 C CA . VAL C 1 114 ? -33.423 10.564 -19.447 1.00 11.77 114 VAL C CA 1
ATOM 2710 C C . VAL C 1 114 ? -32.322 11.567 -19.763 1.00 12.42 114 VAL C C 1
ATOM 2711 O O . VAL C 1 114 ? -32.124 11.948 -20.916 1.00 13.88 114 VAL C O 1
ATOM 2715 N N . ILE C 1 115 ? -31.625 12.035 -18.735 1.00 11.65 115 ILE C N 1
ATOM 2716 C CA . ILE C 1 115 ? -30.483 12.914 -18.947 1.00 11.49 115 ILE C CA 1
ATOM 2717 C C . ILE C 1 115 ? -29.219 12.097 -19.056 1.00 14.08 115 ILE C C 1
ATOM 2718 O O . ILE C 1 115 ? -28.857 11.386 -18.124 1.00 12.57 115 ILE C O 1
ATOM 2723 N N . LEU C 1 116 ? -28.557 12.185 -20.201 1.00 12.55 116 LEU C N 1
ATOM 2724 C CA . LEU C 1 116 ? -27.274 11.513 -20.370 1.00 11.41 116 LEU C CA 1
ATOM 2725 C C . LEU C 1 116 ? -26.152 12.538 -20.403 1.00 12.40 116 LEU C C 1
ATOM 2726 O O . LEU C 1 116 ? -26.238 13.532 -21.135 1.00 14.36 116 LEU C O 1
ATOM 2731 N N . PHE C 1 117 ? -25.096 12.281 -19.630 1.00 12.42 117 PHE C N 1
ATOM 2732 C CA . PHE C 1 117 ? -23.846 13.028 -19.741 1.00 11.91 117 PHE C CA 1
ATOM 2733 C C . PHE C 1 117 ? -22.837 12.161 -20.492 1.00 12.36 117 PHE C C 1
ATOM 2734 O O . PHE C 1 117 ? -22.804 10.944 -20.306 1.00 14.63 117 PHE C O 1
ATOM 2742 N N . ASN C 1 118 ? -22.009 12.798 -21.311 1.00 11.64 118 ASN C N 1
ATOM 2743 C CA . ASN C 1 118 ? -20.966 12.122 -22.075 1.00 11.81 118 ASN C CA 1
ATOM 2744 C C . ASN C 1 118 ? -19.621 12.558 -21.501 1.00 13.08 118 ASN C C 1
ATOM 2745 O O . ASN C 1 118 ? -19.139 13.648 -21.792 1.00 14.48 118 ASN C O 1
ATOM 2750 N N . HIS C 1 119 ? -19.009 11.717 -20.690 1.00 12.40 119 HIS C N 1
ATOM 2751 C CA . HIS C 1 119 ? -17.772 12.048 -20.010 1.00 13.99 119 HIS C CA 1
ATOM 2752 C C . HIS C 1 119 ? -16.555 11.638 -20.788 1.00 16.20 119 HIS C C 1
ATOM 2753 O O . HIS C 1 119 ? -15.640 11.073 -20.262 1.00 16.10 119 HIS C O 1
ATOM 2760 N N . SER C 1 120 ? -16.577 11.984 -22.065 1.00 14.58 120 SER C N 1
ATOM 2761 C CA . SER C 1 120 ? -15.437 11.704 -22.932 1.00 13.88 120 SER C CA 1
ATOM 2762 C C . SER C 1 120 ? -15.306 12.808 -23.964 1.00 14.73 120 SER C C 1
ATOM 2763 O O . SER C 1 120 ? -16.188 13.659 -24.089 1.00 15.32 120 SER C O 1
ATOM 2766 N N . ASP C 1 121 ? -14.207 12.773 -24.713 1.00 17.24 121 ASP C N 1
ATOM 2767 C CA . ASP C 1 121 ? -13.990 13.717 -25.807 1.00 17.71 121 ASP C CA 1
ATOM 2768 C C . ASP C 1 121 ? -14.503 13.179 -27.141 1.00 16.70 121 ASP C C 1
ATOM 2769 O O . ASP C 1 121 ? -14.313 13.809 -28.192 1.00 18.61 121 ASP C O 1
ATOM 2774 N N . ALA C 1 122 ? -15.180 12.036 -27.089 1.00 15.01 122 ALA C N 1
ATOM 2775 C CA . ALA C 1 122 ? -15.761 11.419 -28.279 1.00 18.96 122 ALA C CA 1
ATOM 2776 C C . ALA C 1 122 ? -17.243 11.731 -28.396 1.00 17.32 122 ALA C C 1
ATOM 2777 O O . ALA C 1 122 ? -18.022 11.329 -27.543 1.00 18.87 122 ALA C O 1
ATOM 2779 N N . ASP C 1 123 ? -17.637 12.432 -29.453 1.00 16.69 123 ASP C N 1
ATOM 2780 C CA . ASP C 1 123 ? -19.056 12.633 -29.728 1.00 15.16 123 ASP C CA 1
ATOM 2781 C C . ASP C 1 123 ? -19.733 11.274 -29.887 1.00 18.64 123 ASP C C 1
ATOM 2782 O O . ASP C 1 123 ? -19.148 10.348 -30.450 1.00 19.16 123 ASP C O 1
ATOM 2787 N N . PHE C 1 124 ? -20.965 11.163 -29.408 1.00 16.91 124 PHE C N 1
ATOM 2788 C CA . PHE C 1 124 ? -21.705 9.907 -29.426 1.00 17.33 124 PHE C CA 1
ATOM 2789 C C . PHE C 1 124 ? -23.114 10.153 -29.959 1.00 18.49 124 PHE C C 1
ATOM 2790 O O . PHE C 1 124 ? -23.637 11.262 -29.850 1.00 21.22 124 PHE C O 1
ATOM 2798 N N . GLU C 1 125 ? -23.726 9.126 -30.541 1.00 15.79 125 GLU C N 1
ATOM 2799 C CA . GLU C 1 125 ? -25.080 9.257 -31.046 1.00 16.13 125 GLU C CA 1
ATOM 2800 C C . GLU C 1 125 ? -25.959 8.124 -30.534 1.00 17.00 125 GLU C C 1
ATOM 2801 O O . GLU C 1 125 ? -25.604 6.947 -30.643 1.00 19.76 125 GLU C O 1
ATOM 2807 N N . VAL C 1 126 ? -27.096 8.505 -29.958 1.00 16.64 126 VAL C N 1
ATOM 2808 C CA . VAL C 1 126 ? -28.141 7.579 -29.550 1.00 19.59 126 VAL C CA 1
ATOM 2809 C C . VAL C 1 126 ? -29.089 7.377 -30.724 1.00 18.28 126 VAL C C 1
ATOM 2810 O O . VAL C 1 126 ? -29.458 8.339 -31.392 1.00 20.22 126 VAL C O 1
ATOM 2814 N N . LYS C 1 127 ? -29.478 6.132 -30.975 1.00 18.72 127 LYS C N 1
ATOM 2815 C CA . LYS C 1 127 ? -30.427 5.845 -32.048 1.00 21.23 127 LYS C CA 1
ATOM 2816 C C . LYS C 1 127 ? -31.797 5.511 -31.512 1.00 18.39 127 LYS C C 1
ATOM 2817 O O . LYS C 1 127 ? -31.937 4.974 -30.408 1.00 20.20 127 LYS C O 1
ATOM 2823 N N . PHE C 1 128 ? -32.809 5.824 -32.311 1.00 19.46 128 PHE C N 1
ATOM 2824 C CA . PHE C 1 128 ? -34.177 5.480 -31.992 1.00 20.05 128 PHE C CA 1
ATOM 2825 C C . PHE C 1 128 ? -34.263 4.003 -31.649 1.00 19.58 128 PHE C C 1
ATOM 2826 O O . PHE C 1 128 ? -33.791 3.150 -32.408 1.00 20.92 128 PHE C O 1
ATOM 2834 N N . GLY C 1 129 ? -34.832 3.700 -30.488 1.00 18.92 129 GLY C N 1
ATOM 2835 C CA . GLY C 1 129 ? -35.003 2.324 -30.061 1.00 20.90 129 GLY C CA 1
ATOM 2836 C C . GLY C 1 129 ? -33.888 1.787 -29.182 1.00 18.92 129 GLY C C 1
ATOM 2837 O O . GLY C 1 129 ? -34.023 0.708 -28.612 1.00 21.81 129 GLY C O 1
ATOM 2838 N N . ASP C 1 130 ? -32.788 2.523 -29.069 1.00 18.59 130 ASP C N 1
ATOM 2839 C CA . ASP C 1 130 ? -31.679 2.082 -28.230 1.00 17.64 130 ASP C CA 1
ATOM 2840 C C . ASP C 1 130 ? -32.106 2.076 -26.772 1.00 16.91 130 ASP C C 1
ATOM 2841 O O . ASP C 1 130 ? -32.793 2.991 -26.314 1.00 17.19 130 ASP C O 1
ATOM 2846 N N . ARG C 1 131 ? -31.676 1.058 -26.035 1.00 17.69 131 ARG C N 1
ATOM 2847 C CA . ARG C 1 131 ? -31.909 1.027 -24.598 1.00 16.80 131 ARG C CA 1
ATOM 2848 C C . ARG C 1 131 ? -30.830 1.878 -23.942 1.00 18.00 131 ARG C C 1
ATOM 2849 O O . ARG C 1 131 ? -29.654 1.559 -24.028 1.00 20.51 131 ARG C O 1
ATOM 2857 N N . ILE C 1 132 ? -31.231 2.978 -23.313 1.00 15.11 132 ILE C N 1
ATOM 2858 C CA . ILE C 1 132 ? -30.274 3.985 -22.879 1.00 15.94 132 ILE C CA 1
ATOM 2859 C C . ILE C 1 132 ? -30.156 4.146 -21.366 1.00 15.36 132 ILE C C 1
ATOM 2860 O O . ILE C 1 132 ? -29.308 4.902 -20.886 1.00 15.72 132 ILE C O 1
ATOM 2865 N N . ALA C 1 133 ? -31.007 3.451 -20.627 1.00 13.24 133 ALA C N 1
ATOM 2866 C CA . ALA C 1 133 ? -30.959 3.463 -19.177 1.00 13.17 133 ALA C CA 1
ATOM 2867 C C . ALA C 1 133 ? -31.799 2.314 -18.655 1.00 14.51 133 ALA C C 1
ATOM 2868 O O . ALA C 1 133 ? -32.443 1.604 -19.435 1.00 13.88 133 ALA C O 1
ATOM 2870 N N . GLN C 1 134 ? -31.806 2.122 -17.341 1.00 13.92 134 GLN C N 1
ATOM 2871 C CA . GLN C 1 134 ? -32.661 1.113 -16.731 1.00 13.92 134 GLN C CA 1
ATOM 2872 C C . GLN C 1 134 ? -33.373 1.695 -15.516 1.00 14.51 134 GLN C C 1
ATOM 2873 O O . GLN C 1 134 ? -32.749 2.361 -14.686 1.00 16.31 134 GLN C O 1
ATOM 2879 N N . LEU C 1 135 ? -34.675 1.449 -15.428 1.00 12.13 135 LEU C N 1
ATOM 2880 C CA . LEU C 1 135 ? -35.487 2.007 -14.351 1.00 12.97 135 LEU C CA 1
ATOM 2881 C C . LEU C 1 135 ? -35.538 0.997 -13.217 1.00 14.25 135 LEU C C 1
ATOM 2882 O O . LEU C 1 135 ? -35.849 -0.173 -13.438 1.00 14.42 135 LEU C O 1
ATOM 2887 N N . ILE C 1 136 ? -35.202 1.447 -12.003 1.00 12.92 136 ILE C N 1
ATOM 2888 C CA . ILE C 1 136 ? -35.257 0.594 -10.822 1.00 11.95 136 ILE C CA 1
ATOM 2889 C C . ILE C 1 136 ? -36.267 1.167 -9.836 1.00 12.56 136 ILE C C 1
ATOM 2890 O O . ILE C 1 136 ? -36.209 2.353 -9.509 1.00 13.11 136 ILE C O 1
ATOM 2895 N N . ILE C 1 137 ? -37.211 0.342 -9.389 1.00 13.18 137 ILE C N 1
ATOM 2896 C CA . ILE C 1 137 ? -38.205 0.812 -8.439 1.00 12.35 137 ILE C CA 1
ATOM 2897 C C . ILE C 1 137 ? -37.652 0.578 -7.033 1.00 12.91 137 ILE C C 1
ATOM 2898 O O . ILE C 1 137 ? -37.726 -0.525 -6.490 1.00 14.32 137 ILE C O 1
ATOM 2903 N N . GLU C 1 138 ? -37.078 1.639 -6.468 1.00 12.82 138 GLU C N 1
ATOM 2904 C CA . GLU C 1 138 ? -36.369 1.579 -5.188 1.00 13.26 138 GLU C CA 1
ATOM 2905 C C . GLU C 1 138 ? -37.332 1.716 -4.017 1.00 12.47 138 GLU C C 1
ATOM 2906 O O . GLU C 1 138 ? -38.163 2.610 -4.016 1.00 13.35 138 GLU C O 1
ATOM 2912 N N . LYS C 1 139 ? -37.207 0.864 -2.999 1.00 11.85 139 LYS C N 1
ATOM 2913 C CA . LYS C 1 139 ? -38.002 1.047 -1.784 1.00 13.73 139 LYS C CA 1
ATOM 2914 C C . LYS C 1 139 ? -37.411 2.148 -0.897 1.00 12.83 139 LYS C C 1
ATOM 2915 O O . LYS C 1 139 ? -36.185 2.207 -0.712 1.00 13.10 139 LYS C O 1
ATOM 2921 N N . ILE C 1 140 ? -38.281 3.000 -0.350 1.00 12.17 140 ILE C N 1
ATOM 2922 C CA . ILE C 1 140 ? -37.875 4.124 0.489 1.00 11.28 140 ILE C CA 1
ATOM 2923 C C . ILE C 1 140 ? -38.804 4.301 1.679 1.00 13.24 140 ILE C C 1
ATOM 2924 O O . ILE C 1 140 ? -39.856 3.649 1.760 1.00 15.33 140 ILE C O 1
ATOM 2929 N N . VAL C 1 141 ? -38.424 5.185 2.597 1.00 12.18 141 VAL C N 1
ATOM 2930 C CA . VAL C 1 141 ? -39.378 5.694 3.581 1.00 13.61 141 VAL C CA 1
ATOM 2931 C C . VAL C 1 141 ? -39.475 7.207 3.458 1.00 14.84 141 VAL C C 1
ATOM 2932 O O . VAL C 1 141 ? -38.513 7.865 3.046 1.00 14.39 141 VAL C O 1
ATOM 2936 N N . THR C 1 142 ? -40.641 7.751 3.798 1.00 15.12 142 THR C N 1
ATOM 2937 C CA . THR C 1 142 ? -40.877 9.187 3.724 1.00 15.76 142 THR C CA 1
ATOM 2938 C C . THR C 1 142 ? -41.553 9.739 4.982 1.00 16.85 142 THR C C 1
ATOM 2939 O O . THR C 1 142 ? -42.633 10.328 4.909 1.00 17.21 142 THR C O 1
ATOM 2943 N N . PRO C 1 143 ? -40.917 9.561 6.145 1.00 14.54 143 PRO C N 1
ATOM 2944 C CA . PRO C 1 143 ? -41.520 10.080 7.377 1.00 14.51 143 PRO C CA 1
ATOM 2945 C C . PRO C 1 143 ? -41.517 11.599 7.441 1.00 16.03 143 PRO C C 1
ATOM 2946 O O . PRO C 1 143 ? -40.723 12.250 6.770 1.00 16.32 143 PRO C O 1
ATOM 2950 N N . ASP C 1 144 ? -42.383 12.170 8.272 1.00 16.01 144 ASP C N 1
ATOM 2951 C CA . ASP C 1 144 ? -42.336 13.597 8.510 1.00 15.65 144 ASP C CA 1
ATOM 2952 C C . ASP C 1 144 ? -41.110 13.922 9.370 1.00 17.16 144 ASP C C 1
ATOM 2953 O O . ASP C 1 144 ? -40.787 13.193 10.317 1.00 17.51 144 ASP C O 1
ATOM 2958 N N . VAL C 1 145 ? -40.435 15.011 9.026 1.00 15.53 145 VAL C N 1
ATOM 2959 C CA . VAL C 1 145 ? -39.202 15.412 9.710 1.00 14.19 145 VAL C CA 1
ATOM 2960 C C . VAL C 1 145 ? -39.461 15.792 11.162 1.00 16.30 145 VAL C C 1
ATOM 2961 O O . VAL C 1 145 ? -40.402 16.530 11.472 1.00 17.98 145 VAL C O 1
ATOM 2965 N N . VAL C 1 146 ? -38.629 15.277 12.056 1.00 15.09 146 VAL C N 1
ATOM 2966 C CA . VAL C 1 146 ? -38.657 15.700 13.444 1.00 14.38 146 VAL C CA 1
ATOM 2967 C C . VAL C 1 146 ? -37.368 16.442 13.766 1.00 15.51 146 VAL C C 1
ATOM 2968 O O . VAL C 1 146 ? -36.270 15.871 13.688 1.00 18.66 146 VAL C O 1
ATOM 2972 N N . GLU C 1 147 ? -37.487 17.720 14.098 1.00 15.00 147 GLU C N 1
ATOM 2973 C CA . GLU C 1 147 ? -36.322 18.493 14.482 1.00 16.62 147 GLU C CA 1
ATOM 2974 C C . GLU C 1 147 ? -35.974 18.224 15.946 1.00 17.15 147 GLU C C 1
ATOM 2975 O O . GLU C 1 147 ? -36.857 18.148 16.804 1.00 18.41 147 GLU C O 1
ATOM 2981 N N . VAL C 1 148 ? -34.686 18.043 16.215 1.00 19.00 148 VAL C N 1
ATOM 2982 C CA . VAL C 1 148 ? -34.213 17.765 17.556 1.00 20.72 148 VAL C CA 1
ATOM 2983 C C . VAL C 1 148 ? -33.044 18.673 17.902 1.00 22.51 148 VAL C C 1
ATOM 2984 O O . VAL C 1 148 ? -32.437 19.300 17.027 1.00 22.38 148 VAL C O 1
ATOM 2988 N N . ASP C 1 149 ? -32.740 18.753 19.192 1.00 26.13 149 ASP C N 1
ATOM 2989 C CA . ASP C 1 149 ? -31.507 19.391 19.641 1.00 33.66 149 ASP C CA 1
ATOM 2990 C C . ASP C 1 149 ? -30.409 18.340 19.822 1.00 29.99 149 ASP C C 1
ATOM 2991 O O . ASP C 1 149 ? -29.219 18.662 19.797 1.00 35.08 149 ASP C O 1
ATOM 2996 N N . ASP C 1 150 ? -30.816 17.083 20.002 1.00 33.25 150 ASP C N 1
ATOM 2997 C CA . ASP C 1 150 ? -29.878 15.960 20.071 1.00 35.89 150 ASP C CA 1
ATOM 2998 C C . ASP C 1 150 ? -30.424 14.713 19.358 1.00 33.19 150 ASP C C 1
ATOM 2999 O O . ASP C 1 150 ? -31.556 14.306 19.589 1.00 36.67 150 ASP C O 1
ATOM 3004 N N . LEU C 1 151 ? -29.594 14.095 18.519 1.00 32.33 151 LEU C N 1
ATOM 3005 C CA . LEU C 1 151 ? -30.041 13.069 17.568 1.00 31.02 151 LEU C CA 1
ATOM 3006 C C . LEU C 1 151 ? -30.204 11.639 18.093 1.00 32.12 151 LEU C C 1
ATOM 3007 O O . LEU C 1 151 ? -30.775 10.788 17.406 1.00 31.83 151 LEU C O 1
ATOM 3012 N N . ASP C 1 152 ? -29.691 11.359 19.285 1.00 40.72 152 ASP C N 1
ATOM 3013 C CA . ASP C 1 152 ? -29.861 10.032 19.867 1.00 39.60 152 ASP C CA 1
ATOM 3014 C C . ASP C 1 152 ? -30.480 10.116 21.258 1.00 46.50 152 ASP C C 1
ATOM 3015 O O . ASP C 1 152 ? -31.686 9.933 21.421 1.00 47.28 152 ASP C O 1
#

Radius of gyration: 19.85 Å; Cα contacts (8 Å, |Δi|>4): 1240; chains: 3; bounding box: 52×53×53 Å

Foldseek 3Di:
DDKDKDKDAQDPLADDFDAPDPPHQWTFAWFSAKDKAAEQGKDKTFRSMFMAIDDQWWKFWFFDPVCCPPFVKGWPDGTGGRPDGDTDITMIGTHHNHMGTGHRGDRGTTIGTGGHDDDDDDDDPDDDDDDDD/DDKDKDKDAQDPLADDFDADPPVGFWTFAWFSAWDKAAEQGKDKTWNNMFMATDDQKWKFWFFDPCCCVVFVKGWPDGTGGNPGGDTDITMIGGHHNHMGTGHRGDGGTTIGIGGHDDDDDDDDPDDDADPCGPPDDQNVHD/DKDKFKDAQDPLADDFPAPDDVGQWTFAFFSAKDKQAEQGKDKTFRNMFIATDDQWWKFWFFDPCCCVVFVKGWPDGTGGNPDGDTDITMIGGHHNDIDMGHRGDRGTTIGTGGHDDDDDDDDPDDD

InterPro domains:
  IPR008181 Deoxyuridine triphosphate nucleotidohydrolase [PTHR11241] (27-166)
  IPR008181 Deoxyuridine triphosphate nucleotidohydrolase [TIGR00576] (30-165)
  IPR029054 dUTPase-like [PF00692] (37-165)
  IPR033704 dUTPase, trimeric [cd07557] (49-137)
  IPR036157 dUTPase-like superfamily [G3DSA:2.70.40.10] (20-166)
  IPR036157 dUTPase-like superfamily [SSF51283] (29-166)